Protein 1E5R (pdb70)

Nearest PDB structures (foldseek):
  1e5s-assembly1_A  TM=9.973E-01  e=4.329E-54  Streptomyces sp. TH1
  1e5r-assembly1_B-2  TM=9.876E-01  e=2.172E-51  Streptomyces sp. TH1
  1e5s-assembly1_B-2  TM=9.806E-01  e=4.563E-46  Streptomyces sp. TH1
  4p7w-assembly1_A  TM=9.011E-01  e=4.534E-24  Mesorhizobium japonicum MAFF 303099
  3ibm-assembly1_A  TM=5.768E-01  e=4.951E-06  Halorhodospira halophila SL1

Secondary structure (DSSP, 8-state):
---EEEEE----HHHHHHHHHHHHH---------SEEEEEEEE--B-TTTTSS-HHHHHHHHHB-SSSEEEEEEEEEESEEEEEE----B--EEEE-S--TTEEEEETTEEE---TTEEEE--TTS-EEEEESSSS---EEEEEEB-SS---GGGGBSSGGGB-TTPPP-----EEPPHHHHHHHHGGGGT--TTTHHHHHHHHHHHHHHEES-TTHHHHHHHHHHHHTT-HHHHHHHHHHHHHHHS-----SS--SS--/---EEEE-----HHHHHHHHHHHHHS--------SEEEEEEEE----TTGGGSHHHHHHHHHHB-STTEEEEEEEEEESEEEEEE-S----EEEEEEE-S--TTEEEEETTEEE---TT-EEE--TTS-EEEEESSSS---EEEEEEE-SS---S-TTBSSTTTB-TT-----PPPEEPPHHHHHHHHGGGGT--TTTHHHHHHHHHHHHHHEES-TTHHHHHHHHHHHHHT-HHHHHHHHHHHHHHHH-----SS--SS--

CATH classification: 2.60.120.330 (+1 more: 1.10.1720.10)

Foldseek 3Di:
DDKAFFFFDDDDCVLCVVVVVVQVPPDDDDALWWADKGKAWQFCVGDPCCVVRPPVVCVVVAWFDPPFWRTKIKMKGFQGKFFWFAQAQKKKKKAWQDDQPQKWKQWFQFIFDHDHGTIMIHGRGTTMMIDRNHGPITIMMMIMTHDPDDDDPCNGTDPSVRTDRPDDTHTDDAAECDPVNLVVLLCLLVPDDLVCLSVNLRVLQPNVNHYRDTSLCSLVSQLSSVVSVVHPVSNVLSVLVSCCGGVVDDHDDVDDSNRD/DPKFWFFFDDDDCVLQVQLVVLQVPDDDDDFLWDADKHKAWCFACHDPSQVSSVVVNCVQVAFFDVPFWHTKMKMKGFQIKFQWFAQAADDWWKKKFWADQQPQKWKAWFQFIFDHDGRTIMTDDRNTIMMIGHNHRPITIMMIIIGGDPPDDPSQNRTPDSVRTDRPPDTDTDDAAECDPVNLVVLLCLLVPDDLVCLSVNLRVLQPNVNRYRDTSLCSLVSQLSSVVSVPDVVSNVLSVQVSCCGHVVDDDDPPRHSNDD

Sequence (522 aa):
MRSHILGKIELDQTRLAPDLAYLAAVPTVEEFSNGFWKHVPLWNQPTAHVEHVPYLKEIVTTVFDGTHLQMARSRNLKNAIVIPHRDFRYFRTFMVLEDSPLAFHSNEDTVIHMRPGEIWFLDAATVHSAVNFSEISRQSLCVDFAFDGPFDEKEIFADATLYAPGSTPDLPERRPFTAEHRRRILSLGQVIERENFRDILFLLSKVHYKYDVHPSETYDWLIEISKQAGDEKMVVKAEQIRDFAVEARALSERFSLTSWMRSHILGKIELDQTRLAPDLAYLAAVPTVEEFSNGFWKHVPLWNAPTAHVEHVPYLKEIVTTVFDGTHLQMARSRNLKNAIVIPHRDFVERYFRTFMVLEDSPLAFHSNEDTVIHMRPGEIWFLDAATVHSAVNFSEISRQSLCVDFAFDGPFDEKEIFADATLYAPGSTPDLPERRPFTAEHRRRILSLGQVIERENFRDILFLLSKVHYKYDVHPSETYDWLIEISKQAGDEKMVVKAEQIRDFAVEARALSERFSLTSW

Structure (mmCIF, N/CA/C/O backbone):
data_1E5R
#
_entry.id   1E5R
#
_cell.length_a   72.540
_cell.length_b   72.540
_cell.length_c   223.920
_cell.angle_alpha   90.00
_cell.angle_beta   90.00
_cell.angle_gamma   120.00
#
_symmetry.space_group_name_H-M   'P 31 2 1'
#
loop_
_entity.id
_entity.type
_entity.pdbx_description
1 polymer 'PROLINE OXIDASE'
2 water water
#
loop_
_atom_site.group_PDB
_atom_site.id
_atom_site.type_symbol
_atom_site.label_atom_id
_atom_site.label_alt_id
_atom_site.label_comp_id
_atom_site.label_asym_id
_atom_site.label_entity_id
_atom_site.label_seq_id
_atom_site.pdbx_PDB_ins_code
_atom_site.Cartn_x
_atom_site.Cartn_y
_atom_site.Cartn_z
_atom_site.occupancy
_atom_site.B_iso_or_equiv
_atom_site.auth_seq_id
_atom_site.auth_comp_id
_atom_site.auth_asym_id
_atom_site.auth_atom_id
_atom_site.pdbx_PDB_model_num
ATOM 1 N N . MET A 1 1 ? 17.841 14.495 27.001 1.00 34.09 1 MET A N 1
ATOM 2 C CA . MET A 1 1 ? 19.207 13.908 27.021 1.00 32.08 1 MET A CA 1
ATOM 3 C C . MET A 1 1 ? 20.262 14.971 27.298 1.00 36.05 1 MET A C 1
ATOM 4 O O . MET A 1 1 ? 20.229 16.060 26.690 1.00 27.75 1 MET A O 1
ATOM 9 N N . ARG A 1 2 ? 21.214 14.664 28.195 1.00 33.81 2 ARG A N 1
ATOM 10 C CA . ARG A 1 2 ? 22.228 15.637 28.536 1.00 26.81 2 ARG A CA 1
ATOM 11 C C . ARG A 1 2 ? 23.227 15.774 27.418 1.00 33.67 2 ARG A C 1
ATOM 12 O O . ARG A 1 2 ? 23.399 14.834 26.635 1.00 23.51 2 ARG A O 1
ATOM 20 N N . SER A 1 3 ? 23.831 16.974 27.311 1.00 25.73 3 SER A N 1
ATOM 21 C CA . SER A 1 3 ? 24.772 17.262 26.262 1.00 29.82 3 SER A CA 1
ATOM 22 C C . SER A 1 3 ? 26.109 16.563 26.451 1.00 30.20 3 SER A C 1
ATOM 23 O O . SER A 1 3 ? 26.553 16.423 27.579 1.00 27.16 3 SER A O 1
ATOM 26 N N . HIS A 1 4 ? 26.757 16.197 25.343 1.00 24.42 4 HIS A N 1
ATOM 27 C CA . HIS A 1 4 ? 28.060 15.529 25.364 1.00 28.40 4 HIS A CA 1
ATOM 28 C C . HIS A 1 4 ? 28.643 15.441 23.984 1.00 29.00 4 HIS A C 1
ATOM 29 O O . HIS A 1 4 ? 27.941 15.608 22.986 1.00 33.42 4 HIS A O 1
ATOM 36 N N . ILE A 1 5 ? 29.945 15.169 23.936 1.00 36.37 5 ILE A N 1
ATOM 37 C CA . ILE A 1 5 ? 30.704 15.046 22.684 1.00 38.64 5 ILE A CA 1
ATOM 38 C C . ILE A 1 5 ? 30.401 13.716 21.992 1.00 38.13 5 ILE A C 1
ATOM 39 O O . ILE A 1 5 ? 30.174 12.720 22.648 1.00 41.38 5 ILE A O 1
ATOM 44 N N . LEU A 1 6 ? 30.311 13.721 20.668 1.00 41.52 6 LEU A N 1
ATOM 45 C CA . LEU A 1 6 ? 29.995 12.503 19.940 1.00 42.02 6 LEU A CA 1
ATOM 46 C C . LEU A 1 6 ? 31.233 11.973 19.199 1.00 46.87 6 LEU A C 1
ATOM 47 O O . LEU A 1 6 ? 31.302 10.798 18.860 1.00 44.81 6 LEU A O 1
ATOM 52 N N . GLY A 1 7 ? 32.186 12.860 18.945 1.00 47.05 7 GLY A N 1
ATOM 53 C CA . GLY A 1 7 ? 33.400 12.498 18.266 1.00 50.37 7 GLY A CA 1
ATOM 54 C C . GLY A 1 7 ? 34.106 13.816 18.013 1.00 55.22 7 GLY A C 1
ATOM 55 O O . GLY A 1 7 ? 33.707 14.839 18.569 1.00 51.87 7 GLY A O 1
ATOM 56 N N . LYS A 1 8 ? 35.138 13.788 17.174 1.00 56.45 8 LYS A N 1
ATOM 57 C CA . LYS A 1 8 ? 35.918 14.954 16.848 1.00 59.29 8 LYS A CA 1
ATOM 58 C C . LYS A 1 8 ? 36.705 14.686 15.574 1.00 61.48 8 LYS A C 1
ATOM 59 O O . LYS A 1 8 ? 37.414 13.689 15.476 1.00 59.17 8 LYS A O 1
ATOM 65 N N . ILE A 1 9 ? 36.574 15.564 14.590 1.00 60.94 9 ILE A N 1
ATOM 66 C CA . ILE A 1 9 ? 37.357 15.387 13.382 1.00 61.79 9 ILE A CA 1
ATOM 67 C C . ILE A 1 9 ? 38.435 16.404 13.541 1.00 62.50 9 ILE A C 1
ATOM 68 O O . ILE A 1 9 ? 38.383 17.240 14.438 1.00 61.49 9 ILE A O 1
ATOM 73 N N . GLU A 1 10 ? 39.444 16.306 12.697 1.00 65.91 10 GLU A N 1
ATOM 74 C CA . GLU A 1 10 ? 40.535 17.256 12.743 1.00 66.85 10 GLU A CA 1
ATOM 75 C C . GLU A 1 10 ? 40.171 18.194 11.603 1.00 65.40 10 GLU A C 1
ATOM 76 O O . GLU A 1 10 ? 39.655 17.727 10.579 1.00 62.23 10 GLU A O 1
ATOM 82 N N . LEU A 1 11 ? 40.409 19.500 11.796 1.00 63.65 11 LEU A N 1
ATOM 83 C CA . LEU A 1 11 ? 40.089 20.509 10.783 1.00 61.21 11 LEU A CA 1
ATOM 84 C C . LEU A 1 11 ? 41.295 21.046 10.017 1.00 58.31 11 LEU A C 1
ATOM 85 O O . LEU A 1 11 ? 42.270 21.560 10.588 1.00 53.22 11 LEU A O 1
ATOM 90 N N . ASP A 1 12 ? 41.194 20.932 8.703 1.00 58.67 12 ASP A N 1
ATOM 91 C CA . ASP A 1 12 ? 42.222 21.407 7.799 1.00 59.91 12 ASP A CA 1
ATOM 92 C C . ASP A 1 12 ? 42.000 22.921 7.771 1.00 56.22 12 ASP A C 1
ATOM 93 O O . ASP A 1 12 ? 41.073 23.401 7.147 1.00 56.90 12 ASP A O 1
ATOM 98 N N . GLN A 1 13 ? 42.845 23.659 8.469 1.00 58.19 13 GLN A N 1
ATOM 99 C CA . GLN A 1 13 ? 42.737 25.102 8.536 1.00 60.84 13 GLN A CA 1
ATOM 100 C C . GLN A 1 13 ? 42.681 25.692 7.132 1.00 64.93 13 GLN A C 1
ATOM 101 O O . GLN A 1 13 ? 41.674 26.279 6.702 1.00 64.32 13 GLN A O 1
ATOM 107 N N . THR A 1 14 ? 43.789 25.534 6.415 1.00 66.78 14 THR A N 1
ATOM 108 C CA . THR A 1 14 ? 43.891 26.076 5.083 1.00 66.71 14 THR A CA 1
ATOM 109 C C . THR A 1 14 ? 42.670 25.738 4.262 1.00 66.06 14 THR A C 1
ATOM 110 O O . THR A 1 14 ? 42.146 26.602 3.580 1.00 68.69 14 THR A O 1
ATOM 114 N N . ARG A 1 15 ? 42.189 24.507 4.337 1.00 65.36 15 ARG A N 1
ATOM 115 C CA . ARG A 1 15 ? 41.019 24.141 3.553 1.00 66.63 15 ARG A CA 1
ATOM 116 C C . ARG A 1 15 ? 39.696 24.773 4.012 1.00 70.29 15 ARG A C 1
ATOM 117 O O . ARG A 1 15 ? 38.699 24.769 3.262 1.00 71.95 15 ARG A O 1
ATOM 125 N N . LEU A 1 16 ? 39.644 25.292 5.237 1.00 69.04 16 LEU A N 1
ATOM 126 C CA . LEU A 1 16 ? 38.378 25.897 5.681 1.00 69.23 16 LEU A CA 1
ATOM 127 C C . LEU A 1 16 ? 38.478 27.419 5.808 1.00 67.36 16 LEU A C 1
ATOM 128 O O . LEU A 1 16 ? 37.469 28.096 5.961 1.00 67.67 16 LEU A O 1
ATOM 133 N N . ALA A 1 17 ? 39.700 27.940 5.735 1.00 64.14 17 ALA A N 1
ATOM 134 C CA . ALA A 1 17 ? 39.926 29.350 5.847 1.00 62.88 17 ALA A CA 1
ATOM 135 C C . ALA A 1 17 ? 39.157 30.106 4.756 1.00 66.66 17 ALA A C 1
ATOM 136 O O . ALA A 1 17 ? 38.466 31.094 5.054 1.00 67.17 17 ALA A O 1
ATOM 138 N N . PRO A 1 18 ? 39.282 29.678 3.474 1.00 66.96 18 PRO A N 1
ATOM 139 C CA . PRO A 1 18 ? 38.538 30.400 2.434 1.00 64.82 18 PRO A CA 1
ATOM 140 C C . PRO A 1 18 ? 37.036 30.312 2.690 1.00 61.60 18 PRO A C 1
ATOM 141 O O . PRO A 1 18 ? 36.337 31.285 2.471 1.00 57.01 18 PRO A O 1
ATOM 145 N N . ASP A 1 19 ? 36.552 29.157 3.166 1.00 60.67 19 ASP A N 1
ATOM 146 C CA . ASP A 1 19 ? 35.116 28.969 3.473 1.00 61.87 19 ASP A CA 1
ATOM 147 C C . ASP A 1 19 ? 34.579 29.968 4.555 1.00 59.33 19 ASP A C 1
ATOM 148 O O . ASP A 1 19 ? 33.493 30.533 4.430 1.00 51.79 19 ASP A O 1
ATOM 153 N N . LEU A 1 20 ? 35.356 30.176 5.613 1.00 55.59 20 LEU A N 1
ATOM 154 C CA . LEU A 1 20 ? 34.952 31.062 6.681 1.00 51.46 20 LEU A CA 1
ATOM 155 C C . LEU A 1 20 ? 34.839 32.456 6.086 1.00 52.49 20 LEU A C 1
ATOM 156 O O . LEU A 1 20 ? 33.885 33.183 6.384 1.00 53.04 20 LEU A O 1
ATOM 161 N N . ALA A 1 21 ? 35.803 32.830 5.241 1.00 50.95 21 ALA A N 1
ATOM 162 C CA . ALA A 1 21 ? 35.748 34.142 4.597 1.00 47.92 21 ALA A CA 1
ATOM 163 C C . ALA A 1 21 ? 34.427 34.200 3.798 1.00 47.36 21 ALA A C 1
ATOM 164 O O . ALA A 1 21 ? 33.753 35.213 3.840 1.00 47.41 21 ALA A O 1
ATOM 166 N N . TYR A 1 22 ? 34.048 33.107 3.116 1.00 40.33 22 TYR A N 1
ATOM 167 C CA . TYR A 1 22 ? 32.819 33.077 2.361 1.00 44.93 22 TYR A CA 1
ATOM 168 C C . TYR A 1 22 ? 31.600 33.289 3.259 1.00 49.35 22 TYR A C 1
ATOM 169 O O . TYR A 1 22 ? 30.777 34.197 2.999 1.00 51.92 22 TYR A O 1
ATOM 178 N N . LEU A 1 23 ? 31.471 32.451 4.297 1.00 49.29 23 LEU A N 1
ATOM 179 C CA . LEU A 1 23 ? 30.337 32.533 5.245 1.00 42.64 23 LEU A CA 1
ATOM 180 C C . LEU A 1 23 ? 30.281 33.916 5.842 1.00 39.27 23 LEU A C 1
ATOM 181 O O . LEU A 1 23 ? 29.200 34.438 6.064 1.00 41.67 23 LEU A O 1
ATOM 186 N N . ALA A 1 24 ? 31.438 34.505 6.103 1.00 31.62 24 ALA A N 1
ATOM 187 C CA . ALA A 1 24 ? 31.473 35.846 6.617 1.00 41.52 24 ALA A CA 1
ATOM 188 C C . ALA A 1 24 ? 31.007 36.942 5.599 1.00 45.98 24 ALA A C 1
ATOM 189 O O . ALA A 1 24 ? 30.665 38.054 6.007 1.00 50.34 24 ALA A O 1
ATOM 191 N N . ALA A 1 25 ? 30.991 36.682 4.296 1.00 47.43 25 ALA A N 1
ATOM 192 C CA . ALA A 1 25 ? 30.587 37.780 3.413 1.00 49.07 25 ALA A CA 1
ATOM 193 C C . ALA A 1 25 ? 29.251 37.541 2.796 1.00 50.15 25 ALA A C 1
ATOM 194 O O . ALA A 1 25 ? 28.566 38.463 2.443 1.00 48.42 25 ALA A O 1
ATOM 196 N N . VAL A 1 26 ? 28.878 36.278 2.678 1.00 57.69 26 VAL A N 1
ATOM 197 C CA . VAL A 1 26 ? 27.591 35.947 2.110 1.00 63.51 26 VAL A CA 1
ATOM 198 C C . VAL A 1 26 ? 26.607 36.811 2.886 1.00 68.50 26 VAL A C 1
ATOM 199 O O . VAL A 1 26 ? 26.590 36.807 4.119 1.00 68.14 26 VAL A O 1
ATOM 203 N N . PRO A 1 27 ? 25.785 37.586 2.156 1.00 72.67 27 PRO A N 1
ATOM 204 C CA . PRO A 1 27 ? 24.763 38.510 2.662 1.00 74.07 27 PRO A CA 1
ATOM 205 C C . PRO A 1 27 ? 23.612 38.007 3.570 1.00 76.17 27 PRO A C 1
ATOM 206 O O . PRO A 1 27 ? 23.337 38.624 4.624 1.00 75.73 27 PRO A O 1
ATOM 210 N N . THR A 1 28 ? 22.971 36.903 3.173 1.00 74.09 28 THR A N 1
ATOM 211 C CA . THR A 1 28 ? 21.813 36.312 3.877 1.00 72.75 28 THR A CA 1
ATOM 212 C C . THR A 1 28 ? 20.708 37.350 4.018 1.00 73.89 28 THR A C 1
ATOM 213 O O . THR A 1 28 ? 20.930 38.547 3.814 1.00 74.21 28 THR A O 1
ATOM 217 N N . VAL A 1 29 ? 19.520 36.898 4.387 1.00 74.33 29 VAL A N 1
ATOM 218 C CA . VAL A 1 29 ? 18.395 37.802 4.544 1.00 76.82 29 VAL A CA 1
ATOM 219 C C . VAL A 1 29 ? 18.337 38.557 5.896 1.00 79.40 29 VAL A C 1
ATOM 220 O O . VAL A 1 29 ? 19.370 38.909 6.491 1.00 80.07 29 VAL A O 1
ATOM 224 N N . GLU A 1 30 ? 17.123 38.823 6.363 1.00 81.24 30 GLU A N 1
ATOM 225 C CA . GLU A 1 30 ? 16.926 39.529 7.624 1.00 83.93 30 GLU A CA 1
ATOM 226 C C . GLU A 1 30 ? 15.688 38.984 8.347 1.00 85.66 30 GLU A C 1
ATOM 227 O O . GLU A 1 30 ? 15.142 39.615 9.261 1.00 86.98 30 GLU A O 1
ATOM 229 N N . GLU A 1 35 ? 11.801 40.295 18.734 1.00 90.08 35 GLU A N 1
ATOM 230 C CA . GLU A 1 35 ? 12.353 38.998 19.106 1.00 87.67 35 GLU A CA 1
ATOM 231 C C . GLU A 1 35 ? 12.790 39.033 20.572 1.00 86.12 35 GLU A C 1
ATOM 232 O O . GLU A 1 35 ? 12.004 39.333 21.477 1.00 86.17 35 GLU A O 1
ATOM 238 N N . PHE A 1 36 ? 14.071 38.730 20.756 1.00 82.34 36 PHE A N 1
ATOM 239 C CA . PHE A 1 36 ? 14.784 38.657 22.027 1.00 75.39 36 PHE A CA 1
ATOM 240 C C . PHE A 1 36 ? 16.113 38.320 21.420 1.00 73.53 36 PHE A C 1
ATOM 241 O O . PHE A 1 36 ? 16.618 37.220 21.630 1.00 76.11 36 PHE A O 1
ATOM 249 N N . SER A 1 37 ? 16.675 39.216 20.628 1.00 69.97 37 SER A N 1
ATOM 250 C CA . SER A 1 37 ? 17.929 38.863 19.979 1.00 68.08 37 SER A CA 1
ATOM 251 C C . SER A 1 37 ? 19.197 39.199 20.728 1.00 63.67 37 SER A C 1
ATOM 252 O O . SER A 1 37 ? 19.733 38.348 21.465 1.00 68.07 37 SER A O 1
ATOM 255 N N . ASN A 1 38 ? 19.686 40.420 20.539 1.00 57.47 38 ASN A N 1
ATOM 256 C CA . ASN A 1 38 ? 20.935 40.860 21.192 1.00 53.07 38 ASN A CA 1
ATOM 257 C C . ASN A 1 38 ? 22.171 40.536 20.295 1.00 47.35 38 ASN A C 1
ATOM 258 O O . ASN A 1 38 ? 22.239 39.471 19.648 1.00 47.48 38 ASN A O 1
ATOM 263 N N . GLY A 1 39 ? 23.114 41.464 20.228 1.00 41.49 39 GLY A N 1
ATOM 264 C CA . GLY A 1 39 ? 24.324 41.289 19.437 1.00 36.99 39 GLY A CA 1
ATOM 265 C C . GLY A 1 39 ? 24.278 40.528 18.108 1.00 43.56 39 GLY A C 1
ATOM 266 O O . GLY A 1 39 ? 23.225 40.097 17.663 1.00 46.88 39 GLY A O 1
ATOM 267 N N . PHE A 1 40 ? 25.455 40.332 17.502 1.00 39.09 40 PHE A N 1
ATOM 268 C CA . PHE A 1 40 ? 25.643 39.697 16.200 1.00 29.93 40 PHE A CA 1
ATOM 269 C C . PHE A 1 40 ? 25.483 38.170 16.173 1.00 38.68 40 PHE A C 1
ATOM 270 O O . PHE A 1 40 ? 26.119 37.435 16.957 1.00 32.01 40 PHE A O 1
ATOM 278 N N . TRP A 1 41 ? 24.592 37.723 15.283 1.00 30.50 41 TRP A N 1
ATOM 279 C CA . TRP A 1 41 ? 24.299 36.322 15.041 1.00 40.96 41 TRP A CA 1
ATOM 280 C C . TRP A 1 41 ? 24.118 36.253 13.502 1.00 38.98 41 TRP A C 1
ATOM 281 O O . TRP A 1 41 ? 23.651 37.195 12.898 1.00 41.32 41 TRP A O 1
ATOM 292 N N . LYS A 1 42 ? 24.558 35.186 12.854 1.00 39.77 42 LYS A N 1
ATOM 293 C CA . LYS A 1 42 ? 24.366 35.066 11.405 1.00 41.14 42 LYS A CA 1
ATOM 294 C C . LYS A 1 42 ? 24.283 33.602 11.056 1.00 36.69 42 LYS A C 1
ATOM 295 O O . LYS A 1 42 ? 25.108 32.847 11.459 1.00 43.72 42 LYS A O 1
ATOM 301 N N . HIS A 1 43 ? 23.249 33.208 10.362 1.00 38.64 43 HIS A N 1
ATOM 302 C CA . HIS A 1 43 ? 23.061 31.836 9.948 1.00 43.02 43 HIS A CA 1
ATOM 303 C C . HIS A 1 43 ? 23.157 31.816 8.426 1.00 45.41 43 HIS A C 1
ATOM 304 O O . HIS A 1 43 ? 22.699 32.740 7.750 1.00 48.28 43 HIS A O 1
ATOM 311 N N . VAL A 1 44 ? 23.793 30.791 7.890 1.00 45.19 44 VAL A N 1
ATOM 312 C CA . VAL A 1 44 ? 23.869 30.620 6.451 1.00 44.78 44 VAL A CA 1
ATOM 313 C C . VAL A 1 44 ? 23.382 29.178 6.237 1.00 50.05 44 VAL A C 1
ATOM 314 O O . VAL A 1 44 ? 24.119 28.229 6.516 1.00 42.25 44 VAL A O 1
ATOM 318 N N . PRO A 1 45 ? 22.120 29.004 5.774 1.00 53.89 45 PRO A N 1
ATOM 319 C CA . PRO A 1 45 ? 21.498 27.691 5.524 1.00 56.34 45 PRO A CA 1
ATOM 320 C C . PRO A 1 45 ? 22.359 26.928 4.534 1.00 56.56 45 PRO A C 1
ATOM 321 O O . PRO A 1 45 ? 22.887 27.523 3.602 1.00 54.76 45 PRO A O 1
ATOM 325 N N . LEU A 1 46 ? 22.514 25.630 4.795 1.00 57.74 46 LEU A N 1
ATOM 326 C CA . LEU A 1 46 ? 23.358 24.724 4.027 1.00 61.56 46 LEU A CA 1
ATOM 327 C C . LEU A 1 46 ? 22.673 23.426 3.602 1.00 63.60 46 LEU A C 1
ATOM 328 O O . LEU A 1 46 ? 23.222 22.683 2.806 1.00 66.80 46 LEU A O 1
ATOM 333 N N . TRP A 1 47 ? 21.480 23.175 4.137 1.00 63.30 47 TRP A N 1
ATOM 334 C CA . TRP A 1 47 ? 20.675 22.004 3.835 1.00 59.02 47 TRP A CA 1
ATOM 335 C C . TRP A 1 47 ? 19.367 22.243 4.563 1.00 61.54 47 TRP A C 1
ATOM 336 O O . TRP A 1 47 ? 19.375 22.359 5.775 1.00 59.18 47 TRP A O 1
ATOM 347 N N . ASN A 1 48 ? 18.258 22.348 3.828 1.00 65.68 48 ASN A N 1
ATOM 348 C CA . ASN A 1 48 ? 16.941 22.592 4.433 1.00 68.63 48 ASN A CA 1
ATOM 349 C C . ASN A 1 48 ? 16.025 21.380 4.482 1.00 70.91 48 ASN A C 1
ATOM 350 O O . ASN A 1 48 ? 15.079 21.361 5.288 1.00 70.70 48 ASN A O 1
ATOM 355 N N . GLN A 1 67 ? 18.043 18.826 1.392 1.00 70.65 67 GLN A N 1
ATOM 356 C CA . GLN A 1 67 ? 18.594 19.188 0.073 1.00 72.58 67 GLN A CA 1
ATOM 357 C C . GLN A 1 67 ? 19.560 20.366 0.160 1.00 71.19 67 GLN A C 1
ATOM 358 O O . GLN A 1 67 ? 19.305 21.320 0.900 1.00 75.08 67 GLN A O 1
ATOM 360 N N . PRO A 1 68 ? 20.664 20.327 -0.618 1.00 69.25 68 PRO A N 1
ATOM 361 C CA . PRO A 1 68 ? 21.683 21.388 -0.633 1.00 67.20 68 PRO A CA 1
ATOM 362 C C . PRO A 1 68 ? 21.158 22.793 -0.897 1.00 68.20 68 PRO A C 1
ATOM 363 O O . PRO A 1 68 ? 19.984 23.000 -1.264 1.00 67.96 68 PRO A O 1
ATOM 367 N N . THR A 1 69 ? 22.058 23.756 -0.732 1.00 65.12 69 THR A N 1
ATOM 368 C CA . THR A 1 69 ? 21.730 25.159 -0.876 1.00 62.12 69 THR A CA 1
ATOM 369 C C . THR A 1 69 ? 22.819 25.764 -1.717 1.00 59.21 69 THR A C 1
ATOM 370 O O . THR A 1 69 ? 23.968 25.348 -1.613 1.00 62.16 69 THR A O 1
ATOM 374 N N . ALA A 1 70 ? 22.480 26.772 -2.507 1.00 55.07 70 ALA A N 1
ATOM 375 C CA . ALA A 1 70 ? 23.473 27.397 -3.368 1.00 55.83 70 ALA A CA 1
ATOM 376 C C . ALA A 1 70 ? 24.789 27.704 -2.672 1.00 56.07 70 ALA A C 1
ATOM 377 O O . ALA A 1 70 ? 25.807 27.919 -3.319 1.00 56.20 70 ALA A O 1
ATOM 379 N N . HIS A 1 71 ? 24.795 27.716 -1.343 1.00 55.51 71 HIS A N 1
ATOM 380 C CA . HIS A 1 71 ? 26.039 28.042 -0.663 1.00 52.99 71 HIS A CA 1
ATOM 381 C C . HIS A 1 71 ? 27.071 26.971 -0.638 1.00 54.31 71 HIS A C 1
ATOM 382 O O . HIS A 1 71 ? 28.252 27.283 -0.563 1.00 55.04 71 HIS A O 1
ATOM 389 N N . VAL A 1 72 ? 26.632 25.716 -0.685 1.00 55.52 72 VAL A N 1
ATOM 390 C CA . VAL A 1 72 ? 27.527 24.563 -0.617 1.00 61.29 72 VAL A CA 1
ATOM 391 C C . VAL A 1 72 ? 28.784 24.604 -1.464 1.00 65.18 72 VAL A C 1
ATOM 392 O O . VAL A 1 72 ? 29.924 24.686 -0.972 1.00 64.76 72 VAL A O 1
ATOM 396 N N . GLU A 1 73 ? 28.545 24.521 -2.762 1.00 71.09 73 GLU A N 1
ATOM 397 C CA . GLU A 1 73 ? 29.590 24.524 -3.778 1.00 75.62 73 GLU A CA 1
ATOM 398 C C . GLU A 1 73 ? 30.430 25.762 -3.645 1.00 77.35 73 GLU A C 1
ATOM 399 O O . GLU A 1 73 ? 31.628 25.786 -3.963 1.00 71.86 73 GLU A O 1
ATOM 405 N N . HIS A 1 74 ? 29.767 26.811 -3.189 1.00 82.82 74 HIS A N 1
ATOM 406 C CA . HIS A 1 74 ? 30.455 28.061 -2.991 1.00 87.14 74 HIS A CA 1
ATOM 407 C C . HIS A 1 74 ? 31.285 27.914 -1.747 1.00 87.52 74 HIS A C 1
ATOM 408 O O . HIS A 1 74 ? 30.849 28.273 -0.663 1.00 91.46 74 HIS A O 1
ATOM 415 N N . VAL A 1 75 ? 32.480 27.360 -1.917 1.00 88.03 75 VAL A N 1
ATOM 416 C CA . VAL A 1 75 ? 33.415 27.135 -0.819 1.00 87.83 75 VAL A CA 1
ATOM 417 C C . VAL A 1 75 ? 32.895 25.935 0.044 1.00 89.70 75 VAL A C 1
ATOM 418 O O . VAL A 1 75 ? 32.117 26.086 1.007 1.00 89.95 75 VAL A O 1
ATOM 422 N N . PRO A 1 76 ? 33.326 24.716 -0.369 1.00 91.52 76 PRO A N 1
ATOM 423 C CA . PRO A 1 76 ? 33.238 23.269 -0.096 1.00 91.17 76 PRO A CA 1
ATOM 424 C C . PRO A 1 76 ? 33.773 22.496 1.108 1.00 88.23 76 PRO A C 1
ATOM 425 O O . PRO A 1 76 ? 33.133 21.553 1.546 1.00 88.44 76 PRO A O 1
ATOM 429 N N . TYR A 1 77 ? 34.972 22.811 1.578 1.00 84.46 77 TYR A N 1
ATOM 430 C CA . TYR A 1 77 ? 35.516 22.054 2.701 1.00 80.77 77 TYR A CA 1
ATOM 431 C C . TYR A 1 77 ? 34.443 21.531 3.659 1.00 77.59 77 TYR A C 1
ATOM 432 O O . TYR A 1 77 ? 34.469 20.360 4.068 1.00 76.79 77 TYR A O 1
ATOM 441 N N . LEU A 1 78 ? 33.495 22.395 4.004 1.00 71.94 78 LEU A N 1
ATOM 442 C CA . LEU A 1 78 ? 32.432 22.008 4.905 1.00 68.27 78 LEU A CA 1
ATOM 443 C C . LEU A 1 78 ? 31.488 21.044 4.242 1.00 69.03 78 LEU A C 1
ATOM 444 O O . LEU A 1 78 ? 30.862 20.238 4.912 1.00 69.58 78 LEU A O 1
ATOM 449 N N . LYS A 1 79 ? 31.350 21.164 2.923 1.00 71.91 79 LYS A N 1
ATOM 450 C CA . LYS A 1 79 ? 30.471 20.286 2.136 1.00 73.92 79 LYS A CA 1
ATOM 451 C C . LYS A 1 79 ? 30.971 18.869 2.268 1.00 72.15 79 LYS A C 1
ATOM 452 O O . LYS A 1 79 ? 30.193 17.915 2.279 1.00 70.80 79 LYS A O 1
ATOM 458 N N . GLU A 1 80 ? 32.290 18.759 2.317 1.00 69.14 80 GLU A N 1
ATOM 459 C CA . GLU A 1 80 ? 32.960 17.491 2.446 1.00 69.10 80 GLU A CA 1
ATOM 460 C C . GLU A 1 80 ? 32.606 17.043 3.851 1.00 66.50 80 GLU A C 1
ATOM 461 O O . GLU A 1 80 ? 31.851 16.082 4.048 1.00 60.04 80 GLU A O 1
ATOM 467 N N . ILE A 1 81 ? 33.130 17.786 4.824 1.00 66.20 81 ILE A N 1
ATOM 468 C CA . ILE A 1 81 ? 32.878 17.494 6.227 1.00 65.07 81 ILE A CA 1
ATOM 469 C C . ILE A 1 81 ? 31.453 16.980 6.388 1.00 64.44 81 ILE A C 1
ATOM 470 O O . ILE A 1 81 ? 31.240 15.876 6.870 1.00 66.40 81 ILE A O 1
ATOM 475 N N . VAL A 1 82 ? 30.470 17.746 5.962 1.00 61.84 82 VAL A N 1
ATOM 476 C CA . VAL A 1 82 ? 29.119 17.253 6.159 1.00 64.35 82 VAL A CA 1
ATOM 477 C C . VAL A 1 82 ? 28.741 16.081 5.271 1.00 65.30 82 VAL A C 1
ATOM 478 O O . VAL A 1 82 ? 27.913 15.249 5.660 1.00 65.86 82 VAL A O 1
ATOM 482 N N . THR A 1 83 ? 29.345 15.985 4.090 1.00 68.06 83 THR A N 1
ATOM 483 C CA . THR A 1 83 ? 29.022 14.863 3.208 1.00 70.51 83 THR A CA 1
ATOM 484 C C . THR A 1 83 ? 29.610 13.585 3.752 1.00 70.90 83 THR A C 1
ATOM 485 O O . THR A 1 83 ? 28.890 12.594 3.875 1.00 71.74 83 THR A O 1
ATOM 489 N N . THR A 1 84 ? 30.905 13.609 4.077 1.00 71.52 84 THR A N 1
ATOM 490 C CA . THR A 1 84 ? 31.567 12.433 4.635 1.00 73.26 84 THR A CA 1
ATOM 491 C C . THR A 1 84 ? 30.906 12.022 5.985 1.00 75.33 84 THR A C 1
ATOM 492 O O . THR A 1 84 ? 30.058 11.119 6.037 1.00 74.55 84 THR A O 1
ATOM 496 N N . VAL A 1 85 ? 31.279 12.715 7.063 1.00 75.01 85 VAL A N 1
ATOM 497 C CA . VAL A 1 85 ? 30.789 12.439 8.411 1.00 70.62 85 VAL A CA 1
ATOM 498 C C . VAL A 1 85 ? 29.355 11.952 8.597 1.00 70.70 85 VAL A C 1
ATOM 499 O O . VAL A 1 85 ? 29.154 10.857 9.080 1.00 73.44 85 VAL A O 1
ATOM 503 N N . PHE A 1 86 ? 28.334 12.703 8.221 1.00 71.21 86 PHE A N 1
ATOM 504 C CA . PHE A 1 86 ? 26.975 12.215 8.506 1.00 73.92 86 PHE A CA 1
ATOM 505 C C . PHE A 1 86 ? 26.141 11.449 7.446 1.00 75.27 86 PHE A C 1
ATOM 506 O O . PHE A 1 86 ? 26.369 11.575 6.251 1.00 76.53 86 PHE A O 1
ATOM 514 N N . ASP A 1 87 ? 25.186 10.639 7.904 1.00 75.58 87 ASP A N 1
ATOM 515 C CA . ASP A 1 87 ? 24.269 9.911 7.019 1.00 81.88 87 ASP A CA 1
ATOM 516 C C . ASP A 1 87 ? 23.021 10.799 6.955 1.00 81.74 87 ASP A C 1
ATOM 517 O O . ASP A 1 87 ? 22.557 11.276 7.995 1.00 82.82 87 ASP A O 1
ATOM 522 N N . GLY A 1 88 ? 22.452 10.987 5.766 1.00 81.44 88 GLY A N 1
ATOM 523 C CA . GLY A 1 88 ? 21.306 11.878 5.652 1.00 81.39 88 GLY A CA 1
ATOM 524 C C . GLY A 1 88 ? 19.858 11.425 5.607 1.00 83.36 88 GLY A C 1
ATOM 525 O O . GLY A 1 88 ? 19.004 12.197 5.164 1.00 83.17 88 GLY A O 1
ATOM 526 N N . THR A 1 89 ? 19.549 10.228 6.084 1.00 85.15 89 THR A N 1
ATOM 527 C CA . THR A 1 89 ? 18.168 9.730 6.053 1.00 89.28 89 THR A CA 1
ATOM 528 C C . THR A 1 89 ? 17.327 10.297 7.206 1.00 90.56 89 THR A C 1
ATOM 529 O O . THR A 1 89 ? 16.086 10.278 7.205 1.00 90.30 89 THR A O 1
ATOM 533 N N . HIS A 1 90 ? 18.065 10.796 8.183 1.00 92.42 90 HIS A N 1
ATOM 534 C CA . HIS A 1 90 ? 17.582 11.382 9.428 1.00 92.11 90 HIS A CA 1
ATOM 535 C C . HIS A 1 90 ? 18.042 12.855 9.478 1.00 89.16 90 HIS A C 1
ATOM 536 O O . HIS A 1 90 ? 17.484 13.643 10.227 1.00 88.83 90 HIS A O 1
ATOM 543 N N . LEU A 1 91 ? 19.073 13.203 8.697 1.00 84.22 91 LEU A N 1
ATOM 544 C CA . LEU A 1 91 ? 19.580 14.579 8.609 1.00 81.53 91 LEU A CA 1
ATOM 545 C C . LEU A 1 91 ? 18.436 15.464 8.087 1.00 81.50 91 LEU A C 1
ATOM 546 O O . LEU A 1 91 ? 17.618 15.023 7.295 1.00 83.66 91 LEU A O 1
ATOM 551 N N . GLN A 1 92 ? 18.332 16.701 8.539 1.00 82.14 92 GLN A N 1
ATOM 552 C CA . GLN A 1 92 ? 17.226 17.495 8.047 1.00 83.57 92 GLN A CA 1
ATOM 553 C C . GLN A 1 92 ? 17.375 18.999 8.130 1.00 80.86 92 GLN A C 1
ATOM 554 O O . GLN A 1 92 ? 16.391 19.737 8.234 1.00 78.27 92 GLN A O 1
ATOM 560 N N . MET A 1 93 ? 18.623 19.436 8.052 1.00 79.53 93 MET A N 1
ATOM 561 C CA . MET A 1 93 ? 18.964 20.838 8.090 1.00 76.13 93 MET A CA 1
ATOM 562 C C . MET A 1 93 ? 20.411 20.876 8.455 1.00 71.41 93 MET A C 1
ATOM 563 O O . MET A 1 93 ? 20.883 20.024 9.189 1.00 69.50 93 MET A O 1
ATOM 568 N N . ALA A 1 94 ? 21.111 21.856 7.911 1.00 66.65 94 ALA A N 1
ATOM 569 C CA . ALA A 1 94 ? 22.525 22.073 8.183 1.00 61.97 94 ALA A CA 1
ATOM 570 C C . ALA A 1 94 ? 22.718 23.541 7.859 1.00 58.94 94 ALA A C 1
ATOM 571 O O . ALA A 1 94 ? 22.121 24.056 6.902 1.00 53.76 94 ALA A O 1
ATOM 573 N N . ARG A 1 95 ? 23.515 24.214 8.684 1.00 57.47 95 ARG A N 1
ATOM 574 C CA . ARG A 1 95 ? 23.782 25.637 8.533 1.00 55.13 95 ARG A CA 1
ATOM 575 C C . ARG A 1 95 ? 25.007 26.045 9.307 1.00 50.27 95 ARG A C 1
ATOM 576 O O . ARG A 1 95 ? 25.468 25.334 10.183 1.00 51.35 95 ARG A O 1
ATOM 584 N N . SER A 1 96 ? 25.568 27.181 8.955 1.00 43.84 96 SER A N 1
ATOM 585 C CA . SER A 1 96 ? 26.689 27.640 9.716 1.00 42.52 96 SER A CA 1
ATOM 586 C C . SER A 1 96 ? 25.977 28.585 10.668 1.00 43.64 96 SER A C 1
ATOM 587 O O . SER A 1 96 ? 24.847 29.057 10.382 1.00 36.31 96 SER A O 1
ATOM 590 N N . ARG A 1 97 ? 26.604 28.841 11.806 1.00 39.72 97 ARG A N 1
ATOM 591 C CA . ARG A 1 97 ? 26.012 29.741 12.791 1.00 38.09 97 ARG A CA 1
ATOM 592 C C . ARG A 1 97 ? 27.150 30.449 13.471 1.00 34.69 97 ARG A C 1
ATOM 593 O O . ARG A 1 97 ? 27.996 29.805 14.071 1.00 34.71 97 ARG A O 1
ATOM 601 N N . ASN A 1 98 ? 27.184 31.770 13.369 1.00 33.67 98 ASN A N 1
ATOM 602 C CA . ASN A 1 98 ? 28.194 32.570 14.032 1.00 30.31 98 ASN A CA 1
ATOM 603 C C . ASN A 1 98 ? 27.518 33.466 15.133 1.00 36.09 98 ASN A C 1
ATOM 604 O O . ASN A 1 98 ? 26.337 33.840 15.046 1.00 33.48 98 ASN A O 1
ATOM 609 N N . LEU A 1 99 ? 28.280 33.812 16.161 1.00 36.41 99 LEU A N 1
ATOM 610 C CA . LEU A 1 99 ? 27.762 34.570 17.285 1.00 36.20 99 LEU A CA 1
ATOM 611 C C . LEU A 1 99 ? 28.895 35.439 17.866 1.00 39.01 99 LEU A C 1
ATOM 612 O O . LEU A 1 99 ? 29.967 34.920 18.192 1.00 43.95 99 LEU A O 1
ATOM 617 N N . LYS A 1 100 ? 28.677 36.747 18.000 1.00 31.02 100 LYS A N 1
ATOM 618 C CA . LYS A 1 100 ? 29.736 37.621 18.507 1.00 35.34 100 LYS A CA 1
ATOM 619 C C . LYS A 1 100 ? 29.144 38.656 19.436 1.00 33.93 100 LYS A C 1
ATOM 620 O O . LYS A 1 100 ? 28.113 39.180 19.148 1.00 35.13 100 LYS A O 1
ATOM 626 N N . ASN A 1 101 ? 29.779 38.909 20.574 1.00 36.18 101 ASN A N 1
ATOM 627 C CA . ASN A 1 101 ? 29.296 39.915 21.490 1.00 37.05 101 ASN A CA 1
ATOM 628 C C . ASN A 1 101 ? 27.842 39.796 21.671 1.00 35.74 101 ASN A C 1
ATOM 629 O O . ASN A 1 101 ? 27.117 40.785 21.488 1.00 33.02 101 ASN A O 1
ATOM 634 N N . ALA A 1 102 ? 27.405 38.596 22.025 1.00 34.70 102 ALA A N 1
ATOM 635 C CA . ALA A 1 102 ? 26.017 38.312 22.166 1.00 23.55 102 ALA A CA 1
ATOM 636 C C . ALA A 1 102 ? 25.715 37.171 23.091 1.00 28.99 102 ALA A C 1
ATOM 637 O O . ALA A 1 102 ? 26.556 36.262 23.386 1.00 25.95 102 ALA A O 1
ATOM 639 N N . ILE A 1 103 ? 24.463 37.197 23.516 1.00 25.50 103 ILE A N 1
ATOM 640 C CA . ILE A 1 103 ? 23.974 36.151 24.336 1.00 30.93 103 ILE A CA 1
ATOM 641 C C . ILE A 1 103 ? 22.571 35.801 23.890 1.00 29.07 103 ILE A C 1
ATOM 642 O O . ILE A 1 103 ? 21.804 36.689 23.568 1.00 34.61 103 ILE A O 1
ATOM 647 N N . VAL A 1 104 ? 22.245 34.511 23.816 1.00 27.43 104 VAL A N 1
ATOM 648 C CA . VAL A 1 104 ? 20.910 34.112 23.493 1.00 24.56 104 VAL A CA 1
ATOM 649 C C . VAL A 1 104 ? 20.353 33.645 24.844 1.00 29.80 104 VAL A C 1
ATOM 650 O O . VAL A 1 104 ? 20.994 32.945 25.622 1.00 33.73 104 VAL A O 1
ATOM 654 N N . ILE A 1 105 ? 19.161 34.121 25.184 1.00 26.41 105 ILE A N 1
ATOM 655 C CA . ILE A 1 105 ? 18.640 33.808 26.449 1.00 22.31 105 ILE A CA 1
ATOM 656 C C . ILE A 1 105 ? 18.330 32.356 26.589 1.00 25.22 105 ILE A C 1
ATOM 657 O O . ILE A 1 105 ? 17.966 31.695 25.647 1.00 25.73 105 ILE A O 1
ATOM 662 N N . PRO A 1 106 ? 18.475 31.846 27.796 1.00 25.08 106 PRO A N 1
ATOM 663 C CA . PRO A 1 106 ? 18.200 30.440 28.031 1.00 24.76 106 PRO A CA 1
ATOM 664 C C . PRO A 1 106 ? 16.733 30.123 27.668 1.00 31.78 106 PRO A C 1
ATOM 665 O O . PRO A 1 106 ? 15.800 30.854 28.098 1.00 28.93 106 PRO A O 1
ATOM 669 N N . HIS A 1 107 ? 16.527 29.015 26.920 1.00 28.04 107 HIS A N 1
ATOM 670 C CA . HIS A 1 107 ? 15.170 28.640 26.478 1.00 30.08 107 HIS A CA 1
ATOM 671 C C . HIS A 1 107 ? 15.154 27.203 25.932 1.00 31.81 107 HIS A C 1
ATOM 672 O O . HIS A 1 107 ? 16.181 26.651 25.562 1.00 29.45 107 HIS A O 1
ATOM 679 N N . ARG A 1 108 ? 13.996 26.576 25.902 1.00 32.21 108 ARG A N 1
ATOM 680 C CA . ARG A 1 108 ? 13.932 25.237 25.335 1.00 38.33 108 ARG A CA 1
ATOM 681 C C . ARG A 1 108 ? 13.262 25.362 23.972 1.00 41.50 108 ARG A C 1
ATOM 682 O O . ARG A 1 108 ? 12.414 26.234 23.776 1.00 40.66 108 ARG A O 1
ATOM 690 N N . ASP A 1 109 ? 13.638 24.539 22.994 1.00 49.44 109 ASP A N 1
ATOM 691 C CA . ASP A 1 109 ? 12.993 24.685 21.688 1.00 55.41 109 ASP A CA 1
ATOM 692 C C . ASP A 1 109 ? 11.592 24.082 21.614 1.00 62.64 109 ASP A C 1
ATOM 693 O O . ASP A 1 109 ? 10.701 24.692 21.031 1.00 66.39 109 ASP A O 1
ATOM 698 N N . PHE A 1 110 ? 11.374 22.917 22.221 1.00 69.73 110 PHE A N 1
ATOM 699 C CA . PHE A 1 110 ? 10.064 22.250 22.134 1.00 79.56 110 PHE A CA 1
ATOM 700 C C . PHE A 1 110 ? 9.729 21.537 23.453 1.00 82.52 110 PHE A C 1
ATOM 701 O O . PHE A 1 110 ? 10.611 21.167 24.238 1.00 81.02 110 PHE A O 1
ATOM 709 N N . ARG A 1 119 ? 11.880 14.171 19.962 1.00 75.87 119 ARG A N 1
ATOM 710 C CA . ARG A 1 119 ? 13.245 13.666 19.911 1.00 78.21 119 ARG A CA 1
ATOM 711 C C . ARG A 1 119 ? 13.884 14.001 18.573 1.00 79.84 119 ARG A C 1
ATOM 712 O O . ARG A 1 119 ? 14.025 13.157 17.685 1.00 78.77 119 ARG A O 1
ATOM 714 N N . TYR A 1 120 ? 14.281 15.260 18.466 1.00 80.92 120 TYR A N 1
ATOM 715 C CA . TYR A 1 120 ? 14.934 15.834 17.290 1.00 81.39 120 TYR A CA 1
ATOM 716 C C . TYR A 1 120 ? 16.386 16.040 17.749 1.00 79.97 120 TYR A C 1
ATOM 717 O O . TYR A 1 120 ? 16.643 16.906 18.585 1.00 78.79 120 TYR A O 1
ATOM 726 N N . PHE A 1 121 ? 17.323 15.239 17.239 1.00 76.41 121 PHE A N 1
ATOM 727 C CA . PHE A 1 121 ? 18.733 15.335 17.664 1.00 72.47 121 PHE A CA 1
ATOM 728 C C . PHE A 1 121 ? 19.262 16.796 17.555 1.00 67.80 121 PHE A C 1
ATOM 729 O O . PHE A 1 121 ? 18.591 17.727 17.975 1.00 65.88 121 PHE A O 1
ATOM 737 N N . ARG A 1 122 ? 20.467 16.970 17.013 1.00 60.06 122 ARG A N 1
ATOM 738 C CA . ARG A 1 122 ? 21.145 18.266 16.828 1.00 48.08 122 ARG A CA 1
ATOM 739 C C . ARG A 1 122 ? 22.611 18.207 17.209 1.00 39.87 122 ARG A C 1
ATOM 740 O O . ARG A 1 122 ? 22.951 18.086 18.376 1.00 42.48 122 ARG A O 1
ATOM 748 N N . THR A 1 123 ? 23.473 18.338 16.216 1.00 32.44 123 THR A N 1
ATOM 749 C CA . THR A 1 123 ? 24.875 18.312 16.457 1.00 33.77 123 THR A CA 1
ATOM 750 C C . THR A 1 123 ? 25.484 19.676 16.214 1.00 36.24 123 THR A C 1
ATOM 751 O O . THR A 1 123 ? 24.972 20.485 15.444 1.00 35.50 123 THR A O 1
ATOM 755 N N . PHE A 1 124 ? 26.614 19.912 16.855 1.00 35.79 124 PHE A N 1
ATOM 756 C CA . PHE A 1 124 ? 27.207 21.206 16.787 1.00 34.71 124 PHE A CA 1
ATOM 757 C C . PHE A 1 124 ? 28.719 21.139 16.758 1.00 37.20 124 PHE A C 1
ATOM 758 O O . PHE A 1 124 ? 29.360 20.484 17.620 1.00 40.09 124 PHE A O 1
ATOM 766 N N . MET A 1 125 ? 29.307 21.828 15.790 1.00 31.62 125 MET A N 1
ATOM 767 C CA . MET A 1 125 ? 30.747 21.822 15.688 1.00 34.90 125 MET A CA 1
ATOM 768 C C . MET A 1 125 ? 31.225 23.262 15.511 1.00 39.83 125 MET A C 1
ATOM 769 O O . MET A 1 125 ? 30.880 23.899 14.500 1.00 40.13 125 MET A O 1
ATOM 774 N N . VAL A 1 126 ? 31.991 23.777 16.482 1.00 38.78 126 VAL A N 1
ATOM 775 C CA . VAL A 1 126 ? 32.531 25.127 16.377 1.00 37.84 126 VAL A CA 1
ATOM 776 C C . VAL A 1 126 ? 33.691 24.937 15.421 1.00 38.88 126 VAL A C 1
ATOM 777 O O . VAL A 1 126 ? 34.363 23.926 15.444 1.00 41.06 126 VAL A O 1
ATOM 781 N N . LEU A 1 127 ? 33.848 25.866 14.505 1.00 39.22 127 LEU A N 1
ATOM 782 C CA . LEU A 1 127 ? 34.869 25.783 13.500 1.00 37.56 127 LEU A CA 1
ATOM 783 C C . LEU A 1 127 ? 36.067 26.649 13.855 1.00 38.15 127 LEU A C 1
ATOM 784 O O . LEU A 1 127 ? 37.063 26.602 13.178 1.00 40.22 127 LEU A O 1
ATOM 789 N N . GLU A 1 128 ? 35.997 27.419 14.924 1.00 35.55 128 GLU A N 1
ATOM 790 C CA . GLU A 1 128 ? 37.099 28.308 15.229 1.00 39.16 128 GLU A CA 1
ATOM 791 C C . GLU A 1 128 ? 37.285 28.379 16.721 1.00 38.48 128 GLU A C 1
ATOM 792 O O . GLU A 1 128 ? 36.392 28.063 17.512 1.00 43.51 128 GLU A O 1
ATOM 798 N N . ASP A 1 129 ? 38.432 28.910 17.072 1.00 35.17 129 ASP A N 1
ATOM 799 C CA . ASP A 1 129 ? 38.832 29.073 18.420 1.00 39.61 129 ASP A CA 1
ATOM 800 C C . ASP A 1 129 ? 38.384 30.444 18.923 1.00 41.92 129 ASP A C 1
ATOM 801 O O . ASP A 1 129 ? 39.078 31.447 18.714 1.00 40.95 129 ASP A O 1
ATOM 806 N N . SER A 1 130 ? 37.247 30.473 19.617 1.00 42.00 130 SER A N 1
ATOM 807 C CA . SER A 1 130 ? 36.699 31.714 20.177 1.00 41.57 130 SER A CA 1
ATOM 808 C C . SER A 1 130 ? 36.676 31.451 21.699 1.00 43.29 130 SER A C 1
ATOM 809 O O . SER A 1 130 ? 35.685 30.913 22.229 1.00 44.19 130 SER A O 1
ATOM 812 N N . PRO A 1 131 ? 37.759 31.847 22.417 1.00 41.91 131 PRO A N 1
ATOM 813 C CA . PRO A 1 131 ? 37.927 31.649 23.862 1.00 42.84 131 PRO A CA 1
ATOM 814 C C . PRO A 1 131 ? 36.824 32.110 24.766 1.00 41.41 131 PRO A C 1
ATOM 815 O O . PRO A 1 131 ? 36.568 31.463 25.766 1.00 44.41 131 PRO A O 1
ATOM 819 N N . LEU A 1 132 ? 36.156 33.202 24.455 1.00 38.54 132 LEU A N 1
ATOM 820 C CA . LEU A 1 132 ? 35.093 33.628 25.378 1.00 34.08 132 LEU A CA 1
ATOM 821 C C . LEU A 1 132 ? 33.750 33.178 24.871 1.00 33.47 132 LEU A C 1
ATOM 822 O O . LEU A 1 132 ? 32.711 33.804 25.137 1.00 27.93 132 LEU A O 1
ATOM 827 N N . ALA A 1 133 ? 33.756 32.055 24.142 1.00 30.53 133 ALA A N 1
ATOM 828 C CA . ALA A 1 133 ? 32.485 31.568 23.635 1.00 32.32 133 ALA A CA 1
ATOM 829 C C . ALA A 1 133 ? 32.046 30.362 24.451 1.00 28.68 133 ALA A C 1
ATOM 830 O O . ALA A 1 133 ? 32.830 29.494 24.691 1.00 35.87 133 ALA A O 1
ATOM 832 N N . PHE A 1 134 ? 30.777 30.311 24.867 1.00 28.78 134 PHE A N 1
ATOM 833 C CA . PHE A 1 134 ? 30.269 29.179 25.629 1.00 20.69 134 PHE A CA 1
ATOM 834 C C . PHE A 1 134 ? 28.861 28.817 25.313 1.00 27.67 134 PHE A C 1
ATOM 835 O O . PHE A 1 134 ? 28.102 29.606 24.681 1.00 28.82 134 PHE A O 1
ATOM 843 N N . HIS A 1 135 ? 28.500 27.625 25.813 1.00 25.46 135 HIS A N 1
ATOM 844 C CA . HIS A 1 135 ? 27.177 27.084 25.701 1.00 25.37 135 HIS A CA 1
ATOM 845 C C . HIS A 1 135 ? 26.737 26.580 27.078 1.00 30.43 135 HIS A C 1
ATOM 846 O O . HIS A 1 135 ? 27.560 26.245 27.921 1.00 31.61 135 HIS A O 1
ATOM 853 N N . SER A 1 136 ? 25.431 26.526 27.323 1.00 24.91 136 SER A N 1
ATOM 854 C CA . SER A 1 136 ? 24.990 25.990 28.574 1.00 20.77 136 SER A CA 1
ATOM 855 C C . SER A 1 136 ? 23.790 25.142 28.217 1.00 24.39 136 SER A C 1
ATOM 856 O O . SER A 1 136 ? 23.120 25.365 27.195 1.00 20.20 136 SER A O 1
ATOM 859 N N . ASN A 1 137 ? 23.546 24.149 29.026 1.00 27.53 137 ASN A N 1
ATOM 860 C CA . ASN A 1 137 ? 22.412 23.297 28.779 1.00 34.35 137 ASN A CA 1
ATOM 861 C C . ASN A 1 137 ? 22.090 22.668 30.105 1.00 38.44 137 ASN A C 1
ATOM 862 O O . ASN A 1 137 ? 22.931 21.961 30.679 1.00 35.08 137 ASN A O 1
ATOM 867 N N . GLU A 1 138 ? 20.889 22.997 30.584 1.00 39.24 138 GLU A N 1
ATOM 868 C CA . GLU A 1 138 ? 20.366 22.572 31.869 1.00 38.70 138 GLU A CA 1
ATOM 869 C C . GLU A 1 138 ? 21.442 22.927 32.830 1.00 36.51 138 GLU A C 1
ATOM 870 O O . GLU A 1 138 ? 21.814 24.061 32.876 1.00 36.49 138 GLU A O 1
ATOM 876 N N . ASP A 1 139 ? 22.034 21.968 33.529 1.00 38.94 139 ASP A N 1
ATOM 877 C CA . ASP A 1 139 ? 23.051 22.354 34.518 1.00 35.60 139 ASP A CA 1
ATOM 878 C C . ASP A 1 139 ? 24.479 22.465 34.022 1.00 30.06 139 ASP A C 1
ATOM 879 O O . ASP A 1 139 ? 25.388 22.613 34.789 1.00 29.18 139 ASP A O 1
ATOM 884 N N . THR A 1 140 ? 24.700 22.369 32.737 1.00 28.04 140 THR A N 1
ATOM 885 C CA . THR A 1 140 ? 26.057 22.398 32.325 1.00 24.69 140 THR A CA 1
ATOM 886 C C . THR A 1 140 ? 26.422 23.650 31.540 1.00 24.66 140 THR A C 1
ATOM 887 O O . THR A 1 140 ? 25.590 24.273 30.890 1.00 29.55 140 THR A O 1
ATOM 891 N N . VAL A 1 141 ? 27.679 24.022 31.680 1.00 22.11 141 VAL A N 1
ATOM 892 C CA . VAL A 1 141 ? 28.260 25.104 30.944 1.00 27.63 141 VAL A CA 1
ATOM 893 C C . VAL A 1 141 ? 29.472 24.440 30.257 1.00 26.76 141 VAL A C 1
ATOM 894 O O . VAL A 1 141 ? 30.287 23.767 30.891 1.00 27.48 141 VAL A O 1
ATOM 898 N N . ILE A 1 142 ? 29.549 24.580 28.949 1.00 27.92 142 ILE A N 1
ATOM 899 C CA . ILE A 1 142 ? 30.634 23.988 28.206 1.00 28.35 142 ILE A CA 1
ATOM 900 C C . ILE A 1 142 ? 31.325 25.035 27.335 1.00 32.26 142 ILE A C 1
ATOM 901 O O . ILE A 1 142 ? 30.782 26.135 27.069 1.00 29.47 142 ILE A O 1
ATOM 906 N N . HIS A 1 143 ? 32.520 24.664 26.888 1.00 29.37 143 HIS A N 1
ATOM 907 C CA . HIS A 1 143 ? 33.288 25.463 25.964 1.00 29.49 143 HIS A CA 1
ATOM 908 C C . HIS A 1 143 ? 33.634 24.545 24.808 1.00 27.43 143 HIS A C 1
ATOM 909 O O . HIS A 1 143 ? 34.543 23.731 24.896 1.00 30.58 143 HIS A O 1
ATOM 916 N N . MET A 1 144 ? 32.918 24.649 23.706 1.00 29.14 144 MET A N 1
ATOM 917 C CA . MET A 1 144 ? 33.225 23.730 22.642 1.00 31.25 144 MET A CA 1
ATOM 918 C C . MET A 1 144 ? 34.569 24.043 22.021 1.00 35.55 144 MET A C 1
ATOM 919 O O . MET A 1 144 ? 34.978 25.208 21.956 1.00 34.93 144 MET A O 1
ATOM 924 N N . ARG A 1 145 ? 35.287 23.002 21.595 1.00 37.20 145 ARG A N 1
ATOM 925 C CA . ARG A 1 145 ? 36.579 23.252 20.974 1.00 35.23 145 ARG A CA 1
ATOM 926 C C . ARG A 1 145 ? 36.503 22.934 19.490 1.00 35.03 145 ARG A C 1
ATOM 927 O O . ARG A 1 145 ? 35.638 22.178 19.020 1.00 36.33 145 ARG A O 1
ATOM 935 N N . PRO A 1 146 ? 37.328 23.613 18.712 1.00 29.88 146 PRO A N 1
ATOM 936 C CA . PRO A 1 146 ? 37.364 23.432 17.267 1.00 35.97 146 PRO A CA 1
ATOM 937 C C . PRO A 1 146 ? 37.391 21.968 16.842 1.00 37.76 146 PRO A C 1
ATOM 938 O O . PRO A 1 146 ? 38.296 21.252 17.225 1.00 42.77 146 PRO A O 1
ATOM 942 N N . GLY A 1 147 ? 36.394 21.526 16.076 1.00 36.89 147 GLY A N 1
ATOM 943 C CA . GLY A 1 147 ? 36.348 20.142 15.647 1.00 35.49 147 GLY A CA 1
ATOM 944 C C . GLY A 1 147 ? 35.522 19.187 16.496 1.00 38.82 147 GLY A C 1
ATOM 945 O O . GLY A 1 147 ? 35.060 18.186 16.000 1.00 37.54 147 GLY A O 1
ATOM 946 N N . GLU A 1 148 ? 35.326 19.459 17.786 1.00 41.58 148 GLU A N 1
ATOM 947 C CA . GLU A 1 148 ? 34.473 18.560 18.554 1.00 37.90 148 GLU A CA 1
ATOM 948 C C . GLU A 1 148 ? 33.053 18.598 17.970 1.00 39.02 148 GLU A C 1
ATOM 949 O O . GLU A 1 148 ? 32.594 19.611 17.479 1.00 42.02 148 GLU A O 1
ATOM 955 N N . ILE A 1 149 ? 32.398 17.455 17.946 1.00 41.50 149 ILE A N 1
ATOM 956 C CA . ILE A 1 149 ? 31.044 17.346 17.433 1.00 41.61 149 ILE A CA 1
ATOM 957 C C . ILE A 1 149 ? 30.191 17.074 18.674 1.00 42.82 149 ILE A C 1
ATOM 958 O O . ILE A 1 149 ? 30.222 15.953 19.233 1.00 43.44 149 ILE A O 1
ATOM 963 N N . TRP A 1 150 ? 29.482 18.108 19.133 1.00 37.44 150 TRP A N 1
ATOM 964 C CA . TRP A 1 150 ? 28.630 17.971 20.316 1.00 34.14 150 TRP A CA 1
ATOM 965 C C . TRP A 1 150 ? 27.190 17.643 19.966 1.00 33.68 150 TRP A C 1
ATOM 966 O O . TRP A 1 150 ? 26.659 18.003 18.891 1.00 36.34 150 TRP A O 1
ATOM 977 N N . PHE A 1 151 ? 26.567 16.923 20.877 1.00 31.38 151 PHE A N 1
ATOM 978 C CA . PHE A 1 151 ? 25.189 16.583 20.739 1.00 36.07 151 PHE A CA 1
ATOM 979 C C . PHE A 1 151 ? 24.531 17.552 21.735 1.00 37.43 151 PHE A C 1
ATOM 980 O O . PHE A 1 151 ? 25.119 17.870 22.782 1.00 42.21 151 PHE A O 1
ATOM 988 N N . LEU A 1 152 ? 23.345 18.046 21.412 1.00 39.81 152 LEU A N 1
ATOM 989 C CA . LEU A 1 152 ? 22.637 19.010 22.267 1.00 39.64 152 LEU A CA 1
ATOM 990 C C . LEU A 1 152 ? 21.199 18.682 22.063 1.00 39.89 152 LEU A C 1
ATOM 991 O O . LEU A 1 152 ? 20.794 18.485 20.944 1.00 50.16 152 LEU A O 1
ATOM 996 N N . ASP A 1 153 ? 20.415 18.580 23.125 1.00 45.04 153 ASP A N 1
ATOM 997 C CA . ASP A 1 153 ? 19.014 18.213 22.993 1.00 44.55 153 ASP A CA 1
ATOM 998 C C . ASP A 1 153 ? 18.173 19.479 22.881 1.00 47.53 153 ASP A C 1
ATOM 999 O O . ASP A 1 153 ? 18.383 20.461 23.610 1.00 48.58 153 ASP A O 1
ATOM 1004 N N . ALA A 1 154 ? 17.228 19.425 21.953 1.00 47.19 154 ALA A N 1
ATOM 1005 C CA . ALA A 1 154 ? 16.309 20.535 21.659 1.00 51.74 154 ALA A CA 1
ATOM 1006 C C . ALA A 1 154 ? 15.412 20.824 22.843 1.00 47.27 154 ALA A C 1
ATOM 1007 O O . ALA A 1 154 ? 15.261 21.988 23.259 1.00 47.26 154 ALA A O 1
ATOM 1009 N N . ALA A 1 155 ? 14.827 19.744 23.353 1.00 39.65 155 ALA A N 1
ATOM 1010 C CA . ALA A 1 155 ? 13.917 19.795 24.470 1.00 42.18 155 ALA A CA 1
ATOM 1011 C C . ALA A 1 155 ? 14.429 20.392 25.764 1.00 40.72 155 ALA A C 1
ATOM 1012 O O . ALA A 1 155 ? 13.664 20.496 26.739 1.00 43.11 155 ALA A O 1
ATOM 1014 N N . THR A 1 156 ? 15.685 20.803 25.840 1.00 34.36 156 THR A N 1
ATOM 1015 C CA . THR A 1 156 ? 16.072 21.284 27.172 1.00 32.13 156 THR A CA 1
ATOM 1016 C C . THR A 1 156 ? 16.378 22.769 27.198 1.00 32.15 156 THR A C 1
ATOM 1017 O O . THR A 1 156 ? 16.395 23.423 26.133 1.00 29.91 156 THR A O 1
ATOM 1021 N N . VAL A 1 157 ? 16.677 23.294 28.386 1.00 28.72 157 VAL A N 1
ATOM 1022 C CA . VAL A 1 157 ? 16.968 24.693 28.480 1.00 27.59 157 VAL A CA 1
ATOM 1023 C C . VAL A 1 157 ? 18.410 24.988 28.132 1.00 31.74 157 VAL A C 1
ATOM 1024 O O . VAL A 1 157 ? 19.335 24.673 28.897 1.00 29.82 157 VAL A O 1
ATOM 1028 N N . HIS A 1 158 ? 18.606 25.629 26.970 1.00 27.07 158 HIS A N 1
ATOM 1029 C CA . HIS A 1 158 ? 19.967 25.929 26.515 1.00 30.69 158 HIS A CA 1
ATOM 1030 C C . HIS A 1 158 ? 20.120 27.390 26.169 1.00 29.31 158 HIS A C 1
ATOM 1031 O O . HIS A 1 158 ? 19.126 28.122 26.028 1.00 24.78 158 HIS A O 1
ATOM 1038 N N . SER A 1 159 ? 21.370 27.783 26.003 1.00 24.25 159 SER A N 1
ATOM 1039 C CA . SER A 1 159 ? 21.710 29.167 25.696 1.00 25.22 159 SER A CA 1
ATOM 1040 C C . SER A 1 159 ? 23.081 29.138 25.059 1.00 26.68 159 SER A C 1
ATOM 1041 O O . SER A 1 159 ? 23.797 28.110 25.056 1.00 21.88 159 SER A O 1
ATOM 1044 N N . ALA A 1 160 ? 23.460 30.254 24.464 1.00 27.91 160 ALA A N 1
ATOM 1045 C CA . ALA A 1 160 ? 24.774 30.293 23.817 1.00 25.91 160 ALA A CA 1
ATOM 1046 C C . ALA A 1 160 ? 25.185 31.698 24.064 1.00 26.84 160 ALA A C 1
ATOM 1047 O O . ALA A 1 160 ? 24.314 32.567 24.240 1.00 25.47 160 ALA A O 1
ATOM 1049 N N . VAL A 1 161 ? 26.493 31.921 24.070 1.00 23.01 161 VAL A N 1
ATOM 1050 C CA . VAL A 1 161 ? 26.998 33.232 24.330 1.00 24.62 161 VAL A CA 1
ATOM 1051 C C . VAL A 1 161 ? 28.393 33.450 23.731 1.00 23.79 161 VAL A C 1
ATOM 1052 O O . VAL A 1 161 ? 29.156 32.515 23.453 1.00 25.88 161 VAL A O 1
ATOM 1056 N N . ASN A 1 162 ? 28.695 34.705 23.486 1.00 27.02 162 ASN A N 1
ATOM 1057 C CA . ASN A 1 162 ? 30.058 35.071 23.091 1.00 27.72 162 ASN A CA 1
ATOM 1058 C C . ASN A 1 162 ? 30.291 36.380 23.768 1.00 26.60 162 ASN A C 1
ATOM 1059 O O . ASN A 1 162 ? 29.673 37.392 23.453 1.00 29.08 162 ASN A O 1
ATOM 1064 N N . PHE A 1 163 ? 31.122 36.316 24.787 1.00 26.26 163 PHE A N 1
ATOM 1065 C CA . PHE A 1 163 ? 31.500 37.469 25.556 1.00 31.92 163 PHE A CA 1
ATOM 1066 C C . PHE A 1 163 ? 32.481 38.399 24.824 1.00 37.61 163 PHE A C 1
ATOM 1067 O O . PHE A 1 163 ? 32.816 39.467 25.329 1.00 44.60 163 PHE A O 1
ATOM 1075 N N . SER A 1 164 ? 32.903 38.046 23.610 1.00 38.44 164 SER A N 1
ATOM 1076 C CA . SER A 1 164 ? 33.844 38.909 22.893 1.00 36.20 164 SER A CA 1
ATOM 1077 C C . SER A 1 164 ? 33.483 38.979 21.407 1.00 37.92 164 SER A C 1
ATOM 1078 O O . SER A 1 164 ? 32.550 38.312 20.966 1.00 35.84 164 SER A O 1
ATOM 1081 N N . GLU A 1 165 ? 34.232 39.772 20.642 1.00 34.15 165 GLU A N 1
ATOM 1082 C CA . GLU A 1 165 ? 33.952 39.874 19.246 1.00 37.57 165 GLU A CA 1
ATOM 1083 C C . GLU A 1 165 ? 34.745 38.878 18.451 1.00 37.90 165 GLU A C 1
ATOM 1084 O O . GLU A 1 165 ? 34.716 38.915 17.239 1.00 45.24 165 GLU A O 1
ATOM 1090 N N . ILE A 1 166 ? 35.449 37.960 19.108 1.00 40.09 166 ILE A N 1
ATOM 1091 C CA . ILE A 1 166 ? 36.204 36.984 18.349 1.00 36.68 166 ILE A CA 1
ATOM 1092 C C . ILE A 1 166 ? 35.216 36.015 17.669 1.00 39.19 166 ILE A C 1
ATOM 1093 O O . ILE A 1 166 ? 34.306 35.439 18.327 1.00 40.61 166 ILE A O 1
ATOM 1098 N N . SER A 1 167 ? 35.389 35.850 16.348 1.00 36.18 167 SER A N 1
ATOM 1099 C CA . SER A 1 167 ? 34.511 35.011 15.533 1.00 33.71 167 SER A CA 1
ATOM 1100 C C . SER A 1 167 ? 34.286 33.627 16.114 1.00 35.19 167 SER A C 1
ATOM 1101 O O . SER A 1 167 ? 35.180 33.055 16.756 1.00 36.36 167 SER A O 1
ATOM 1104 N N . ARG A 1 168 ? 33.097 33.084 15.849 1.00 32.96 168 ARG A N 1
ATOM 1105 C CA . ARG A 1 168 ? 32.724 31.785 16.396 1.00 31.20 168 ARG A CA 1
ATOM 1106 C C . ARG A 1 168 ? 31.872 30.977 15.427 1.00 29.34 168 ARG A C 1
ATOM 1107 O O . ARG A 1 168 ? 30.843 30.423 15.771 1.00 34.87 168 ARG A O 1
ATOM 1115 N N . GLN A 1 169 ? 32.330 30.908 14.200 1.00 28.55 169 GLN A N 1
ATOM 1116 C CA . GLN A 1 169 ? 31.654 30.163 13.159 1.00 30.43 169 GLN A CA 1
ATOM 1117 C C . GLN A 1 169 ? 31.560 28.705 13.558 1.00 30.31 169 GLN A C 1
ATOM 1118 O O . GLN A 1 169 ? 32.548 28.102 14.021 1.00 30.04 169 GLN A O 1
ATOM 1124 N N . SER A 1 170 ? 30.405 28.113 13.326 1.00 31.16 170 SER A N 1
ATOM 1125 C CA . SER A 1 170 ? 30.171 26.725 13.690 1.00 34.21 170 SER A CA 1
ATOM 1126 C C . SER A 1 170 ? 29.281 26.073 12.660 1.00 35.07 170 SER A C 1
ATOM 1127 O O . SER A 1 170 ? 28.608 26.754 11.875 1.00 41.25 170 SER A O 1
ATOM 1130 N N . LEU A 1 171 ? 29.202 24.753 12.737 1.00 33.05 171 LEU A N 1
ATOM 1131 C CA . LEU A 1 171 ? 28.356 24.009 11.852 1.00 36.21 171 LEU A CA 1
ATOM 1132 C C . LEU A 1 171 ? 27.332 23.322 12.692 1.00 39.51 171 LEU A C 1
ATOM 1133 O O . LEU A 1 171 ? 27.686 22.634 13.636 1.00 48.54 171 LEU A O 1
ATOM 1138 N N . CYS A 1 172 ? 26.059 23.512 12.387 1.00 42.01 172 CYS A N 1
ATOM 1139 C CA . CYS A 1 172 ? 24.996 22.855 13.123 1.00 45.99 172 CYS A CA 1
ATOM 1140 C C . CYS A 1 172 ? 24.275 21.964 12.142 1.00 47.30 172 CYS A C 1
ATOM 1141 O O . CYS A 1 172 ? 23.827 22.435 11.096 1.00 48.41 172 CYS A O 1
ATOM 1144 N N . VAL A 1 173 ? 24.205 20.675 12.484 1.00 46.71 173 VAL A N 1
ATOM 1145 C CA . VAL A 1 173 ? 23.545 19.651 11.682 1.00 45.55 173 VAL A CA 1
ATOM 1146 C C . VAL A 1 173 ? 22.589 18.925 12.600 1.00 46.67 173 VAL A C 1
ATOM 1147 O O . VAL A 1 173 ? 22.992 18.397 13.620 1.00 46.05 173 VAL A O 1
ATOM 1151 N N . ASP A 1 174 ? 21.317 18.926 12.239 1.00 50.96 174 ASP A N 1
ATOM 1152 C CA . ASP A 1 174 ? 20.263 18.292 13.017 1.00 54.15 174 ASP A CA 1
ATOM 1153 C C . ASP A 1 174 ? 19.772 16.987 12.439 1.00 57.53 174 ASP A C 1
ATOM 1154 O O . ASP A 1 174 ? 19.778 16.785 11.217 1.00 53.88 174 ASP A O 1
ATOM 1159 N N . PHE A 1 175 ? 19.308 16.116 13.324 1.00 58.80 175 PHE A N 1
ATOM 1160 C CA . PHE A 1 175 ? 18.816 14.864 12.862 1.00 61.85 175 PHE A CA 1
ATOM 1161 C C . PHE A 1 175 ? 17.427 14.523 13.275 1.00 67.00 175 PHE A C 1
ATOM 1162 O O . PHE A 1 175 ? 16.906 14.948 14.313 1.00 66.52 175 PHE A O 1
ATOM 1170 N N . ALA A 1 176 ? 16.825 13.779 12.363 1.00 75.51 176 ALA A N 1
ATOM 1171 C CA . ALA A 1 176 ? 15.463 13.337 12.458 1.00 83.35 176 ALA A CA 1
ATOM 1172 C C . ALA A 1 176 ? 15.357 11.886 12.878 1.00 87.50 176 ALA A C 1
ATOM 1173 O O . ALA A 1 176 ? 15.917 10.961 12.270 1.00 87.06 176 ALA A O 1
ATOM 1175 N N . PHE A 1 177 ? 14.622 11.732 13.963 1.00 92.44 177 PHE A N 1
ATOM 1176 C CA . PHE A 1 177 ? 14.325 10.452 14.551 1.00 96.65 177 PHE A CA 1
ATOM 1177 C C . PHE A 1 177 ? 13.016 10.736 15.290 1.00 100.50 177 PHE A C 1
ATOM 1178 O O . PHE A 1 177 ? 12.910 11.718 16.029 1.00 101.88 177 PHE A O 1
ATOM 1186 N N . ASP A 1 178 ? 12.007 9.918 15.007 1.00 104.18 178 ASP A N 1
ATOM 1187 C CA . ASP A 1 178 ? 10.700 10.022 15.649 1.00 107.44 178 ASP A CA 1
ATOM 1188 C C . ASP A 1 178 ? 10.440 8.663 16.318 1.00 107.86 178 ASP A C 1
ATOM 1189 O O . ASP A 1 178 ? 9.289 8.302 16.626 1.00 108.26 178 ASP A O 1
ATOM 1194 N N . GLY A 1 179 ? 11.545 7.953 16.554 1.00 107.17 179 GLY A N 1
ATOM 1195 C CA . GLY A 1 179 ? 11.553 6.634 17.168 1.00 105.10 179 GLY A CA 1
ATOM 1196 C C . GLY A 1 179 ? 13.005 6.220 17.385 1.00 103.72 179 GLY A C 1
ATOM 1197 O O . GLY A 1 179 ? 13.793 6.209 16.427 1.00 104.78 179 GLY A O 1
ATOM 1198 N N . PRO A 1 180 ? 13.383 5.893 18.643 1.00 102.66 180 PRO A N 1
ATOM 1199 C CA . PRO A 1 180 ? 14.696 5.462 19.159 1.00 98.75 180 PRO A CA 1
ATOM 1200 C C . PRO A 1 180 ? 15.734 4.870 18.207 1.00 95.40 180 PRO A C 1
ATOM 1201 O O . PRO A 1 180 ? 15.412 4.088 17.308 1.00 97.00 180 PRO A O 1
ATOM 1205 N N . PHE A 1 181 ? 16.990 5.249 18.462 1.00 89.99 181 PHE A N 1
ATOM 1206 C CA . PHE A 1 181 ? 18.169 4.848 17.677 1.00 82.26 181 PHE A CA 1
ATOM 1207 C C . PHE A 1 181 ? 19.404 4.968 18.579 1.00 77.12 181 PHE A C 1
ATOM 1208 O O . PHE A 1 181 ? 19.320 5.210 19.774 1.00 76.40 181 PHE A O 1
ATOM 1216 N N . ASP A 1 182 ? 20.560 4.866 17.953 1.00 71.67 182 ASP A N 1
ATOM 1217 C CA . ASP A 1 182 ? 21.809 4.969 18.657 1.00 66.90 182 ASP A CA 1
ATOM 1218 C C . ASP A 1 182 ? 22.477 6.155 18.048 1.00 63.70 182 ASP A C 1
ATOM 1219 O O . ASP A 1 182 ? 22.478 6.291 16.822 1.00 60.59 182 ASP A O 1
ATOM 1224 N N . GLU A 1 183 ? 23.026 7.021 18.895 1.00 62.00 183 GLU A N 1
ATOM 1225 C CA . GLU A 1 183 ? 23.719 8.208 18.412 1.00 61.92 183 GLU A CA 1
ATOM 1226 C C . GLU A 1 183 ? 24.852 7.857 17.439 1.00 66.44 183 GLU A C 1
ATOM 1227 O O . GLU A 1 183 ? 25.284 8.708 16.643 1.00 64.42 183 GLU A O 1
ATOM 1233 N N . LYS A 1 184 ? 25.336 6.616 17.504 1.00 68.96 184 LYS A N 1
ATOM 1234 C CA . LYS A 1 184 ? 26.388 6.177 16.588 1.00 74.39 184 LYS A CA 1
ATOM 1235 C C . LYS A 1 184 ? 25.810 6.286 15.168 1.00 74.94 184 LYS A C 1
ATOM 1236 O O . LYS A 1 184 ? 26.404 6.887 14.271 1.00 72.37 184 LYS A O 1
ATOM 1242 N N . GLU A 1 185 ? 24.627 5.709 14.995 1.00 77.06 185 GLU A N 1
ATOM 1243 C CA . GLU A 1 185 ? 23.934 5.685 13.717 1.00 80.60 185 GLU A CA 1
ATOM 1244 C C . GLU A 1 185 ? 23.687 7.041 13.028 1.00 80.94 185 GLU A C 1
ATOM 1245 O O . GLU A 1 185 ? 22.822 7.124 12.162 1.00 79.94 185 GLU A O 1
ATOM 1251 N N . ILE A 1 186 ? 24.413 8.094 13.401 1.00 79.84 186 ILE A N 1
ATOM 1252 C CA . ILE A 1 186 ? 24.218 9.372 12.722 1.00 81.28 186 ILE A CA 1
ATOM 1253 C C . ILE A 1 186 ? 25.371 9.479 11.767 1.00 82.81 186 ILE A C 1
ATOM 1254 O O . ILE A 1 186 ? 25.223 10.035 10.678 1.00 84.67 186 ILE A O 1
ATOM 1259 N N . PHE A 1 187 ? 26.526 8.968 12.185 1.00 82.63 187 PHE A N 1
ATOM 1260 C CA . PHE A 1 187 ? 27.701 9.025 11.335 1.00 83.74 187 PHE A CA 1
ATOM 1261 C C . PHE A 1 187 ? 27.545 8.107 10.127 1.00 85.84 187 PHE A C 1
ATOM 1262 O O . PHE A 1 187 ? 26.571 7.352 10.010 1.00 86.44 187 PHE A O 1
ATOM 1270 N N . ALA A 1 188 ? 28.513 8.203 9.225 1.00 87.33 188 ALA A N 1
ATOM 1271 C CA . ALA A 1 188 ? 28.558 7.385 8.023 1.00 88.74 188 ALA A CA 1
ATOM 1272 C C . ALA A 1 188 ? 29.746 6.467 8.288 1.00 88.06 188 ALA A C 1
ATOM 1273 O O . ALA A 1 188 ? 29.618 5.235 8.336 1.00 88.33 188 ALA A O 1
ATOM 1275 N N . ASP A 1 189 ? 30.899 7.094 8.477 1.00 84.98 189 ASP A N 1
ATOM 1276 C CA . ASP A 1 189 ? 32.108 6.379 8.782 1.00 82.05 189 ASP A CA 1
ATOM 1277 C C . ASP A 1 189 ? 32.076 6.177 10.295 1.00 81.22 189 ASP A C 1
ATOM 1278 O O . ASP A 1 189 ? 32.538 7.031 11.059 1.00 82.16 189 ASP A O 1
ATOM 1283 N N . ALA A 1 190 ? 31.510 5.046 10.713 1.00 76.35 190 ALA A N 1
ATOM 1284 C CA . ALA A 1 190 ? 31.382 4.680 12.114 1.00 71.24 190 ALA A CA 1
ATOM 1285 C C . ALA A 1 190 ? 32.668 4.855 12.914 1.00 67.84 190 ALA A C 1
ATOM 1286 O O . ALA A 1 190 ? 32.650 4.917 14.131 1.00 69.59 190 ALA A O 1
ATOM 1288 N N . THR A 1 191 ? 33.792 4.961 12.238 1.00 67.43 191 THR A N 1
ATOM 1289 C CA . THR A 1 191 ? 35.045 5.088 12.959 1.00 66.88 191 THR A CA 1
ATOM 1290 C C . THR A 1 191 ? 35.238 6.487 13.586 1.00 67.88 191 THR A C 1
ATOM 1291 O O . THR A 1 191 ? 36.077 6.666 14.494 1.00 62.40 191 THR A O 1
ATOM 1295 N N . LEU A 1 192 ? 34.440 7.455 13.114 1.00 67.22 192 LEU A N 1
ATOM 1296 C CA . LEU A 1 192 ? 34.512 8.834 13.592 1.00 70.31 192 LEU A CA 1
ATOM 1297 C C . LEU A 1 192 ? 33.911 9.089 14.961 1.00 71.22 192 LEU A C 1
ATOM 1298 O O . LEU A 1 192 ? 34.252 10.081 15.621 1.00 69.84 192 LEU A O 1
ATOM 1303 N N . TYR A 1 193 ? 33.027 8.194 15.388 1.00 71.63 193 TYR A N 1
ATOM 1304 C CA . TYR A 1 193 ? 32.396 8.329 16.705 1.00 72.42 193 TYR A CA 1
ATOM 1305 C C . TYR A 1 193 ? 33.385 8.013 17.830 1.00 70.15 193 TYR A C 1
ATOM 1306 O O . TYR A 1 193 ? 33.935 6.921 17.871 1.00 71.42 193 TYR A O 1
ATOM 1315 N N . ALA A 1 194 ? 33.613 8.970 18.727 1.00 67.85 194 ALA A N 1
ATOM 1316 C CA . ALA A 1 194 ? 34.531 8.813 19.859 1.00 65.92 194 ALA A CA 1
ATOM 1317 C C . ALA A 1 194 ? 33.922 9.506 21.091 1.00 64.40 194 ALA A C 1
ATOM 1318 O O . ALA A 1 194 ? 34.440 10.496 21.601 1.00 68.56 194 ALA A O 1
ATOM 1320 N N . PRO A 1 195 ? 32.861 8.926 21.647 1.00 60.25 195 PRO A N 1
ATOM 1321 C CA . PRO A 1 195 ? 32.174 9.490 22.801 1.00 58.00 195 PRO A CA 1
ATOM 1322 C C . PRO A 1 195 ? 32.942 9.723 24.076 1.00 58.45 195 PRO A C 1
ATOM 1323 O O . PRO A 1 195 ? 32.383 10.251 25.039 1.00 63.02 195 PRO A O 1
ATOM 1327 N N . GLY A 1 196 ? 34.222 9.402 24.121 1.00 57.75 196 G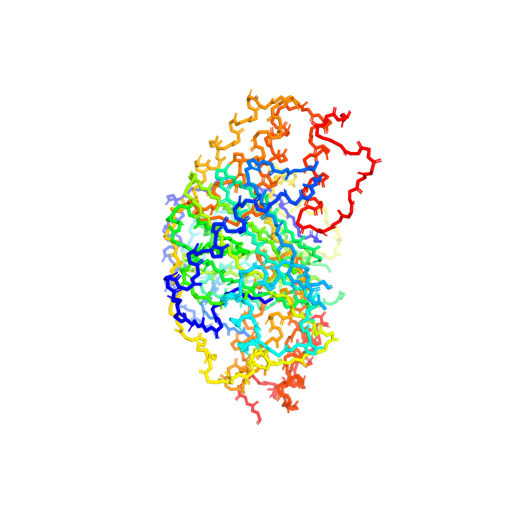LY A N 1
ATOM 1328 C CA . GLY A 1 196 ? 34.935 9.622 25.379 1.00 57.56 196 GLY A CA 1
ATOM 1329 C C . GLY A 1 196 ? 35.852 10.834 25.519 1.00 58.98 196 GLY A C 1
ATOM 1330 O O . GLY A 1 196 ? 36.537 11.005 26.545 1.00 57.88 196 GLY A O 1
ATOM 1331 N N . SER A 1 197 ? 35.889 11.676 24.487 1.00 59.16 197 SER A N 1
ATOM 1332 C CA . SER A 1 197 ? 36.713 12.891 24.509 1.00 56.81 197 SER A CA 1
ATOM 1333 C C . SER A 1 197 ? 36.346 13.681 25.763 1.00 52.26 197 SER A C 1
ATOM 1334 O O . SER A 1 197 ? 35.165 13.860 26.062 1.00 56.39 197 SER A O 1
ATOM 1337 N N . THR A 1 198 ? 37.320 14.143 26.524 1.00 46.63 198 THR A N 1
ATOM 1338 C CA . THR A 1 198 ? 36.937 14.896 27.703 1.00 48.59 198 THR A CA 1
ATOM 1339 C C . THR A 1 198 ? 36.481 16.327 27.304 1.00 46.34 198 THR A C 1
ATOM 1340 O O . THR A 1 198 ? 37.157 17.063 26.586 1.00 48.96 198 THR A O 1
ATOM 1344 N N . PRO A 1 199 ? 35.312 16.724 27.771 1.00 39.30 199 PRO A N 1
ATOM 1345 C CA . PRO A 1 199 ? 34.808 18.069 27.429 1.00 36.79 199 PRO A CA 1
ATOM 1346 C C . PRO A 1 199 ? 35.550 19.178 28.154 1.00 32.03 199 PRO A C 1
ATOM 1347 O O . PRO A 1 199 ? 36.041 18.943 29.261 1.00 35.11 199 PRO A O 1
ATOM 1351 N N . ASP A 1 200 ? 35.688 20.374 27.570 1.00 26.10 200 ASP A N 1
ATOM 1352 C CA . ASP A 1 200 ? 36.289 21.464 28.367 1.00 19.76 200 ASP A CA 1
ATOM 1353 C C . ASP A 1 200 ? 35.066 22.051 29.137 1.00 27.03 200 ASP A C 1
ATOM 1354 O O . ASP A 1 200 ? 34.178 22.660 28.507 1.00 24.87 200 ASP A O 1
ATOM 1359 N N . LEU A 1 201 ? 34.983 21.826 30.459 1.00 27.32 201 LEU A N 1
ATOM 1360 C CA . LEU A 1 201 ? 33.869 22.312 31.297 1.00 29.59 201 LEU A CA 1
ATOM 1361 C C . LEU A 1 201 ? 34.393 23.418 32.188 1.00 31.53 201 LEU A C 1
ATOM 1362 O O . LEU A 1 201 ? 34.947 23.148 33.220 1.00 35.50 201 LEU A O 1
ATOM 1367 N N . PRO A 1 202 ? 34.138 24.690 31.827 1.00 32.84 202 PRO A N 1
ATOM 1368 C CA . PRO A 1 202 ? 34.661 25.769 32.676 1.00 31.41 202 PRO A CA 1
ATOM 1369 C C . PRO A 1 202 ? 34.194 25.696 34.119 1.00 33.09 202 PRO A C 1
ATOM 1370 O O . PRO A 1 202 ? 33.033 25.418 34.411 1.00 31.86 202 PRO A O 1
ATOM 1374 N N . GLU A 1 203 ? 35.128 26.007 35.003 1.00 28.32 203 GLU A N 1
ATOM 1375 C CA . GLU A 1 203 ? 34.865 26.036 36.392 1.00 32.46 203 GLU A CA 1
ATOM 1376 C C . GLU A 1 203 ? 33.936 27.251 36.658 1.00 32.67 203 GLU A C 1
ATOM 1377 O O . GLU A 1 203 ? 34.055 28.304 36.040 1.00 40.20 203 GLU A O 1
ATOM 1383 N N . ARG A 1 204 ? 33.027 27.115 37.587 1.00 27.42 204 ARG A N 1
ATOM 1384 C CA . ARG A 1 204 ? 32.120 28.189 37.909 1.00 25.19 204 ARG A CA 1
ATOM 1385 C C . ARG A 1 204 ? 32.179 28.530 39.350 1.00 30.58 204 ARG A C 1
ATOM 1386 O O . ARG A 1 204 ? 32.322 27.646 40.209 1.00 36.44 204 ARG A O 1
ATOM 1394 N N . ARG A 1 205 ? 31.993 29.799 39.660 1.00 30.20 205 ARG A N 1
ATOM 1395 C CA . ARG A 1 205 ? 32.007 30.151 41.025 1.00 23.46 205 ARG A CA 1
ATOM 1396 C C . ARG A 1 205 ? 30.726 29.704 41.673 1.00 26.50 205 ARG A C 1
ATOM 1397 O O . ARG A 1 205 ? 29.664 29.719 41.066 1.00 31.12 205 ARG A O 1
ATOM 1405 N N . PRO A 1 206 ? 30.798 29.322 42.955 1.00 28.47 206 PRO A N 1
ATOM 1406 C CA . PRO A 1 206 ? 29.577 28.910 43.665 1.00 27.23 206 PRO A CA 1
ATOM 1407 C C . PRO A 1 206 ? 28.638 30.152 43.642 1.00 29.77 206 PRO A C 1
ATOM 1408 O O . PRO A 1 206 ? 29.128 31.288 43.753 1.00 22.27 206 PRO A O 1
ATOM 1412 N N . PHE A 1 207 ? 27.324 29.910 43.527 1.00 24.56 207 PHE A N 1
ATOM 1413 C CA . PHE A 1 207 ? 26.315 30.941 43.522 1.00 26.74 207 PHE A CA 1
ATOM 1414 C C . PHE A 1 207 ? 25.887 31.049 44.971 1.00 29.09 207 PHE A C 1
ATOM 1415 O O . PHE A 1 207 ? 25.307 30.074 45.498 1.00 26.47 207 PHE A O 1
ATOM 1423 N N . THR A 1 208 ? 26.111 32.200 45.615 1.00 26.12 208 THR A N 1
ATOM 1424 C CA . THR A 1 208 ? 25.753 32.307 47.038 1.00 29.13 208 THR A CA 1
ATOM 1425 C C . THR A 1 208 ? 24.439 33.058 47.281 1.00 31.45 208 THR A C 1
ATOM 1426 O O . THR A 1 208 ? 23.901 33.764 46.394 1.00 34.82 208 THR A O 1
ATOM 1430 N N . ALA A 1 209 ? 23.933 32.900 48.496 1.00 27.82 209 ALA A N 1
ATOM 1431 C CA . ALA A 1 209 ? 22.726 33.574 48.927 1.00 32.33 209 ALA A CA 1
ATOM 1432 C C . ALA A 1 209 ? 22.976 35.100 48.925 1.00 32.94 209 ALA A C 1
ATOM 1433 O O . ALA A 1 209 ? 22.049 35.848 48.607 1.00 36.38 209 ALA A O 1
ATOM 1435 N N . GLU A 1 210 ? 24.195 35.577 49.247 1.00 34.19 210 GLU A N 1
ATOM 1436 C CA . GLU A 1 210 ? 24.381 37.041 49.259 1.00 37.05 210 GLU A CA 1
ATOM 1437 C C . GLU A 1 210 ? 24.359 37.548 47.825 1.00 34.34 210 GLU A C 1
ATOM 1438 O O . GLU A 1 210 ? 23.826 38.624 47.537 1.00 31.19 210 GLU A O 1
ATOM 1444 N N . HIS A 1 211 ? 24.943 36.759 46.935 1.00 27.02 211 HIS A N 1
ATOM 1445 C CA . HIS A 1 211 ? 25.012 37.116 45.508 1.00 28.38 211 HIS A CA 1
ATOM 1446 C C . HIS A 1 211 ? 23.567 37.201 44.995 1.00 28.66 211 HIS A C 1
ATOM 1447 O O . HIS A 1 211 ? 23.253 38.112 44.243 1.00 35.39 211 HIS A O 1
ATOM 1454 N N . ARG A 1 212 ? 22.707 36.250 45.377 1.00 30.07 212 ARG A N 1
ATOM 1455 C CA . ARG A 1 212 ? 21.325 36.302 44.948 1.00 29.43 212 ARG A CA 1
ATOM 1456 C C . ARG A 1 212 ? 20.685 37.628 45.387 1.00 35.77 212 ARG A C 1
ATOM 1457 O O . ARG A 1 212 ? 19.961 38.279 44.563 1.00 31.98 212 ARG A O 1
ATOM 1465 N N . ARG A 1 213 ? 20.961 38.021 46.657 1.00 30.76 213 ARG A N 1
ATOM 1466 C CA . ARG A 1 213 ? 20.407 39.248 47.259 1.00 35.44 213 ARG A CA 1
ATOM 1467 C C . ARG A 1 213 ? 20.852 40.425 46.452 1.00 32.89 213 ARG A C 1
ATOM 1468 O O . ARG A 1 213 ? 20.061 41.319 46.143 1.00 32.22 213 ARG A O 1
ATOM 1476 N N . ARG A 1 214 ? 22.124 40.396 46.083 1.00 30.07 214 ARG A N 1
ATOM 1477 C CA . ARG A 1 214 ? 22.648 41.443 45.248 1.00 32.05 214 ARG A CA 1
ATOM 1478 C C . ARG A 1 214 ? 21.965 41.514 43.888 1.00 30.74 214 ARG A C 1
ATOM 1479 O O . ARG A 1 214 ? 21.750 42.593 43.425 1.00 29.59 214 ARG A O 1
ATOM 1487 N N . ILE A 1 215 ? 21.636 40.375 43.264 1.00 27.39 215 ILE A N 1
ATOM 1488 C CA . ILE A 1 215 ? 20.973 40.418 41.979 1.00 24.32 215 ILE A CA 1
ATOM 1489 C C . ILE A 1 215 ? 19.559 41.061 42.156 1.00 26.96 215 ILE A C 1
ATOM 1490 O O . ILE A 1 215 ? 19.150 41.806 41.294 1.00 20.90 215 ILE A O 1
ATOM 1495 N N . LEU A 1 216 ? 18.846 40.803 43.273 1.00 22.65 216 LEU A N 1
ATOM 1496 C CA . LEU A 1 216 ? 17.517 41.385 43.476 1.00 29.93 216 LEU A CA 1
ATOM 1497 C C . LEU A 1 216 ? 17.575 42.929 43.632 1.00 28.98 216 LEU A C 1
ATOM 1498 O O . LEU A 1 216 ? 16.587 43.617 43.413 1.00 35.25 216 LEU A O 1
ATOM 1503 N N . SER A 1 217 ? 18.749 43.458 43.940 1.00 24.70 217 SER A N 1
ATOM 1504 C CA . SER A 1 217 ? 18.915 44.887 44.043 1.00 24.01 217 SER A CA 1
ATOM 1505 C C . SER A 1 217 ? 18.508 45.562 42.711 1.00 28.66 217 SER A C 1
ATOM 1506 O O . SER A 1 217 ? 18.197 46.747 42.665 1.00 29.87 217 SER A O 1
ATOM 1509 N N . LEU A 1 218 ? 18.558 44.820 41.613 1.00 29.01 218 LEU A N 1
ATOM 1510 C CA . LEU A 1 218 ? 18.154 45.343 40.301 1.00 26.67 218 LEU A CA 1
ATOM 1511 C C . LEU A 1 218 ? 16.668 45.758 40.303 1.00 23.59 218 LEU A C 1
ATOM 1512 O O . LEU A 1 218 ? 16.205 46.459 39.387 1.00 28.73 218 LEU A O 1
ATOM 1517 N N . GLY A 1 219 ? 15.973 45.345 41.360 1.00 18.57 219 GLY A N 1
ATOM 1518 C CA . GLY A 1 219 ? 14.607 45.711 41.566 1.00 27.16 219 GLY A CA 1
ATOM 1519 C C . GLY A 1 219 ? 14.583 47.223 41.774 1.00 29.23 219 GLY A C 1
ATOM 1520 O O . GLY A 1 219 ? 13.562 47.843 41.552 1.00 34.11 219 GLY A O 1
ATOM 1521 N N . GLN A 1 220 ? 15.705 47.808 42.202 1.00 25.67 220 GLN A N 1
ATOM 1522 C CA . GLN A 1 220 ? 15.810 49.239 42.429 1.00 28.95 220 GLN A CA 1
ATOM 1523 C C . GLN A 1 220 ? 15.973 50.020 41.155 1.00 28.62 220 GLN A C 1
ATOM 1524 O O . GLN A 1 220 ? 15.584 51.185 41.093 1.00 28.35 220 GLN A O 1
ATOM 1530 N N . VAL A 1 221 ? 16.506 49.384 40.108 1.00 30.42 221 VAL A N 1
ATOM 1531 C CA . VAL A 1 221 ? 16.791 50.137 38.887 1.00 24.52 221 VAL A CA 1
ATOM 1532 C C . VAL A 1 221 ? 16.041 49.740 37.619 1.00 28.24 221 VAL A C 1
ATOM 1533 O O . VAL A 1 221 ? 16.126 50.434 36.580 1.00 26.26 221 VAL A O 1
ATOM 1537 N N . ILE A 1 222 ? 15.306 48.621 37.679 1.00 27.38 222 ILE A N 1
ATOM 1538 C CA . ILE A 1 222 ? 14.663 48.155 36.472 1.00 21.18 222 ILE A CA 1
ATOM 1539 C C . ILE A 1 222 ? 13.531 49.163 36.108 1.00 24.76 222 ILE A C 1
ATOM 1540 O O . ILE A 1 222 ? 12.941 49.736 37.004 1.00 19.90 222 ILE A O 1
ATOM 1545 N N . GLU A 1 223 ? 13.298 49.366 34.810 1.00 21.27 223 GLU A N 1
ATOM 1546 C CA . GLU A 1 223 ? 12.294 50.273 34.250 1.00 25.77 223 GLU A CA 1
ATOM 1547 C C . GLU A 1 223 ? 11.757 49.518 33.049 1.00 25.67 223 GLU A C 1
ATOM 1548 O O . GLU A 1 223 ? 12.457 48.626 32.481 1.00 18.02 223 GLU A O 1
ATOM 1554 N N . ARG A 1 224 ? 10.562 49.885 32.596 1.00 17.10 224 ARG A N 1
ATOM 1555 C CA . ARG A 1 224 ? 10.020 49.192 31.419 1.00 23.89 224 ARG A CA 1
ATOM 1556 C C . ARG A 1 224 ? 10.938 49.354 30.173 1.00 30.05 224 ARG A C 1
ATOM 1557 O O . ARG A 1 224 ? 10.980 48.466 29.292 1.00 25.19 224 ARG A O 1
ATOM 1565 N N . GLU A 1 225 ? 11.685 50.468 30.139 1.00 28.05 225 GLU A N 1
ATOM 1566 C CA . GLU A 1 225 ? 12.575 50.801 29.044 1.00 27.24 225 GLU A CA 1
ATOM 1567 C C . GLU A 1 225 ? 13.941 50.090 29.118 1.00 30.28 225 GLU A C 1
ATOM 1568 O O . GLU A 1 225 ? 14.699 50.086 28.122 1.00 27.74 225 GLU A O 1
ATOM 1574 N N . ASN A 1 226 ? 14.262 49.478 30.258 1.00 24.87 226 ASN A N 1
ATOM 1575 C CA . ASN A 1 226 ? 15.532 48.776 30.354 1.00 22.31 226 ASN A CA 1
ATOM 1576 C C . ASN A 1 226 ? 15.318 47.298 30.801 1.00 26.88 226 ASN A C 1
ATOM 1577 O O . ASN A 1 226 ? 16.264 46.562 31.076 1.00 25.37 226 ASN A O 1
ATOM 1582 N N . PHE A 1 227 ? 14.046 46.894 30.860 1.00 23.83 227 PHE A N 1
ATOM 1583 C CA . PHE A 1 227 ? 13.638 45.540 31.231 1.00 21.01 227 PHE A CA 1
ATOM 1584 C C . PHE A 1 227 ? 14.416 44.501 30.386 1.00 22.88 227 PHE A C 1
ATOM 1585 O O . PHE A 1 227 ? 14.991 43.533 30.890 1.00 20.67 227 PHE A O 1
ATOM 1593 N N . ARG A 1 228 ? 14.375 44.691 29.085 1.00 25.89 228 ARG A N 1
ATOM 1594 C CA . ARG A 1 228 ? 15.060 43.823 28.165 1.00 27.18 228 ARG A CA 1
ATOM 1595 C C . ARG A 1 228 ? 16.558 43.760 28.514 1.00 28.20 228 ARG A C 1
ATOM 1596 O O . ARG A 1 228 ? 17.117 42.677 28.656 1.00 25.36 228 ARG A O 1
ATOM 1604 N N . ASP A 1 229 ? 17.217 44.914 28.658 1.00 30.54 229 ASP A N 1
ATOM 1605 C CA . ASP A 1 229 ? 18.625 44.932 29.031 1.00 29.08 229 ASP A CA 1
ATOM 1606 C C . ASP A 1 229 ? 18.878 44.044 30.262 1.00 30.17 229 ASP A C 1
ATOM 1607 O O . ASP A 1 229 ? 19.781 43.221 30.234 1.00 30.25 229 ASP A O 1
ATOM 1612 N N . ILE A 1 230 ? 18.119 44.240 31.339 1.00 23.93 230 ILE A N 1
ATOM 1613 C CA . ILE A 1 230 ? 18.295 43.460 32.565 1.00 26.72 230 ILE A CA 1
ATOM 1614 C C . ILE A 1 230 ? 18.211 41.947 32.283 1.00 24.60 230 ILE A C 1
ATOM 1615 O O . ILE A 1 230 ? 18.953 41.175 32.824 1.00 24.60 230 ILE A O 1
ATOM 1620 N N . LEU A 1 231 ? 17.278 41.558 31.426 1.00 27.72 231 LEU A N 1
ATOM 1621 C CA . LEU A 1 231 ? 17.097 40.183 31.031 1.00 27.94 231 LEU A CA 1
ATOM 1622 C C . LEU A 1 231 ? 18.451 39.640 30.450 1.00 26.90 231 LEU A C 1
ATOM 1623 O O . LEU A 1 231 ? 18.853 38.556 30.807 1.00 25.08 231 LEU A O 1
ATOM 1628 N N . PHE A 1 232 ? 19.066 40.371 29.505 1.00 19.50 232 PHE A N 1
ATOM 1629 C CA . PHE A 1 232 ? 20.334 39.969 28.882 1.00 23.89 232 PHE A CA 1
ATOM 1630 C C . PHE A 1 232 ? 21.451 39.904 29.900 1.00 27.09 232 PHE A C 1
ATOM 1631 O O . PHE A 1 232 ? 22.348 39.046 29.802 1.00 23.65 232 PHE A O 1
ATOM 1639 N N . LEU A 1 233 ? 21.405 40.836 30.864 1.00 25.49 233 LEU A N 1
ATOM 1640 C CA . LEU A 1 233 ? 22.374 40.866 31.923 1.00 25.06 233 LEU A CA 1
ATOM 1641 C C . LEU A 1 233 ? 22.173 39.613 32.791 1.00 27.54 233 LEU A C 1
ATOM 1642 O O . LEU A 1 233 ? 23.137 38.880 32.991 1.00 28.55 233 LEU A O 1
ATOM 1647 N N . LEU A 1 234 ? 20.939 39.349 33.281 1.00 23.19 234 LEU A N 1
ATOM 1648 C CA . LEU A 1 234 ? 20.682 38.184 34.144 1.00 26.56 234 LEU A CA 1
ATOM 1649 C C . LEU A 1 234 ? 21.051 36.880 33.415 1.00 28.11 234 LEU A C 1
ATOM 1650 O O . LEU A 1 234 ? 21.693 36.001 34.002 1.00 26.69 234 LEU A O 1
ATOM 1655 N N . SER A 1 235 ? 20.682 36.787 32.132 1.00 22.89 235 SER A N 1
ATOM 1656 C CA . SER A 1 235 ? 20.978 35.580 31.325 1.00 23.28 235 SER A CA 1
ATOM 1657 C C . SER A 1 235 ? 22.448 35.139 31.298 1.00 23.88 235 SER A C 1
ATOM 1658 O O . SER A 1 235 ? 22.745 33.977 31.065 1.00 25.25 235 SER A O 1
ATOM 1661 N N . LYS A 1 236 ? 23.354 36.058 31.565 1.00 19.04 236 LYS A N 1
ATOM 1662 C CA . LYS A 1 236 ? 24.782 35.771 31.520 1.00 25.13 236 LYS A CA 1
ATOM 1663 C C . LYS A 1 236 ? 25.389 35.225 32.789 1.00 21.97 236 LYS A C 1
ATOM 1664 O O . LYS A 1 236 ? 26.480 34.613 32.758 1.00 25.73 236 LYS A O 1
ATOM 1670 N N . VAL A 1 237 ? 24.709 35.447 33.899 1.00 22.18 237 VAL A N 1
ATOM 1671 C CA . VAL A 1 237 ? 25.242 35.031 35.209 1.00 23.49 237 VAL A CA 1
ATOM 1672 C C . VAL A 1 237 ? 25.609 33.545 35.307 1.00 31.65 237 VAL A C 1
ATOM 1673 O O . VAL A 1 237 ? 26.688 33.205 35.837 1.00 29.47 237 VAL A O 1
ATOM 1677 N N . HIS A 1 238 ? 24.738 32.681 34.740 1.00 23.11 238 HIS A N 1
ATOM 1678 C CA . HIS A 1 238 ? 24.930 31.262 34.889 1.00 25.26 238 HIS A CA 1
ATOM 1679 C C . HIS A 1 238 ? 26.173 30.742 34.202 1.00 26.09 238 HIS A C 1
ATOM 1680 O O . HIS A 1 238 ? 26.554 29.621 34.452 1.00 24.01 238 HIS A O 1
ATOM 1687 N N . TYR A 1 239 ? 26.803 31.536 33.338 1.00 27.02 239 TYR A N 1
ATOM 1688 C CA . TYR A 1 239 ? 28.038 31.066 32.665 1.00 25.22 239 TYR A CA 1
ATOM 1689 C C . TYR A 1 239 ? 29.238 31.173 33.588 1.00 27.13 239 TYR A C 1
ATOM 1690 O O . TYR A 1 239 ? 30.213 30.416 33.462 1.00 24.79 239 TYR A O 1
ATOM 1699 N N . LYS A 1 240 ? 29.191 32.159 34.477 1.00 21.61 240 LYS A N 1
ATOM 1700 C CA . LYS A 1 240 ? 30.279 32.345 35.403 1.00 29.24 240 LYS A CA 1
ATOM 1701 C C . LYS A 1 240 ? 30.054 31.730 36.844 1.00 28.82 240 LYS A C 1
ATOM 1702 O O . LYS A 1 240 ? 31.002 31.381 37.524 1.00 27.78 240 LYS A O 1
ATOM 1708 N N . TYR A 1 241 ? 28.805 31.610 37.263 1.00 22.48 241 TYR A N 1
ATOM 1709 C CA . TYR A 1 241 ? 28.461 31.123 38.581 1.00 24.11 241 TYR A CA 1
ATOM 1710 C C . TYR A 1 241 ? 27.672 29.847 38.377 1.00 25.69 241 TYR A C 1
ATOM 1711 O O . TYR A 1 241 ? 27.057 29.613 37.315 1.00 23.29 241 TYR A O 1
ATOM 1720 N N . ASP A 1 242 ? 27.710 29.048 39.418 1.00 20.74 242 ASP A N 1
ATOM 1721 C CA . ASP A 1 242 ? 27.149 27.734 39.426 1.00 24.00 242 ASP A CA 1
ATOM 1722 C C . ASP A 1 242 ? 25.666 27.719 39.782 1.00 22.55 242 ASP A C 1
ATOM 1723 O O . ASP A 1 242 ? 25.273 27.432 40.890 1.00 25.48 242 ASP A O 1
ATOM 1728 N N . VAL A 1 243 ? 24.820 28.036 38.820 1.00 25.51 243 VAL A N 1
ATOM 1729 C CA . VAL A 1 243 ? 23.378 28.091 3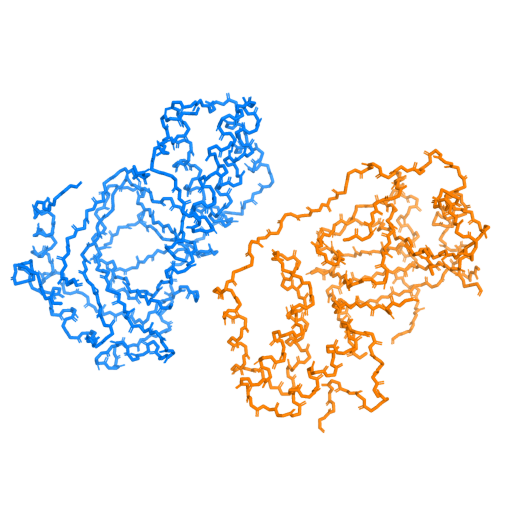9.097 1.00 17.40 243 VAL A CA 1
ATOM 1730 C C . VAL A 1 243 ? 22.668 27.766 37.748 1.00 20.04 243 VAL A C 1
ATOM 1731 O O . VAL A 1 243 ? 23.168 28.079 36.697 1.00 21.56 243 VAL A O 1
ATOM 1735 N N . HIS A 1 244 ? 21.510 27.126 37.784 1.00 25.18 244 HIS A N 1
ATOM 1736 C CA . HIS A 1 244 ? 20.821 26.727 36.558 1.00 22.48 244 HIS A CA 1
ATOM 1737 C C . HIS A 1 244 ? 20.388 28.015 35.804 1.00 30.21 244 HIS A C 1
ATOM 1738 O O . HIS A 1 244 ? 19.872 29.001 36.409 1.00 25.47 244 HIS A O 1
ATOM 1745 N N . PRO A 1 245 ? 20.579 28.032 34.480 1.00 27.73 245 PRO A N 1
ATOM 1746 C CA . PRO A 1 245 ? 20.197 29.219 33.673 1.00 25.02 245 PRO A CA 1
ATOM 1747 C C . PRO A 1 245 ? 18.716 29.661 33.817 1.00 26.57 245 PRO A C 1
ATOM 1748 O O . PRO A 1 245 ? 18.410 30.822 33.727 1.00 23.27 245 PRO A O 1
ATOM 1752 N N . SER A 1 246 ? 17.816 28.735 34.098 1.00 25.17 246 SER A N 1
ATOM 1753 C CA . SER A 1 246 ? 16.410 29.089 34.222 1.00 26.99 246 SER A CA 1
ATOM 1754 C C . SER A 1 246 ? 16.108 29.988 35.392 1.00 31.38 246 SER A C 1
ATOM 1755 O O . SER A 1 246 ? 15.013 30.603 35.457 1.00 26.19 246 SER A O 1
ATOM 1758 N N . GLU A 1 247 ? 17.049 30.068 36.322 1.00 27.26 247 GLU A N 1
ATOM 1759 C CA . GLU A 1 247 ? 16.834 30.938 37.450 1.00 33.16 247 GLU A CA 1
ATOM 1760 C C . GLU A 1 247 ? 16.779 32.401 36.957 1.00 30.44 247 GLU A C 1
ATOM 1761 O O . GLU A 1 247 ? 16.276 33.286 37.648 1.00 31.09 247 GLU A O 1
ATOM 1767 N N . THR A 1 248 ? 17.327 32.625 35.777 1.00 25.99 248 THR A N 1
ATOM 1768 C CA . THR A 1 248 ? 17.344 33.947 35.176 1.00 23.72 248 THR A CA 1
ATOM 1769 C C . THR A 1 248 ? 15.880 34.483 35.307 1.00 26.27 248 THR A C 1
ATOM 1770 O O . THR A 1 248 ? 15.648 35.583 35.804 1.00 23.30 248 THR A O 1
ATOM 1774 N N . TYR A 1 249 ? 14.917 33.646 34.927 1.00 23.18 249 TYR A N 1
ATOM 1775 C CA . TYR A 1 249 ? 13.512 34.026 34.963 1.00 26.58 249 TYR A CA 1
ATOM 1776 C C . TYR A 1 249 ? 12.928 34.221 36.335 1.00 27.18 249 TYR A C 1
ATOM 1777 O O . TYR A 1 249 ? 12.025 35.070 36.506 1.00 27.82 249 TYR A O 1
ATOM 1786 N N . ASP A 1 250 ? 13.416 33.466 37.320 1.00 30.55 250 ASP A N 1
ATOM 1787 C CA . ASP A 1 250 ? 12.943 33.677 38.684 1.00 2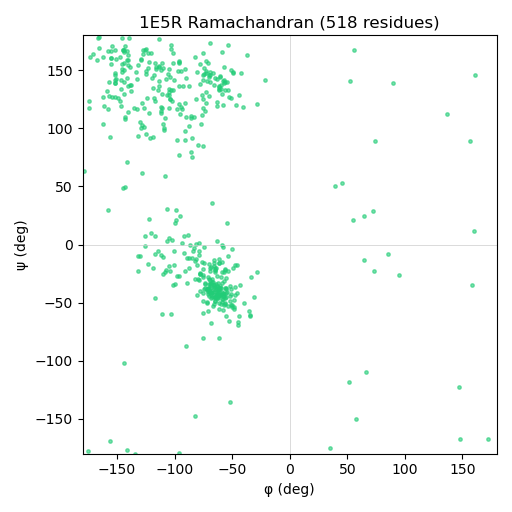8.14 250 ASP A CA 1
ATOM 1788 C C . ASP A 1 250 ? 13.467 34.997 39.192 1.00 29.96 250 ASP A C 1
ATOM 1789 O O . ASP A 1 250 ? 12.754 35.722 39.853 1.00 25.31 250 ASP A O 1
ATOM 1794 N N . TRP A 1 251 ? 14.735 35.283 38.956 1.00 24.44 251 TRP A N 1
ATOM 1795 C CA . TRP A 1 251 ? 15.215 36.534 39.442 1.00 29.22 251 TRP A CA 1
ATOM 1796 C C . TRP A 1 251 ? 14.453 37.673 38.752 1.00 29.06 251 TRP A C 1
ATOM 1797 O O . TRP A 1 251 ? 14.109 38.666 39.389 1.00 29.14 251 TRP A O 1
ATOM 1808 N N . LEU A 1 252 ? 14.185 37.520 37.460 1.00 29.26 252 LEU A N 1
ATOM 1809 C CA . LEU A 1 252 ? 13.493 38.568 36.748 1.00 28.12 252 LEU A CA 1
ATOM 1810 C C . LEU A 1 252 ? 12.092 38.825 37.336 1.00 29.11 252 LEU A C 1
ATOM 1811 O O . LEU A 1 252 ? 11.696 39.973 37.516 1.00 24.39 252 LEU A O 1
ATOM 1816 N N . ILE A 1 253 ? 11.379 37.777 37.709 1.00 26.32 253 ILE A N 1
ATOM 1817 C CA . ILE A 1 253 ? 10.035 37.952 38.277 1.00 28.35 253 ILE A CA 1
ATOM 1818 C C . ILE A 1 253 ? 10.130 38.697 39.622 1.00 29.54 253 ILE A C 1
ATOM 1819 O O . ILE A 1 253 ? 9.378 39.679 39.865 1.00 23.59 253 ILE A O 1
ATOM 1824 N N . GLU A 1 254 ? 11.081 38.264 40.454 1.00 23.92 254 GLU A N 1
ATOM 1825 C CA . GLU A 1 254 ? 11.299 38.844 41.791 1.00 28.75 254 GLU A CA 1
ATOM 1826 C C . GLU A 1 254 ? 11.790 40.292 41.695 1.00 26.65 254 GLU A C 1
ATOM 1827 O O . GLU A 1 254 ? 11.363 41.134 42.448 1.00 29.99 254 GLU A O 1
ATOM 1833 N N . ILE A 1 255 ? 12.684 40.544 40.757 1.00 24.93 255 ILE A N 1
ATOM 1834 C CA . ILE A 1 255 ? 13.228 41.858 40.514 1.00 25.97 255 ILE A CA 1
ATOM 1835 C C . ILE A 1 255 ? 12.019 42.718 40.145 1.00 26.20 255 ILE A C 1
ATOM 1836 O O . ILE A 1 255 ? 11.916 43.837 40.615 1.00 25.83 255 ILE A O 1
ATOM 1841 N N . SER A 1 256 ? 11.072 42.129 39.413 1.00 28.92 256 SER A N 1
ATOM 1842 C CA . SER A 1 256 ? 9.893 42.829 38.927 1.00 28.50 256 SER A CA 1
ATOM 1843 C C . SER A 1 256 ? 8.939 43.126 40.061 1.00 29.94 256 SER A C 1
ATOM 1844 O O . SER A 1 256 ? 8.375 44.208 40.119 1.00 30.15 256 SER A O 1
ATOM 1847 N N . LYS A 1 257 ? 8.802 42.179 40.981 1.00 28.95 257 LYS A N 1
ATOM 1848 C CA . LYS A 1 257 ? 7.961 42.380 42.138 1.00 29.27 257 LYS A CA 1
ATOM 1849 C C . LYS A 1 257 ? 8.572 43.439 43.046 1.00 30.87 257 LYS A C 1
ATOM 1850 O O . LYS A 1 257 ? 7.836 44.287 43.576 1.00 30.69 257 LYS A O 1
ATOM 1856 N N . GLN A 1 258 ? 9.894 43.400 43.235 1.00 27.33 258 GLN A N 1
ATOM 1857 C CA . GLN A 1 258 ? 10.552 44.434 44.046 1.00 28.32 258 GLN A CA 1
ATOM 1858 C C . GLN A 1 258 ? 10.298 45.829 43.463 1.00 25.21 258 GLN A C 1
ATOM 1859 O O . GLN A 1 258 ? 10.269 46.814 44.188 1.00 26.13 258 GLN A O 1
ATOM 1865 N N . ALA A 1 259 ? 10.191 45.919 42.149 1.00 19.44 259 ALA A N 1
ATOM 1866 C CA . ALA A 1 259 ? 10.010 47.200 41.522 1.00 26.92 259 ALA A CA 1
ATOM 1867 C C . ALA A 1 259 ? 8.539 47.706 41.617 1.00 23.86 259 ALA A C 1
ATOM 1868 O O . ALA A 1 259 ? 8.243 48.827 41.191 1.00 27.88 259 ALA A O 1
ATOM 1870 N N . GLY A 1 260 ? 7.658 46.853 42.137 1.00 18.37 260 GLY A N 1
ATOM 1871 C CA . GLY A 1 260 ? 6.246 47.164 42.332 1.00 24.16 260 GLY A CA 1
ATOM 1872 C C . GLY A 1 260 ? 5.459 47.406 41.039 1.00 27.63 260 GLY A C 1
ATOM 1873 O O . GLY A 1 260 ? 4.464 48.112 41.045 1.00 34.36 260 GLY A O 1
ATOM 1874 N N . ASP A 1 261 ? 5.918 46.852 39.922 1.00 26.14 261 ASP A N 1
ATOM 1875 C CA . ASP A 1 261 ? 5.299 47.106 38.613 1.00 24.47 261 ASP A CA 1
ATOM 1876 C C . ASP A 1 261 ? 4.566 45.867 38.096 1.00 27.09 261 ASP A C 1
ATOM 1877 O O . ASP A 1 261 ? 5.141 44.905 37.545 1.00 33.66 261 ASP A O 1
ATOM 1882 N N . GLU A 1 262 ? 3.277 45.904 38.325 1.00 25.72 262 GLU A N 1
ATOM 1883 C CA . GLU A 1 262 ? 2.394 44.808 38.013 1.00 28.48 262 GLU A CA 1
ATOM 1884 C C . GLU A 1 262 ? 2.434 44.339 36.530 1.00 24.20 262 GLU A C 1
ATOM 1885 O O . GLU A 1 262 ? 2.389 43.148 36.252 1.00 26.01 262 GLU A O 1
ATOM 1891 N N . LYS A 1 263 ? 2.564 45.253 35.604 1.00 23.19 263 LYS A N 1
ATOM 1892 C CA . LYS A 1 263 ? 2.623 44.867 34.185 1.00 27.13 263 LYS A CA 1
ATOM 1893 C C . LYS A 1 263 ? 3.932 44.140 33.887 1.00 28.79 263 LYS A C 1
ATOM 1894 O O . LYS A 1 263 ? 3.988 43.157 33.106 1.00 28.57 263 LYS A O 1
ATOM 1900 N N . MET A 1 264 ? 4.959 44.587 34.599 1.00 26.22 264 MET A N 1
ATOM 1901 C CA . MET A 1 264 ? 6.284 44.030 34.460 1.00 28.01 264 MET A CA 1
ATOM 1902 C C . MET A 1 264 ? 6.319 42.597 35.049 1.00 26.47 264 MET A C 1
ATOM 1903 O O . MET A 1 264 ? 6.927 41.717 34.464 1.00 28.22 264 MET A O 1
ATOM 1908 N N . VAL A 1 265 ? 5.656 42.364 36.183 1.00 27.39 265 VAL A N 1
ATOM 1909 C CA . VAL A 1 265 ? 5.616 41.034 36.797 1.00 26.75 265 VAL A CA 1
ATOM 1910 C C . VAL A 1 265 ? 4.932 40.057 35.821 1.00 30.65 265 VAL A C 1
ATOM 1911 O O . VAL A 1 265 ? 5.439 38.981 35.555 1.00 33.47 265 VAL A O 1
ATOM 1915 N N . VAL A 1 266 ? 3.808 40.471 35.250 1.00 33.35 266 VAL A N 1
ATOM 1916 C CA . VAL A 1 266 ? 3.076 39.647 34.296 1.00 32.55 266 VAL A CA 1
ATOM 1917 C C . VAL A 1 266 ? 3.989 39.427 33.107 1.00 32.25 266 VAL A C 1
ATOM 1918 O O . VAL A 1 266 ? 4.043 38.336 32.608 1.00 31.81 266 VAL A O 1
ATOM 1922 N N . LYS A 1 267 ? 4.686 40.458 32.626 1.00 33.39 267 LYS A N 1
ATOM 1923 C CA . LYS A 1 267 ? 5.559 40.254 31.444 1.00 33.60 267 LYS A CA 1
ATOM 1924 C C . LYS A 1 267 ? 6.695 39.288 31.733 1.00 28.41 267 LYS A C 1
ATOM 1925 O O . LYS A 1 267 ? 7.005 38.459 30.913 1.00 30.92 267 LYS A O 1
ATOM 1931 N N . ALA A 1 268 ? 7.276 39.377 32.924 1.00 26.35 268 ALA A N 1
ATOM 1932 C CA . ALA A 1 268 ? 8.373 38.501 33.316 1.00 27.04 268 ALA A CA 1
ATOM 1933 C C . ALA A 1 268 ? 7.858 37.057 33.404 1.00 30.84 268 ALA A C 1
ATOM 1934 O O . ALA A 1 268 ? 8.567 36.130 33.025 1.00 31.93 268 ALA A O 1
ATOM 1936 N N . GLU A 1 269 ? 6.626 36.884 33.861 1.00 31.19 269 GLU A N 1
ATOM 1937 C CA . GLU A 1 269 ? 6.034 35.551 33.989 1.00 34.80 269 GLU A CA 1
ATOM 1938 C C . GLU A 1 269 ? 5.749 34.958 32.641 1.00 34.86 269 GLU A C 1
ATOM 1939 O O . GLU A 1 269 ? 5.931 33.737 32.439 1.00 30.50 269 GLU A O 1
ATOM 1945 N N . GLN A 1 270 ? 5.315 35.828 31.729 1.00 32.53 270 GLN A N 1
ATOM 1946 C CA . GLN A 1 270 ? 5.016 35.411 30.375 1.00 33.53 270 GLN A CA 1
ATOM 1947 C C . GLN A 1 270 ? 6.316 34.917 29.753 1.00 38.32 270 GLN A C 1
ATOM 1948 O O . GLN A 1 270 ? 6.365 33.870 29.079 1.00 35.72 270 GLN A O 1
ATOM 1954 N N . ILE A 1 271 ? 7.382 35.665 30.011 1.00 36.42 271 ILE A N 1
ATOM 1955 C CA . ILE A 1 271 ? 8.650 35.350 29.393 1.00 37.32 271 ILE A CA 1
ATOM 1956 C C . ILE A 1 271 ? 9.172 34.032 29.927 1.00 33.19 271 ILE A C 1
ATOM 1957 O O . ILE A 1 271 ? 9.656 33.226 29.163 1.00 31.44 271 ILE A O 1
ATOM 1962 N N . ARG A 1 272 ? 8.993 33.804 31.214 1.00 29.25 272 ARG A N 1
ATOM 1963 C CA . ARG A 1 272 ? 9.430 32.597 31.849 1.00 30.61 272 ARG A CA 1
ATOM 1964 C C . ARG A 1 272 ? 8.673 31.368 31.258 1.00 40.10 272 ARG A C 1
ATOM 1965 O O . ARG A 1 272 ? 9.298 30.315 30.941 1.00 40.66 272 ARG A O 1
ATOM 1973 N N . ASP A 1 273 ? 7.353 31.497 31.108 1.00 38.46 273 ASP A N 1
ATOM 1974 C CA . ASP A 1 273 ? 6.534 30.413 30.559 1.00 40.80 273 ASP A CA 1
ATOM 1975 C C . ASP A 1 273 ? 6.932 30.137 29.142 1.00 36.24 273 ASP A C 1
ATOM 1976 O O . ASP A 1 273 ? 6.944 29.006 28.712 1.00 37.87 273 ASP A O 1
ATOM 1981 N N . PHE A 1 274 ? 7.244 31.180 28.405 1.00 38.03 274 PHE A N 1
ATOM 1982 C CA . PHE A 1 274 ? 7.639 31.014 27.032 1.00 38.17 274 PHE A CA 1
ATOM 1983 C C . PHE A 1 274 ? 8.995 30.314 26.953 1.00 45.29 274 PHE A C 1
ATOM 1984 O O . PHE A 1 274 ? 9.179 29.396 26.126 1.00 47.85 274 PHE A O 1
ATOM 1992 N N . ALA A 1 275 ? 9.933 30.728 27.809 1.00 44.24 275 ALA A N 1
ATOM 1993 C CA . ALA A 1 275 ? 11.289 30.168 27.798 1.00 44.61 275 ALA A CA 1
ATOM 1994 C C . ALA A 1 275 ? 11.514 28.824 28.491 1.00 44.73 275 ALA A C 1
ATOM 1995 O O . ALA A 1 275 ? 12.238 27.986 27.957 1.00 43.80 275 ALA A O 1
ATOM 1997 N N . VAL A 1 276 ? 10.957 28.606 29.676 1.00 47.25 276 VAL A N 1
ATOM 1998 C CA . VAL A 1 276 ? 11.239 27.320 30.322 1.00 55.89 276 VAL A CA 1
ATOM 1999 C C . VAL A 1 276 ? 10.082 26.326 30.326 1.00 57.87 276 VAL A C 1
ATOM 2000 O O . VAL A 1 276 ? 10.204 25.255 30.880 1.00 58.18 276 VAL A O 1
ATOM 2004 N N . GLU A 1 277 ? 8.976 26.696 29.690 1.00 63.94 277 GLU A N 1
ATOM 2005 C CA . GLU A 1 277 ? 7.777 25.857 29.613 1.00 68.68 277 GLU A CA 1
ATOM 2006 C C . GLU A 1 277 ? 7.399 25.688 28.146 1.00 69.87 277 GLU A C 1
ATOM 2007 O O . GLU A 1 277 ? 6.448 24.998 27.825 1.00 69.88 277 GLU A O 1
ATOM 2013 N N . ALA A 1 278 ? 8.163 26.319 27.261 1.00 72.00 278 ALA A N 1
ATOM 2014 C CA . ALA A 1 278 ? 7.892 26.251 25.836 1.00 74.69 278 ALA A CA 1
ATOM 2015 C C . ALA A 1 278 ? 6.531 26.904 25.470 1.00 76.36 278 ALA A C 1
ATOM 2016 O O . ALA A 1 278 ? 6.262 27.161 24.293 1.00 77.39 278 ALA A O 1
ATOM 2018 N N . ARG A 1 279 ? 5.703 27.172 26.482 1.00 77.47 279 ARG A N 1
ATOM 2019 C CA . ARG A 1 279 ? 4.380 27.819 26.332 1.00 79.70 279 ARG A CA 1
ATOM 2020 C C . ARG A 1 279 ? 4.353 28.972 25.326 1.00 79.21 279 ARG A C 1
ATOM 2021 O O . ARG A 1 279 ? 5.032 29.989 25.509 1.00 78.74 279 ARG A O 1
ATOM 2029 N N . ALA A 1 280 ? 3.550 28.828 24.276 1.00 80.90 280 ALA A N 1
ATOM 2030 C CA . ALA A 1 280 ? 3.447 29.855 23.244 1.00 82.10 280 ALA A CA 1
ATOM 2031 C C . ALA A 1 280 ? 3.099 31.229 23.803 1.00 83.77 280 ALA A C 1
ATOM 2032 O O . ALA A 1 280 ? 2.272 31.349 24.719 1.00 82.40 280 ALA A O 1
ATOM 2034 N N . LEU A 1 281 ? 3.738 32.259 23.240 1.00 86.11 281 LEU A N 1
ATOM 2035 C CA . LEU A 1 281 ? 3.534 33.652 23.641 1.00 86.81 281 LEU A CA 1
ATOM 2036 C C . LEU A 1 281 ? 2.514 34.275 22.690 1.00 87.82 281 LEU A C 1
ATOM 2037 O O . LEU A 1 281 ? 2.023 33.609 21.779 1.00 87.87 281 LEU A O 1
ATOM 2042 N N . SER A 1 282 ? 2.200 35.550 22.883 1.00 88.98 282 SER A N 1
ATOM 2043 C CA . SER A 1 282 ? 1.227 36.232 22.032 1.00 89.46 282 SER A CA 1
ATOM 2044 C C . SER A 1 282 ? 1.825 37.046 20.879 1.00 91.34 282 SER A C 1
ATOM 2045 O O . SER A 1 282 ? 3.001 37.445 20.905 1.00 91.30 282 SER A O 1
ATOM 2048 N N . GLU A 1 283 ? 0.990 37.273 19.865 1.00 92.82 283 GLU A N 1
ATOM 2049 C CA . GLU A 1 283 ? 1.357 38.073 18.698 1.00 94.86 283 GLU A CA 1
ATOM 2050 C C . GLU A 1 283 ? 0.772 39.441 19.017 1.00 95.45 283 GLU A C 1
ATOM 2051 O O . GLU A 1 283 ? -0.381 39.733 18.707 1.00 96.46 283 GLU A O 1
ATOM 2053 N N . ARG A 1 284 ? 1.581 40.261 19.671 1.00 96.26 284 ARG A N 1
ATOM 2054 C CA . ARG A 1 284 ? 1.205 41.606 20.105 1.00 95.88 284 ARG A CA 1
ATOM 2055 C C . ARG A 1 284 ? 2.227 41.820 21.206 1.00 94.38 284 ARG A C 1
ATOM 2056 O O . ARG A 1 284 ? 2.743 42.923 21.415 1.00 94.67 284 ARG A O 1
ATOM 2058 N N . PHE A 1 285 ? 2.516 40.704 21.878 1.00 92.38 285 PHE A N 1
ATOM 2059 C CA . PHE A 1 285 ? 3.483 40.622 22.964 1.00 87.48 285 PHE A CA 1
ATOM 2060 C C . PHE A 1 285 ? 4.787 41.210 22.479 1.00 86.19 285 PHE A C 1
ATOM 2061 O O . PHE A 1 285 ? 5.328 40.830 21.433 1.00 86.99 285 PHE A O 1
ATOM 2069 N N . SER A 1 286 ? 5.282 42.157 23.252 1.00 83.27 286 SER A N 1
ATOM 2070 C CA . SER A 1 286 ? 6.518 42.816 22.932 1.00 80.34 286 SER A CA 1
ATOM 2071 C C . SER A 1 286 ? 7.060 43.234 24.273 1.00 81.33 286 SER A C 1
ATOM 2072 O O . SER A 1 286 ? 6.349 43.170 25.276 1.00 79.27 286 SER A O 1
ATOM 2075 N N . LEU A 1 287 ? 8.327 43.643 24.280 1.00 82.36 287 LEU A N 1
ATOM 2076 C CA . LEU A 1 287 ? 8.986 44.104 25.483 1.00 81.64 287 LEU A CA 1
ATOM 2077 C C . LEU A 1 287 ? 8.834 45.610 25.440 1.00 82.69 287 LEU A C 1
ATOM 2078 O O . LEU A 1 287 ? 9.611 46.344 26.034 1.00 85.88 287 LEU A O 1
ATOM 2083 N N . THR A 1 288 ? 7.799 46.044 24.722 1.00 83.96 288 THR A N 1
ATOM 2084 C CA . THR A 1 288 ? 7.456 47.453 24.535 1.00 85.30 288 THR A CA 1
ATOM 2085 C C . THR A 1 288 ? 5.950 47.689 24.790 1.00 86.35 288 THR A C 1
ATOM 2086 O O . THR A 1 288 ? 5.531 48.814 25.092 1.00 86.90 288 THR A O 1
ATOM 2090 N N . SER A 1 289 ? 5.151 46.627 24.664 1.00 84.91 289 SER A N 1
ATOM 2091 C CA . SER A 1 289 ? 3.711 46.685 24.897 1.00 84.52 289 SER A CA 1
ATOM 2092 C C . SER A 1 289 ? 3.453 46.246 26.322 1.00 79.94 289 SER A C 1
ATOM 2093 O O . SER A 1 289 ? 3.607 45.069 26.649 1.00 80.04 289 SER A O 1
ATOM 2096 N N . TRP A 1 290 ? 3.003 47.171 27.165 1.00 76.13 290 TRP A N 1
ATOM 2097 C CA . TRP A 1 290 ? 2.792 46.822 28.564 1.00 73.39 290 TRP A CA 1
ATOM 2098 C C . TRP A 1 290 ? 1.410 46.407 29.106 1.00 75.20 290 TRP A C 1
ATOM 2099 O O . TRP A 1 290 ? 0.658 47.291 29.566 1.00 51.08 290 TRP A O 1
ATOM 2111 N N . MET B 1 1 ? -1.655 18.719 50.434 1.00 83.14 1 MET B N 1
ATOM 2112 C CA . MET B 1 1 ? -0.843 18.667 51.680 1.00 82.57 1 MET B CA 1
ATOM 2113 C C . MET B 1 1 ? -1.692 19.034 52.885 1.00 82.06 1 MET B C 1
ATOM 2114 O O . MET B 1 1 ? -2.086 20.184 53.062 1.00 83.35 1 MET B O 1
ATOM 2119 N N . ARG B 1 2 ? -1.973 18.048 53.715 1.00 82.55 2 ARG B N 1
ATOM 2120 C CA . ARG B 1 2 ? -2.764 18.293 54.898 1.00 83.09 2 ARG B CA 1
ATOM 2121 C C . ARG B 1 2 ? -1.836 18.841 55.995 1.00 80.79 2 ARG B C 1
ATOM 2122 O O . ARG B 1 2 ? -2.266 19.631 56.843 1.00 81.42 2 ARG B O 1
ATOM 2130 N N . SER B 1 3 ? -0.564 18.436 55.961 1.00 76.67 3 SER B N 1
ATOM 2131 C CA . SER B 1 3 ? 0.431 18.901 56.938 1.00 72.70 3 SER B CA 1
ATOM 2132 C C . SER B 1 3 ? 0.539 20.441 56.950 1.00 71.75 3 SER B C 1
ATOM 2133 O O . SER B 1 3 ? 0.294 21.102 55.944 1.00 70.93 3 SER B O 1
ATOM 2136 N N . HIS B 1 4 ? 0.924 21.012 58.083 1.00 72.72 4 HIS B N 1
ATOM 2137 C CA . HIS B 1 4 ? 1.053 22.466 58.191 1.00 72.79 4 HIS B CA 1
ATOM 2138 C C . HIS B 1 4 ? 1.656 22.821 59.545 1.00 70.39 4 HIS B C 1
ATOM 2139 O O . HIS B 1 4 ? 1.616 21.994 60.464 1.00 69.60 4 HIS B O 1
ATOM 2146 N N . ILE B 1 5 ? 2.203 24.036 59.671 1.00 67.14 5 ILE B N 1
ATOM 2147 C CA . ILE B 1 5 ? 2.797 24.468 60.935 1.00 66.23 5 ILE B CA 1
ATOM 2148 C C . ILE B 1 5 ? 1.724 24.674 62.016 1.00 67.57 5 ILE B C 1
ATOM 2149 O O . ILE B 1 5 ? 0.594 25.040 61.701 1.00 70.44 5 ILE B O 1
ATOM 2154 N N . LEU B 1 6 ? 2.063 24.437 63.277 1.00 65.60 6 LEU B N 1
ATOM 2155 C CA . LEU B 1 6 ? 1.103 24.665 64.365 1.00 69.59 6 LEU B CA 1
ATOM 2156 C C . LEU B 1 6 ? 1.551 25.795 65.313 1.00 71.76 6 LEU B C 1
ATOM 2157 O O . LEU B 1 6 ? 0.816 26.189 66.214 1.00 74.81 6 LEU B O 1
ATOM 2162 N N . GLY B 1 7 ? 2.755 26.316 65.112 1.00 72.37 7 GLY B N 1
ATOM 2163 C CA . GLY B 1 7 ? 3.257 27.357 65.992 1.00 70.79 7 GLY B CA 1
ATOM 2164 C C . GLY B 1 7 ? 4.761 27.224 66.114 1.00 69.74 7 GLY B C 1
ATOM 2165 O O . GLY B 1 7 ? 5.365 26.467 65.371 1.00 71.28 7 GLY B O 1
ATOM 2166 N N . LYS B 1 8 ? 5.390 27.910 67.053 1.00 68.88 8 LYS B N 1
ATOM 2167 C CA . LYS B 1 8 ? 6.839 27.816 67.137 1.00 68.56 8 LYS B CA 1
ATOM 2168 C C . LYS B 1 8 ? 7.318 28.108 68.551 1.00 69.29 8 LYS B C 1
ATOM 2169 O O . LYS B 1 8 ? 6.521 28.502 69.398 1.00 73.05 8 LYS B O 1
ATOM 2175 N N . ILE B 1 9 ? 8.601 27.883 68.817 1.00 67.77 9 ILE B N 1
ATOM 2176 C CA . ILE B 1 9 ? 9.181 28.173 70.119 1.00 66.16 9 ILE B CA 1
ATOM 2177 C C . ILE B 1 9 ? 10.642 28.487 69.943 1.00 68.18 9 ILE B C 1
ATOM 2178 O O . ILE B 1 9 ? 11.341 27.843 69.176 1.00 65.97 9 ILE B O 1
ATOM 2183 N N . GLU B 1 10 ? 11.108 29.487 70.668 1.00 71.94 10 GLU B N 1
ATOM 2184 C CA . GLU B 1 10 ? 12.509 29.846 70.611 1.00 75.63 10 GLU B CA 1
ATOM 2185 C C . GLU B 1 10 ? 13.235 28.753 71.426 1.00 73.95 10 GLU B C 1
ATOM 2186 O O . GLU B 1 10 ? 12.975 28.571 72.616 1.00 76.05 10 GLU B O 1
ATOM 2192 N N . LEU B 1 11 ? 14.108 27.996 70.769 1.00 72.68 11 LEU B N 1
ATOM 2193 C CA . LEU B 1 11 ? 14.881 26.955 71.447 1.00 69.87 11 LEU B CA 1
ATOM 2194 C C . LEU B 1 11 ? 16.156 27.563 72.014 1.00 67.95 11 LEU B C 1
ATOM 2195 O O . LEU B 1 11 ? 16.852 28.325 71.346 1.00 66.73 11 LEU B O 1
ATOM 2200 N N . ASP B 1 12 ? 16.459 27.181 73.244 1.00 65.36 12 ASP B N 1
ATOM 2201 C CA . ASP B 1 12 ? 17.631 27.636 73.968 1.00 61.40 12 ASP B CA 1
ATOM 2202 C C . ASP B 1 12 ? 18.736 26.635 73.652 1.00 59.28 12 ASP B C 1
ATOM 2203 O O . ASP B 1 12 ? 18.906 25.643 74.349 1.00 57.20 12 ASP B O 1
ATOM 2208 N N . GLN B 1 13 ? 19.487 26.902 72.590 1.00 59.19 13 GLN B N 1
ATOM 2209 C CA . GLN B 1 13 ? 20.536 25.988 72.172 1.00 63.20 13 GLN B CA 1
ATOM 2210 C C . GLN B 1 13 ? 21.443 25.511 73.288 1.00 67.16 13 GLN B C 1
ATOM 2211 O O . GLN B 1 13 ? 21.841 24.337 73.335 1.00 66.76 13 GLN B O 1
ATOM 2217 N N . THR B 1 14 ? 21.731 26.395 74.229 1.00 68.37 14 THR B N 1
ATOM 2218 C CA . THR B 1 14 ? 22.635 26.043 75.304 1.00 66.75 14 THR B CA 1
ATOM 2219 C C . THR B 1 14 ? 22.005 25.035 76.321 1.00 63.26 14 THR B C 1
ATOM 2220 O O . THR B 1 14 ? 22.699 24.118 76.781 1.00 60.95 14 THR B O 1
ATOM 2224 N N . ARG B 1 15 ? 20.713 25.162 76.642 1.00 59.00 15 ARG B N 1
ATOM 2225 C CA . ARG B 1 15 ? 20.063 24.197 77.548 1.00 59.50 15 ARG B CA 1
ATOM 2226 C C . ARG B 1 15 ? 19.769 22.865 76.793 1.00 63.23 15 ARG B C 1
ATOM 2227 O O . ARG B 1 15 ? 19.462 21.816 77.413 1.00 62.86 15 ARG B O 1
ATOM 2235 N N . LEU B 1 16 ? 19.848 22.933 75.456 1.00 61.04 16 LEU B N 1
ATOM 2236 C CA . LEU B 1 16 ? 19.568 21.807 74.584 1.00 58.26 16 LEU B CA 1
ATOM 2237 C C . LEU B 1 16 ? 20.813 21.045 74.158 1.00 53.94 16 LEU B C 1
ATOM 2238 O O . LEU B 1 16 ? 20.750 19.864 73.908 1.00 56.14 16 LEU B O 1
ATOM 2243 N N . ALA B 1 17 ? 21.959 21.695 74.117 1.00 49.78 17 ALA B N 1
ATOM 2244 C CA . ALA B 1 17 ? 23.139 20.991 73.672 1.00 45.85 17 ALA B CA 1
ATOM 2245 C C . ALA B 1 17 ? 23.380 19.666 74.401 1.00 48.89 17 ALA B C 1
ATOM 2246 O O . ALA B 1 17 ? 23.631 18.632 73.759 1.00 40.91 17 ALA B O 1
ATOM 2248 N N . PRO B 1 18 ? 23.320 19.680 75.758 1.00 51.87 18 PRO B N 1
ATOM 2249 C CA . PRO B 1 18 ? 23.554 18.422 76.473 1.00 51.23 18 PRO B CA 1
ATOM 2250 C C . PRO B 1 18 ? 22.456 17.384 76.198 1.00 49.75 18 PRO B C 1
ATOM 2251 O O . PRO B 1 18 ? 22.790 16.245 75.945 1.00 49.81 18 PRO B O 1
ATOM 2255 N N . ASP B 1 19 ? 21.181 17.774 76.230 1.00 45.08 19 ASP B N 1
ATOM 2256 C CA . ASP B 1 19 ? 20.089 16.859 75.940 1.00 49.46 19 ASP B CA 1
ATOM 2257 C C . ASP B 1 19 ? 20.296 16.112 74.619 1.00 52.77 19 ASP B C 1
ATOM 2258 O O . ASP B 1 19 ? 19.975 14.908 74.477 1.00 51.94 19 ASP B O 1
ATOM 2263 N N . LEU B 1 20 ? 20.834 16.841 73.652 1.00 48.77 20 LEU B N 1
ATOM 2264 C CA . LEU B 1 20 ? 21.099 16.282 72.355 1.00 46.36 20 LEU B CA 1
ATOM 2265 C C . LEU B 1 20 ? 22.289 15.381 72.450 1.00 43.62 20 LEU B C 1
ATOM 2266 O O . LEU B 1 20 ? 22.392 14.402 71.722 1.00 44.15 20 LEU B O 1
ATOM 2271 N N . ALA B 1 21 ? 23.221 15.736 73.317 1.00 43.43 21 ALA B N 1
ATOM 2272 C CA . ALA B 1 21 ? 24.433 14.953 73.484 1.00 41.12 21 ALA B CA 1
ATOM 2273 C C . ALA B 1 21 ? 24.097 13.574 74.105 1.00 45.52 21 ALA B C 1
ATOM 2274 O O . ALA B 1 21 ? 24.786 12.564 73.830 1.00 44.43 21 ALA B O 1
ATOM 2276 N N . TYR B 1 22 ? 23.033 13.527 74.901 1.00 43.51 22 TYR B N 1
ATOM 2277 C CA . TYR B 1 22 ? 22.584 12.285 75.514 1.00 48.35 22 TYR B CA 1
ATOM 2278 C C . TYR B 1 22 ? 21.873 11.429 74.429 1.00 48.14 22 TYR B C 1
ATOM 2279 O O . TYR B 1 22 ? 22.298 10.291 74.135 1.00 44.91 22 TYR B O 1
ATOM 2288 N N . LEU B 1 23 ? 20.811 11.997 73.838 1.00 47.12 23 LEU B N 1
ATOM 2289 C CA . LEU B 1 23 ? 20.041 11.348 72.761 1.00 43.11 23 LEU B CA 1
ATOM 2290 C C . LEU B 1 23 ? 20.928 10.677 71.736 1.00 40.64 23 LEU B C 1
ATOM 2291 O O . LEU B 1 23 ? 20.599 9.619 71.239 1.00 47.03 23 LEU B O 1
ATOM 2296 N N . ALA B 1 24 ? 22.075 11.262 71.458 1.00 37.20 24 ALA B N 1
ATOM 2297 C CA . ALA B 1 24 ? 22.978 10.741 70.465 1.00 38.60 24 ALA B CA 1
ATOM 2298 C C . ALA B 1 24 ? 23.718 9.566 70.915 1.00 46.31 24 ALA B C 1
ATOM 2299 O O . ALA B 1 24 ? 24.161 8.761 70.078 1.00 51.73 24 ALA B O 1
ATOM 2301 N N . ALA B 1 25 ? 23.898 9.454 72.234 1.00 52.02 25 ALA B N 1
ATOM 2302 C CA . ALA B 1 25 ? 24.726 8.380 72.761 1.00 51.82 25 ALA B CA 1
ATOM 2303 C C . ALA B 1 25 ? 24.021 7.196 73.391 1.00 49.64 25 ALA B C 1
ATOM 2304 O O . ALA B 1 25 ? 24.597 6.122 73.479 1.00 52.83 25 ALA B O 1
ATOM 2306 N N . VAL B 1 26 ? 22.796 7.380 73.833 1.00 49.69 26 VAL B N 1
ATOM 2307 C CA . VAL B 1 26 ? 22.091 6.257 74.393 1.00 57.89 26 VAL B CA 1
ATOM 2308 C C . VAL B 1 26 ? 21.988 5.162 73.353 1.00 65.85 26 VAL B C 1
ATOM 2309 O O . VAL B 1 26 ? 21.575 5.415 72.218 1.00 67.56 26 VAL B O 1
ATOM 2313 N N . PRO B 1 27 ? 22.379 3.926 73.728 1.00 71.03 27 PRO B N 1
ATOM 2314 C CA . PRO B 1 27 ? 22.293 2.827 72.774 1.00 69.85 27 PRO B CA 1
ATOM 2315 C C . PRO B 1 27 ? 20.822 2.459 72.679 1.00 69.52 27 PRO B C 1
ATOM 2316 O O . PRO B 1 27 ? 20.072 2.564 73.652 1.00 67.25 27 PRO B O 1
ATOM 2320 N N . THR B 1 28 ? 20.429 2.057 71.482 1.00 73.05 28 THR B N 1
ATOM 2321 C CA . THR B 1 28 ? 19.077 1.641 71.151 1.00 74.59 28 THR B CA 1
ATOM 2322 C C . THR B 1 28 ? 19.374 0.487 70.206 1.00 77.39 28 THR B C 1
ATOM 2323 O O . THR B 1 28 ? 20.537 0.160 70.009 1.00 79.72 28 THR B O 1
ATOM 2327 N N . VAL B 1 29 ? 18.352 -0.130 69.627 1.00 83.46 29 VAL B N 1
ATOM 2328 C CA . VAL B 1 29 ? 18.543 -1.203 68.642 1.00 87.41 29 VAL B CA 1
ATOM 2329 C C . VAL B 1 29 ? 17.376 -1.030 67.673 1.00 90.66 29 VAL B C 1
ATOM 2330 O O . VAL B 1 29 ? 16.259 -0.674 68.100 1.00 92.12 29 VAL B O 1
ATOM 2334 N N . GLU B 1 30 ? 17.625 -1.242 66.378 1.00 93.79 30 GLU B N 1
ATOM 2335 C CA . GLU B 1 30 ? 16.566 -1.152 65.359 1.00 94.29 30 GLU B CA 1
ATOM 2336 C C . GLU B 1 30 ? 16.994 -1.773 64.025 1.00 94.37 30 GLU B C 1
ATOM 2337 O O . GLU B 1 30 ? 16.274 -2.592 63.448 1.00 94.73 30 GLU B O 1
ATOM 2339 N N . GLU B 1 35 ? 13.197 -3.043 56.084 1.00 63.67 35 GLU B N 1
ATOM 2340 C CA . GLU B 1 35 ? 13.491 -3.580 54.742 1.00 64.42 35 GLU B CA 1
ATOM 2341 C C . GLU B 1 35 ? 13.616 -2.448 53.700 1.00 61.72 35 GLU B C 1
ATOM 2342 O O . GLU B 1 35 ? 14.256 -2.602 52.643 1.00 57.74 35 GLU B O 1
ATOM 2348 N N . PHE B 1 36 ? 12.993 -1.311 54.009 1.00 58.40 36 PHE B N 1
ATOM 2349 C CA . PHE B 1 36 ? 13.091 -0.123 53.161 1.00 56.09 36 PHE B CA 1
ATOM 2350 C C . PHE B 1 36 ? 14.037 0.894 53.818 1.00 56.16 36 PHE B C 1
ATOM 2351 O O . PHE B 1 36 ? 14.217 2.008 53.322 1.00 58.99 36 PHE B O 1
ATOM 2359 N N . SER B 1 37 ? 14.661 0.493 54.922 1.00 55.61 37 SER B N 1
ATOM 2360 C CA . SER B 1 37 ? 15.556 1.384 55.650 1.00 56.29 37 SER B CA 1
ATOM 2361 C C . SER B 1 37 ? 16.895 1.478 54.966 1.00 52.16 37 SER B C 1
ATOM 2362 O O . SER B 1 37 ? 17.297 0.573 54.246 1.00 54.13 37 SER B O 1
ATOM 2365 N N . ASN B 1 38 ? 17.576 2.589 55.214 1.00 48.62 38 ASN B N 1
ATOM 2366 C CA . ASN B 1 38 ? 18.884 2.898 54.658 1.00 36.05 38 ASN B CA 1
ATOM 2367 C C . ASN B 1 38 ? 19.479 4.057 55.439 1.00 32.80 38 ASN B C 1
ATOM 2368 O O . ASN B 1 38 ? 18.802 4.702 56.218 1.00 33.70 38 ASN B O 1
ATOM 2373 N N . GLY B 1 39 ? 20.749 4.321 55.208 1.00 26.29 39 GLY B N 1
ATOM 2374 C CA . GLY B 1 39 ? 21.412 5.401 55.883 1.00 25.37 39 GLY B CA 1
ATOM 2375 C C . GLY B 1 39 ? 21.332 5.246 57.385 1.00 34.02 39 GLY B C 1
ATOM 2376 O O . GLY B 1 39 ? 21.258 4.122 57.948 1.00 31.64 39 GLY B O 1
ATOM 2377 N N . PHE B 1 40 ? 21.333 6.397 58.049 1.00 34.87 40 PHE B N 1
ATOM 2378 C CA . PHE B 1 40 ? 21.302 6.402 59.492 1.00 35.54 40 PHE B CA 1
ATOM 2379 C C . PHE B 1 40 ? 20.037 6.912 60.082 1.00 33.49 40 PHE B C 1
ATOM 2380 O O . PHE B 1 40 ? 19.559 7.987 59.713 1.00 37.03 40 PHE B O 1
ATOM 2388 N N . TRP B 1 41 ? 19.477 6.149 61.002 1.00 33.96 41 TRP B N 1
ATOM 2389 C CA . TRP B 1 41 ? 18.248 6.601 61.687 1.00 38.81 41 TRP B CA 1
ATOM 2390 C C . TRP B 1 41 ? 18.383 6.058 63.060 1.00 36.63 41 TRP B C 1
ATOM 2391 O O . TRP B 1 41 ? 19.046 5.035 63.246 1.00 41.77 41 TRP B O 1
ATOM 2402 N N . LYS B 1 42 ? 17.784 6.760 64.017 1.00 38.22 42 LYS B N 1
ATOM 2403 C CA . LYS B 1 42 ? 17.820 6.413 65.439 1.00 36.70 42 LYS B CA 1
ATOM 2404 C C . LYS B 1 42 ? 16.657 7.086 66.143 1.00 35.43 42 LYS B C 1
ATOM 2405 O O . LYS B 1 42 ? 16.415 8.257 65.929 1.00 35.90 42 LYS B O 1
ATOM 2411 N N . HIS B 1 43 ? 15.924 6.343 66.951 1.00 38.71 43 HIS B N 1
ATOM 2412 C CA . HIS B 1 43 ? 14.802 6.895 67.701 1.00 45.87 43 HIS B CA 1
ATOM 2413 C C . HIS B 1 43 ? 15.072 6.625 69.164 1.00 49.21 43 HIS B C 1
ATOM 2414 O O . HIS B 1 43 ? 15.749 5.678 69.514 1.00 50.98 43 HIS B O 1
ATOM 2421 N N . VAL B 1 44 ? 14.555 7.482 70.027 1.00 52.49 44 VAL B N 1
ATOM 2422 C CA . VAL B 1 44 ? 14.704 7.292 71.450 1.00 45.12 44 VAL B CA 1
ATOM 2423 C C . VAL B 1 44 ? 13.352 7.545 72.076 1.00 48.83 44 VAL B C 1
ATOM 2424 O O . VAL B 1 44 ? 12.768 8.638 71.974 1.00 51.77 44 VAL B O 1
ATOM 2428 N N . PRO B 1 45 ? 12.792 6.502 72.701 1.00 53.23 45 PRO B N 1
ATOM 2429 C CA . PRO B 1 45 ? 11.476 6.632 73.342 1.00 53.50 45 PRO B CA 1
ATOM 2430 C C . PRO B 1 45 ? 11.638 7.457 74.604 1.00 56.36 45 PRO B C 1
ATOM 2431 O O . PRO B 1 45 ? 12.555 7.211 75.386 1.00 57.85 45 PRO B O 1
ATOM 2435 N N . LEU B 1 46 ? 10.781 8.449 74.783 1.00 58.99 46 LEU B N 1
ATOM 2436 C CA . LEU B 1 46 ? 10.836 9.290 75.965 1.00 62.47 46 LEU B CA 1
ATOM 2437 C C . LEU B 1 46 ? 9.515 9.033 76.667 1.00 67.33 46 LEU B C 1
ATOM 2438 O O . LEU B 1 46 ? 9.473 8.811 77.873 1.00 65.44 46 LEU B O 1
ATOM 2443 N N . TRP B 1 47 ? 8.440 9.042 75.882 1.00 72.57 47 TRP B N 1
ATOM 2444 C CA . TRP B 1 47 ? 7.111 8.798 76.413 1.00 78.70 47 TRP B CA 1
ATOM 2445 C C . TRP B 1 47 ? 6.278 7.731 75.689 1.00 81.34 47 TRP B C 1
ATOM 2446 O O . TRP B 1 47 ? 5.687 7.986 74.637 1.00 81.98 47 TRP B O 1
ATOM 2457 N N . ASN B 1 48 ? 6.258 6.540 76.294 1.00 84.01 48 ASN B N 1
ATOM 2458 C CA . ASN B 1 48 ? 5.527 5.349 75.837 1.00 86.35 48 ASN B CA 1
ATOM 2459 C C . ASN B 1 48 ? 4.234 5.361 76.606 1.00 89.11 48 ASN B C 1
ATOM 2460 O O . ASN B 1 48 ? 4.274 5.312 77.834 1.00 92.00 48 ASN B O 1
ATOM 2465 N N . ALA B 1 49 ? 3.096 5.405 75.924 1.00 90.49 49 ALA B N 1
ATOM 2466 C CA . ALA B 1 49 ? 1.830 5.398 76.644 1.00 90.66 49 ALA B CA 1
ATOM 2467 C C . ALA B 1 49 ? 1.440 3.961 76.937 1.00 89.74 49 ALA B C 1
ATOM 2468 O O . ALA B 1 49 ? 1.044 3.239 76.031 1.00 89.76 49 ALA B O 1
ATOM 2470 N N . PRO B 1 68 ? 6.507 7.946 80.185 1.00 74.02 68 PRO B N 1
ATOM 2471 C CA . PRO B 1 68 ? 7.859 8.432 80.508 1.00 70.64 68 PRO B CA 1
ATOM 2472 C C . PRO B 1 68 ? 8.878 7.306 80.519 1.00 68.45 68 PRO B C 1
ATOM 2473 O O . PRO B 1 68 ? 8.505 6.142 80.562 1.00 71.03 68 PRO B O 1
ATOM 2477 N N . THR B 1 69 ? 10.165 7.628 80.461 1.00 64.49 69 THR B N 1
ATOM 2478 C CA . THR B 1 69 ? 11.170 6.568 80.417 1.00 63.73 69 THR B CA 1
ATOM 2479 C C . THR B 1 69 ? 12.446 6.994 81.117 1.00 62.11 69 THR B C 1
ATOM 2480 O O . THR B 1 69 ? 12.698 8.175 81.317 1.00 63.23 69 THR B O 1
ATOM 2484 N N . ALA B 1 70 ? 13.266 6.024 81.478 1.00 57.61 70 ALA B N 1
ATOM 2485 C CA . ALA B 1 70 ? 14.506 6.315 82.168 1.00 57.39 70 ALA B CA 1
ATOM 2486 C C . ALA B 1 70 ? 15.260 7.403 81.420 1.00 57.00 70 ALA B C 1
ATOM 2487 O O . ALA B 1 70 ? 16.127 8.090 81.978 1.00 56.64 70 ALA B O 1
ATOM 2489 N N . HIS B 1 71 ? 14.926 7.568 80.156 1.00 55.28 71 HIS B N 1
ATOM 2490 C CA . HIS B 1 71 ? 15.594 8.550 79.352 1.00 52.91 71 HIS B CA 1
ATOM 2491 C C . HIS B 1 71 ? 15.168 9.965 79.695 1.00 56.09 71 HIS B C 1
ATOM 2492 O O . HIS B 1 71 ? 15.976 10.886 79.653 1.00 58.54 71 HIS B O 1
ATOM 2499 N N . VAL B 1 72 ? 13.892 10.154 80.001 1.00 58.84 72 VAL B N 1
ATOM 2500 C CA . VAL B 1 72 ? 13.381 11.494 80.295 1.00 64.27 72 VAL B CA 1
ATOM 2501 C C . VAL B 1 72 ? 14.204 12.399 81.234 1.00 67.21 72 VAL B C 1
ATOM 2502 O O . VAL B 1 72 ? 14.743 13.437 80.814 1.00 70.14 72 VAL B O 1
ATOM 2506 N N . GLU B 1 73 ? 14.295 12.019 82.500 1.00 67.43 73 GLU B N 1
ATOM 2507 C CA . GLU B 1 73 ? 15.042 12.825 83.463 1.00 69.99 73 GLU B CA 1
ATOM 2508 C C . GLU B 1 73 ? 16.481 13.120 82.996 1.00 68.79 73 GLU B C 1
ATOM 2509 O O . GLU B 1 73 ? 17.184 13.953 83.581 1.00 67.79 73 GLU B O 1
ATOM 2515 N N . HIS B 1 74 ? 16.904 12.462 81.923 1.00 66.81 74 HIS B N 1
ATOM 2516 C CA . HIS B 1 74 ? 18.243 12.691 81.377 1.00 63.77 74 HIS B CA 1
ATOM 2517 C C . HIS B 1 74 ? 18.258 13.773 80.296 1.00 60.73 74 HIS B C 1
ATOM 2518 O O . HIS B 1 74 ? 19.329 14.166 79.809 1.00 58.37 74 HIS B O 1
ATOM 2525 N N . VAL B 1 75 ? 17.064 14.224 79.912 1.00 56.83 75 VAL B N 1
ATOM 2526 C CA . VAL B 1 75 ? 16.916 15.285 78.904 1.00 55.08 75 VAL B CA 1
ATOM 2527 C C . VAL B 1 75 ? 15.999 16.342 79.524 1.00 58.65 75 VAL B C 1
ATOM 2528 O O . VAL B 1 75 ? 14.912 16.629 78.982 1.00 58.13 75 VAL B O 1
ATOM 2532 N N . PRO B 1 76 ? 16.442 16.947 80.666 1.00 58.64 76 PRO B N 1
ATOM 2533 C CA . PRO B 1 76 ? 15.761 17.980 81.458 1.00 57.04 76 PRO B CA 1
ATOM 2534 C C . PRO B 1 76 ? 14.951 18.935 80.584 1.00 58.28 76 PRO B C 1
ATOM 2535 O O . PRO B 1 76 ? 13.721 19.077 80.700 1.00 56.31 76 PRO B O 1
ATOM 2539 N N . TYR B 1 77 ? 15.696 19.586 79.696 1.00 60.59 77 TYR B N 1
ATOM 2540 C CA . TYR B 1 77 ? 15.181 20.567 78.773 1.00 61.07 77 TYR B CA 1
ATOM 2541 C C . TYR B 1 77 ? 14.107 20.006 77.893 1.00 61.13 77 TYR B C 1
ATOM 2542 O O . TYR B 1 77 ? 12.992 20.530 77.848 1.00 58.18 77 TYR B O 1
ATOM 2551 N N . LEU B 1 78 ? 14.420 18.939 77.170 1.00 61.33 78 LEU B N 1
ATOM 2552 C CA . LEU B 1 78 ? 13.369 18.396 76.340 1.00 60.97 78 LEU B CA 1
ATOM 2553 C C . LEU B 1 78 ? 12.226 18.092 77.305 1.00 60.89 78 LEU B C 1
ATOM 2554 O O . LEU B 1 78 ? 11.067 18.419 77.021 1.00 60.07 78 LEU B O 1
ATOM 2559 N N . LYS B 1 79 ? 12.541 17.522 78.470 1.00 61.98 79 LYS B N 1
ATOM 2560 C CA . LYS B 1 79 ? 11.460 17.197 79.396 1.00 65.05 79 LYS B CA 1
ATOM 2561 C C . LYS B 1 79 ? 10.539 18.399 79.555 1.00 64.09 79 LYS B C 1
ATOM 2562 O O . LYS B 1 79 ? 9.330 18.320 79.321 1.00 64.56 79 LYS B O 1
ATOM 2568 N N . GLU B 1 80 ? 11.124 19.526 79.927 1.00 64.22 80 GLU B N 1
ATOM 2569 C CA . GLU B 1 80 ? 10.346 20.749 80.131 1.00 64.61 80 GLU B CA 1
ATOM 2570 C C . GLU B 1 80 ? 9.445 21.033 78.954 1.00 63.68 80 GLU B C 1
ATOM 2571 O O . GLU B 1 80 ? 8.214 21.178 79.103 1.00 59.07 80 GLU B O 1
ATOM 2577 N N . ILE B 1 81 ? 10.079 21.067 77.782 1.00 64.35 81 ILE B N 1
ATOM 2578 C CA . ILE B 1 81 ? 9.412 21.365 76.533 1.00 65.41 81 ILE B CA 1
ATOM 2579 C C . ILE B 1 81 ? 8.073 20.663 76.347 1.00 68.06 81 ILE B C 1
ATOM 2580 O O . ILE B 1 81 ? 7.047 21.320 76.229 1.00 68.23 81 ILE B O 1
ATOM 2585 N N . VAL B 1 82 ? 8.053 19.338 76.330 1.00 71.78 82 VAL B N 1
ATOM 2586 C CA . VAL B 1 82 ? 6.774 18.673 76.126 1.00 73.87 82 VAL B CA 1
ATOM 2587 C C . VAL B 1 82 ? 5.914 18.847 77.353 1.00 74.70 82 VAL B C 1
ATOM 2588 O O . VAL B 1 82 ? 4.706 19.043 77.244 1.00 76.13 82 VAL B O 1
ATOM 2592 N N . THR B 1 83 ? 6.544 18.782 78.522 1.00 76.88 83 THR B N 1
ATOM 2593 C CA . THR B 1 83 ? 5.830 18.947 79.783 1.00 78.61 83 THR B CA 1
ATOM 2594 C C . THR B 1 83 ? 4.946 20.180 79.698 1.00 79.27 83 THR B C 1
ATOM 2595 O O . THR B 1 83 ? 3.733 20.108 79.912 1.00 76.90 83 THR B O 1
ATOM 2599 N N . THR B 1 84 ? 5.571 21.303 79.345 1.00 81.17 84 THR B N 1
ATOM 2600 C CA . THR B 1 84 ? 4.885 22.590 79.266 1.00 84.10 84 THR B CA 1
ATOM 2601 C C . THR B 1 84 ? 4.217 23.004 77.959 1.00 85.67 84 THR B C 1
ATOM 2602 O O . THR B 1 84 ? 3.202 23.689 77.980 1.00 85.82 84 THR B O 1
ATOM 2606 N N . VAL B 1 85 ? 4.775 22.609 76.823 1.00 87.38 85 VAL B N 1
ATOM 2607 C CA . VAL B 1 85 ? 4.197 23.014 75.550 1.00 88.78 85 VAL B CA 1
ATOM 2608 C C . VAL B 1 85 ? 2.957 22.213 75.166 1.00 90.40 85 VAL B C 1
ATOM 2609 O O . VAL B 1 85 ? 2.109 22.697 74.410 1.00 91.92 85 VAL B O 1
ATOM 2613 N N . PHE B 1 86 ? 2.826 21.002 75.692 1.00 90.74 86 PHE B N 1
ATOM 2614 C CA . PHE B 1 86 ? 1.682 20.180 75.324 1.00 92.29 86 PHE B CA 1
ATOM 2615 C C . PHE B 1 86 ? 0.836 19.734 76.502 1.00 93.02 86 PHE B C 1
ATOM 2616 O O . PHE B 1 86 ? 1.275 19.796 77.644 1.00 93.26 86 PHE B O 1
ATOM 2624 N N . ASP B 1 87 ? -0.374 19.266 76.190 1.00 95.28 87 ASP B N 1
ATOM 2625 C CA . ASP B 1 87 ? -1.353 18.785 77.171 1.00 95.34 87 ASP B CA 1
ATOM 2626 C C . ASP B 1 87 ? -1.590 17.290 76.983 1.00 94.19 87 ASP B C 1
ATOM 2627 O O . ASP B 1 87 ? -1.801 16.833 75.865 1.00 94.87 87 ASP B O 1
ATOM 2632 N N . GLY B 1 88 ? -1.577 16.540 78.079 1.00 93.78 88 GLY B N 1
ATOM 2633 C CA . GLY B 1 88 ? -1.798 15.105 78.008 1.00 92.78 88 GLY B CA 1
ATOM 2634 C C . GLY B 1 88 ? -3.249 14.675 77.852 1.00 94.18 88 GLY B C 1
ATOM 2635 O O . GLY B 1 88 ? -3.538 13.478 77.811 1.00 93.23 88 GLY B O 1
ATOM 2636 N N . THR B 1 89 ? -4.175 15.629 77.759 1.00 95.99 89 THR B N 1
ATOM 2637 C CA . THR B 1 89 ? -5.591 15.285 77.593 1.00 97.21 89 THR B CA 1
ATOM 2638 C C . THR B 1 89 ? -5.825 14.653 76.216 1.00 97.37 89 THR B C 1
ATOM 2639 O O . THR B 1 89 ? -6.865 14.874 75.592 1.00 97.14 89 THR B O 1
ATOM 2641 N N . HIS B 1 90 ? -4.841 13.874 75.759 1.00 98.00 90 HIS B N 1
ATOM 2642 C CA . HIS B 1 90 ? -4.883 13.180 74.468 1.00 97.48 90 HIS B CA 1
ATOM 2643 C C . HIS B 1 90 ? -3.477 12.769 73.965 1.00 96.85 90 HIS B C 1
ATOM 2644 O O . HIS B 1 90 ? -3.320 12.355 72.817 1.00 96.99 90 HIS B O 1
ATOM 2646 N N . LEU B 1 91 ? -2.467 12.863 74.829 1.00 95.49 91 LEU B N 1
ATOM 2647 C CA . LEU B 1 91 ? -1.086 12.532 74.459 1.00 94.73 91 LEU B CA 1
ATOM 2648 C C . LEU B 1 91 ? -0.761 11.045 74.306 1.00 94.48 91 LEU B C 1
ATOM 2649 O O . LEU B 1 91 ? -0.756 10.298 75.281 1.00 95.13 91 LEU B O 1
ATOM 2654 N N . GLN B 1 92 ? -0.434 10.633 73.087 1.00 92.87 92 GLN B N 1
ATOM 2655 C CA . GLN B 1 92 ? -0.087 9.246 72.822 1.00 92.09 92 GLN B CA 1
ATOM 2656 C C . GLN B 1 92 ? 1.301 8.902 73.318 1.00 89.36 92 GLN B C 1
ATOM 2657 O O . GLN B 1 92 ? 1.469 8.288 74.360 1.00 90.28 92 GLN B O 1
ATOM 2663 N N . MET B 1 93 ? 2.308 9.269 72.538 1.00 85.92 93 MET B N 1
ATOM 2664 C CA . MET B 1 93 ? 3.676 8.969 72.925 1.00 80.63 93 MET B CA 1
ATOM 2665 C C . MET B 1 93 ? 4.600 10.078 72.473 1.00 74.62 93 MET B C 1
ATOM 2666 O O . MET B 1 93 ? 4.176 11.043 71.834 1.00 73.83 93 MET B O 1
ATOM 2671 N N . ALA B 1 94 ? 5.868 9.938 72.815 1.00 68.01 94 ALA B N 1
ATOM 2672 C CA . ALA B 1 94 ? 6.830 10.926 72.409 1.00 60.92 94 ALA B CA 1
ATOM 2673 C C . ALA B 1 94 ? 8.210 10.295 72.259 1.00 60.53 94 ALA B C 1
ATOM 2674 O O . ALA B 1 94 ? 8.650 9.434 73.065 1.00 59.51 94 ALA B O 1
ATOM 2676 N N . ARG B 1 95 ? 8.907 10.713 71.213 1.00 57.02 95 ARG B N 1
ATOM 2677 C CA . ARG B 1 95 ? 10.221 10.163 70.977 1.00 54.81 95 ARG B CA 1
ATOM 2678 C C . ARG B 1 95 ? 11.069 11.117 70.182 1.00 47.54 95 ARG B C 1
ATOM 2679 O O . ARG B 1 95 ? 10.578 12.012 69.493 1.00 49.22 95 ARG B O 1
ATOM 2687 N N . SER B 1 96 ? 12.359 10.893 70.263 1.00 44.18 96 SER B N 1
ATOM 2688 C CA . SER B 1 96 ? 13.283 11.696 69.516 1.00 45.40 96 SER B CA 1
ATOM 2689 C C . SER B 1 96 ? 13.596 10.867 68.236 1.00 45.29 96 SER B C 1
ATOM 2690 O O . SER B 1 96 ? 13.580 9.628 68.257 1.00 47.37 96 SER B O 1
ATOM 2693 N N . ARG B 1 97 ? 13.886 11.553 67.134 1.00 41.90 97 ARG B N 1
ATOM 2694 C CA . ARG B 1 97 ? 14.113 10.891 65.879 1.00 38.13 97 ARG B CA 1
ATOM 2695 C C . ARG B 1 97 ? 15.122 11.658 65.079 1.00 34.68 97 ARG B C 1
ATOM 2696 O O . ARG B 1 97 ? 14.926 12.833 64.787 1.00 39.50 97 ARG B O 1
ATOM 2704 N N . ASN B 1 98 ? 16.189 10.977 64.706 1.00 28.24 98 ASN B N 1
ATOM 2705 C CA . ASN B 1 98 ? 17.257 11.552 63.938 1.00 32.82 98 ASN B CA 1
ATOM 2706 C C . ASN B 1 98 ? 17.405 10.713 62.648 1.00 31.58 98 ASN B C 1
ATOM 2707 O O . ASN B 1 98 ? 17.083 9.521 62.605 1.00 33.66 98 ASN B O 1
ATOM 2712 N N . LEU B 1 99 ? 17.979 11.341 61.634 1.00 26.98 99 LEU B N 1
ATOM 2713 C CA . LEU B 1 99 ? 18.084 10.768 60.326 1.00 29.58 99 LEU B CA 1
ATOM 2714 C C . LEU B 1 99 ? 19.251 11.477 59.660 1.00 30.80 99 LEU B C 1
ATOM 2715 O O . LEU B 1 99 ? 19.257 12.717 59.593 1.00 34.02 99 LEU B O 1
ATOM 2720 N N . LYS B 1 100 ? 20.190 10.708 59.137 1.00 27.00 100 LYS B N 1
ATOM 2721 C CA . LYS B 1 100 ? 21.396 11.194 58.479 1.00 32.28 100 LYS B CA 1
ATOM 2722 C C . LYS B 1 100 ? 21.634 10.334 57.225 1.00 31.79 100 LYS B C 1
ATOM 2723 O O . LYS B 1 100 ? 21.513 9.111 57.304 1.00 36.64 100 LYS B O 1
ATOM 2729 N N . ASN B 1 101 ? 21.991 10.958 56.104 1.00 31.49 101 ASN B N 1
ATOM 2730 C CA . ASN B 1 101 ? 22.226 10.262 54.837 1.00 35.28 101 ASN B CA 1
ATOM 2731 C C . ASN B 1 101 ? 21.225 9.135 54.609 1.00 36.18 101 ASN B C 1
ATOM 2732 O O . ASN B 1 101 ? 21.555 8.000 54.288 1.00 40.12 101 ASN B O 1
ATOM 2737 N N . ALA B 1 102 ? 19.971 9.480 54.758 1.00 34.88 102 ALA B N 1
ATOM 2738 C CA . ALA B 1 102 ? 18.936 8.519 54.666 1.00 34.24 102 ALA B CA 1
ATOM 2739 C C . ALA B 1 102 ? 17.719 9.116 54.012 1.00 31.17 102 ALA B C 1
ATOM 2740 O O . ALA B 1 102 ? 17.499 10.344 54.022 1.00 30.41 102 ALA B O 1
ATOM 2742 N N . ILE B 1 103 ? 16.933 8.214 53.440 1.00 29.74 103 ILE B N 1
ATOM 2743 C CA . ILE B 1 103 ? 15.709 8.578 52.816 1.00 23.12 103 ILE B CA 1
ATOM 2744 C C . ILE B 1 103 ? 14.629 7.584 53.168 1.00 29.07 103 ILE B C 1
ATOM 2745 O O . ILE B 1 103 ? 14.826 6.357 53.124 1.00 31.87 103 ILE B O 1
ATOM 2750 N N . VAL B 1 104 ? 13.476 8.108 53.568 1.00 29.82 104 VAL B N 1
ATOM 2751 C CA . VAL B 1 104 ? 12.301 7.266 53.880 1.00 31.62 104 VAL B CA 1
ATOM 2752 C C . VAL B 1 104 ? 11.498 7.242 52.570 1.00 32.09 104 VAL B C 1
ATOM 2753 O O . VAL B 1 104 ? 11.060 8.301 52.075 1.00 35.94 104 VAL B O 1
ATOM 2757 N N . ILE B 1 105 ? 11.317 6.071 51.978 1.00 25.74 105 ILE B N 1
ATOM 2758 C CA . ILE B 1 105 ? 10.599 6.018 50.702 1.00 28.77 105 ILE B CA 1
ATOM 2759 C C . ILE B 1 105 ? 9.225 6.624 50.812 1.00 25.36 105 ILE B C 1
ATOM 2760 O O . ILE B 1 105 ? 8.568 6.453 51.787 1.00 30.66 105 ILE B O 1
ATOM 2765 N N . PRO B 1 106 ? 8.791 7.339 49.785 1.00 25.42 106 PRO B N 1
ATOM 2766 C CA . PRO B 1 106 ? 7.483 7.948 49.895 1.00 28.03 106 PRO B CA 1
ATOM 2767 C C . PRO B 1 106 ? 6.394 6.946 50.070 1.00 31.70 106 PRO B C 1
ATOM 2768 O O . PRO B 1 106 ? 6.335 5.905 49.397 1.00 25.70 106 PRO B O 1
ATOM 2772 N N . HIS B 1 107 ? 5.548 7.252 51.032 1.00 29.55 107 HIS B N 1
ATOM 2773 C CA . HIS B 1 107 ? 4.455 6.379 51.310 1.00 35.63 107 HIS B CA 1
ATOM 2774 C C . HIS B 1 107 ? 3.405 7.018 52.192 1.00 34.36 107 HIS B C 1
ATOM 2775 O O . HIS B 1 107 ? 3.540 8.144 52.675 1.00 35.98 107 HIS B O 1
ATOM 2782 N N . ARG B 1 108 ? 2.372 6.218 52.397 1.00 39.13 108 ARG B N 1
ATOM 2783 C CA . ARG B 1 108 ? 1.236 6.539 53.215 1.00 42.39 108 ARG B CA 1
ATOM 2784 C C . ARG B 1 108 ? 0.995 5.317 54.105 1.00 45.51 108 ARG B C 1
ATOM 2785 O O . ARG B 1 108 ? 1.187 4.157 53.703 1.00 41.48 108 ARG B O 1
ATOM 2793 N N . ASP B 1 109 ? 0.612 5.621 55.341 1.00 53.70 109 ASP B N 1
ATOM 2794 C CA . ASP B 1 109 ? 0.384 4.646 56.391 1.00 59.14 109 ASP B CA 1
ATOM 2795 C C . ASP B 1 109 ? -0.930 3.925 56.274 1.00 63.28 109 ASP B C 1
ATOM 2796 O O . ASP B 1 109 ? -1.091 2.811 56.782 1.00 65.68 109 ASP B O 1
ATOM 2801 N N . PHE B 1 110 ? -1.879 4.568 55.622 1.00 67.88 110 PHE B N 1
ATOM 2802 C CA . PHE B 1 110 ? -3.169 3.941 55.434 1.00 74.50 110 PHE B CA 1
ATOM 2803 C C . PHE B 1 110 ? -4.041 4.802 54.561 1.00 74.97 110 PHE B C 1
ATOM 2804 O O . PHE B 1 110 ? -3.617 5.851 54.068 1.00 70.54 110 PHE B O 1
ATOM 2812 N N . VAL B 1 111 ? -5.265 4.330 54.380 1.00 78.70 111 VAL B N 1
ATOM 2813 C CA . VAL B 1 111 ? -6.248 5.007 53.571 1.00 84.28 111 VAL B CA 1
ATOM 2814 C C . VAL B 1 111 ? -7.281 5.748 54.415 1.00 86.27 111 VAL B C 1
ATOM 2815 O O . VAL B 1 111 ? -7.414 6.968 54.309 1.00 88.63 111 VAL B O 1
ATOM 2819 N N . GLU B 1 112 ? -8.015 5.030 55.256 1.00 87.87 112 GLU B N 1
ATOM 2820 C CA . GLU B 1 112 ? -9.035 5.684 56.071 1.00 88.86 112 GLU B CA 1
ATOM 2821 C C . GLU B 1 112 ? -8.708 5.639 57.556 1.00 89.25 112 GLU B C 1
ATOM 2822 O O . GLU B 1 112 ? -9.512 5.166 58.358 1.00 89.55 112 GLU B O 1
ATOM 2824 N N . ARG B 1 119 ? -8.724 9.207 62.664 1.00 99.18 119 ARG B N 1
ATOM 2825 C CA . ARG B 1 119 ? -8.011 10.473 62.836 1.00 99.37 119 ARG B CA 1
ATOM 2826 C C . ARG B 1 119 ? -7.104 10.542 64.089 1.00 99.46 119 ARG B C 1
ATOM 2827 O O . ARG B 1 119 ? -7.573 10.439 65.229 1.00 98.33 119 ARG B O 1
ATOM 2829 N N . TYR B 1 120 ? -5.795 10.695 63.842 1.00 99.67 120 TYR B N 1
ATOM 2830 C CA . TYR B 1 120 ? -4.746 10.810 64.879 1.00 96.48 120 TYR B CA 1
ATOM 2831 C C . TYR B 1 120 ? -3.975 12.101 64.605 1.00 92.00 120 TYR B C 1
ATOM 2832 O O . TYR B 1 120 ? -4.096 12.690 63.522 1.00 89.36 120 TYR B O 1
ATOM 2841 N N . PHE B 1 121 ? -3.146 12.504 65.567 1.00 85.55 121 PHE B N 1
ATOM 2842 C CA . PHE B 1 121 ? -2.358 13.717 65.423 1.00 78.90 121 PHE B CA 1
ATOM 2843 C C . PHE B 1 121 ? -0.872 13.504 65.737 1.00 77.41 121 PHE B C 1
ATOM 2844 O O . PHE B 1 121 ? -0.494 13.358 66.910 1.00 75.51 121 PHE B O 1
ATOM 2852 N N . ARG B 1 122 ? -0.039 13.472 64.689 1.00 75.82 122 ARG B N 1
ATOM 2853 C CA . ARG B 1 122 ? 1.418 13.323 64.858 1.00 73.72 122 ARG B CA 1
ATOM 2854 C C . ARG B 1 122 ? 1.995 14.708 64.613 1.00 66.76 122 ARG B C 1
ATOM 2855 O O . ARG B 1 122 ? 1.726 15.304 63.599 1.00 68.30 122 ARG B O 1
ATOM 2863 N N . THR B 1 123 ? 2.763 15.221 65.565 1.00 63.38 123 THR B N 1
ATOM 2864 C CA . THR B 1 123 ? 3.360 16.565 65.496 1.00 55.22 123 THR B CA 1
ATOM 2865 C C . THR B 1 123 ? 4.842 16.306 65.466 1.00 49.64 123 THR B C 1
ATOM 2866 O O . THR B 1 123 ? 5.281 15.318 66.033 1.00 46.81 123 THR B O 1
ATOM 2870 N N . PHE B 1 124 ? 5.604 17.218 64.867 1.00 46.69 124 PHE B N 1
ATOM 2871 C CA . PHE B 1 124 ? 7.039 17.046 64.681 1.00 43.85 124 PHE B CA 1
ATOM 2872 C C . PHE B 1 124 ? 7.754 18.395 64.837 1.00 43.74 124 PHE B C 1
ATOM 2873 O O . PHE B 1 124 ? 7.295 19.441 64.374 1.00 43.79 124 PHE B O 1
ATOM 2881 N N . MET B 1 125 ? 8.903 18.357 65.490 1.00 44.63 125 MET B N 1
ATOM 2882 C CA . MET B 1 125 ? 9.673 19.543 65.719 1.00 42.96 125 MET B CA 1
ATOM 2883 C C . MET B 1 125 ? 11.157 19.255 65.552 1.00 44.35 125 MET B C 1
ATOM 2884 O O . MET B 1 125 ? 11.747 18.493 66.341 1.00 47.05 125 MET B O 1
ATOM 2889 N N . VAL B 1 126 ? 11.791 19.850 64.542 1.00 43.89 126 VAL B N 1
ATOM 2890 C CA . VAL B 1 126 ? 13.222 19.616 64.403 1.00 44.12 126 VAL B CA 1
ATOM 2891 C C . VAL B 1 126 ? 13.869 20.391 65.523 1.00 41.39 126 VAL B C 1
ATOM 2892 O O . VAL B 1 126 ? 13.323 21.364 66.010 1.00 44.25 126 VAL B O 1
ATOM 2896 N N . LEU B 1 127 ? 15.072 20.001 65.884 1.00 40.72 127 LEU B N 1
ATOM 2897 C CA . LEU B 1 127 ? 15.734 20.593 67.023 1.00 40.81 127 LEU B CA 1
ATOM 2898 C C . LEU B 1 127 ? 17.057 21.167 66.632 1.00 42.92 127 LEU B C 1
ATOM 2899 O O . LEU B 1 127 ? 17.679 21.925 67.363 1.00 39.71 127 LEU B O 1
ATOM 2904 N N . GLU B 1 128 ? 17.531 20.757 65.480 1.00 44.20 128 GLU B N 1
ATOM 2905 C CA . GLU B 1 128 ? 18.814 21.234 65.067 1.00 41.57 128 GLU B CA 1
ATOM 2906 C C . GLU B 1 128 ? 18.591 21.754 63.669 1.00 41.94 128 GLU B C 1
ATOM 2907 O O . GLU B 1 128 ? 17.639 21.374 63.028 1.00 43.41 128 GLU B O 1
ATOM 2913 N N . ASP B 1 129 ? 19.468 22.622 63.214 1.00 42.26 129 ASP B N 1
ATOM 2914 C CA . ASP B 1 129 ? 19.389 23.177 61.890 1.00 42.94 129 ASP B CA 1
ATOM 2915 C C . ASP B 1 129 ? 20.097 22.167 60.974 1.00 44.45 129 ASP B C 1
ATOM 2916 O O . ASP B 1 129 ? 21.329 21.987 61.077 1.00 45.16 129 ASP B O 1
ATOM 2921 N N . SER B 1 130 ? 19.339 21.480 60.118 1.00 39.08 130 SER B N 1
ATOM 2922 C CA . SER B 1 130 ? 19.984 20.541 59.214 1.00 37.61 130 SER B CA 1
ATOM 2923 C C . SER B 1 130 ? 19.521 20.980 57.840 1.00 37.40 130 SER B C 1
ATOM 2924 O O . SER B 1 130 ? 1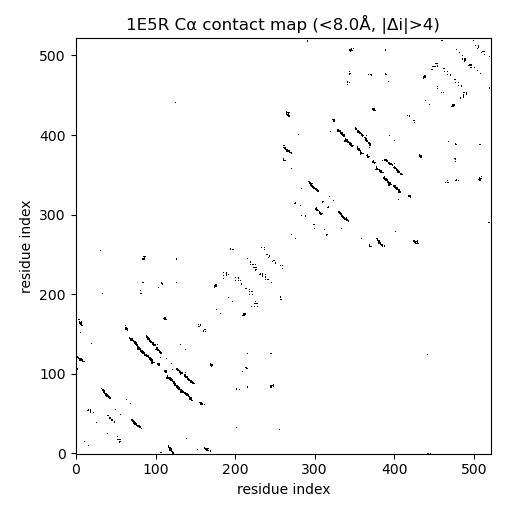8.448 20.597 57.359 1.00 39.72 130 SER B O 1
ATOM 2927 N N . PRO B 1 131 ? 20.345 21.806 57.187 1.00 38.78 131 PRO B N 1
ATOM 2928 C CA . PRO B 1 131 ? 20.100 22.392 55.864 1.00 38.12 131 PRO B CA 1
ATOM 2929 C C . PRO B 1 131 ? 19.589 21.494 54.738 1.00 37.81 131 PRO B C 1
ATOM 2930 O O . PRO B 1 131 ? 18.714 21.909 53.960 1.00 31.96 131 PRO B O 1
ATOM 2934 N N . LEU B 1 132 ? 20.152 20.283 54.656 1.00 35.00 132 LEU B N 1
ATOM 2935 C CA . LEU B 1 132 ? 19.824 19.348 53.605 1.00 33.03 132 LEU B CA 1
ATOM 2936 C C . LEU B 1 132 ? 18.837 18.293 54.029 1.00 32.52 132 LEU B C 1
ATOM 2937 O O . LEU B 1 132 ? 18.726 17.261 53.394 1.00 36.46 132 LEU B O 1
ATOM 2942 N N . ALA B 1 133 ? 18.132 18.558 55.122 1.00 30.54 133 ALA B N 1
ATOM 2943 C CA . ALA B 1 133 ? 17.113 17.629 55.612 1.00 34.28 133 ALA B CA 1
ATOM 2944 C C . ALA B 1 133 ? 15.761 18.219 55.171 1.00 31.03 133 ALA B C 1
ATOM 2945 O O . ALA B 1 133 ? 15.558 19.431 55.260 1.00 28.91 133 ALA B O 1
ATOM 2947 N N . PHE B 1 134 ? 14.902 17.369 54.606 1.00 31.52 134 PHE B N 1
ATOM 2948 C CA . PHE B 1 134 ? 13.555 17.777 54.163 1.00 26.52 134 PHE B CA 1
ATOM 2949 C C . PHE B 1 134 ? 12.473 16.775 54.411 1.00 28.70 134 PHE B C 1
ATOM 2950 O O . PHE B 1 134 ? 12.740 15.607 54.760 1.00 31.95 134 PHE B O 1
ATOM 2958 N N . HIS B 1 135 ? 11.227 17.235 54.276 1.00 29.48 135 HIS B N 1
ATOM 2959 C CA . HIS B 1 135 ? 10.072 16.361 54.380 1.00 28.83 135 HIS B CA 1
ATOM 2960 C C . HIS B 1 135 ? 9.229 16.638 53.152 1.00 31.48 135 HIS B C 1
ATOM 2961 O O . HIS B 1 135 ? 9.378 17.683 52.524 1.00 29.21 135 HIS B O 1
ATOM 2968 N N . SER B 1 136 ? 8.351 15.712 52.786 1.00 35.46 136 SER B N 1
ATOM 2969 C CA . SER B 1 136 ? 7.468 15.951 51.629 1.00 30.81 136 SER B CA 1
ATOM 2970 C C . SER B 1 136 ? 6.109 15.402 51.966 1.00 33.89 136 SER B C 1
ATOM 2971 O O . SER B 1 136 ? 5.951 14.525 52.810 1.00 33.74 136 SER B O 1
ATOM 2974 N N . ASN B 1 137 ? 5.088 15.931 51.362 1.00 39.00 137 ASN B N 1
ATOM 2975 C CA . ASN B 1 137 ? 3.806 15.394 51.717 1.00 49.39 137 ASN B CA 1
ATOM 2976 C C . ASN B 1 137 ? 2.803 15.766 50.665 1.00 52.88 137 ASN B C 1
ATOM 2977 O O . ASN B 1 137 ? 2.335 16.921 50.596 1.00 49.79 137 ASN B O 1
ATOM 2982 N N . GLU B 1 138 ? 2.503 14.737 49.859 1.00 53.34 138 GLU B N 1
ATOM 2983 C CA . GLU B 1 138 ? 1.582 14.797 48.748 1.00 52.06 138 GLU B CA 1
ATOM 2984 C C . GLU B 1 138 ? 2.204 15.703 47.751 1.00 51.78 138 GLU B C 1
ATOM 2985 O O . GLU B 1 138 ? 3.193 15.326 47.161 1.00 59.33 138 GLU B O 1
ATOM 2991 N N . ASP B 1 139 ? 1.712 16.894 47.514 1.00 50.65 139 ASP B N 1
ATOM 2992 C CA . ASP B 1 139 ? 2.439 17.613 46.489 1.00 49.57 139 ASP B CA 1
ATOM 2993 C C . ASP B 1 139 ? 3.324 18.766 46.928 1.00 42.08 139 ASP B C 1
ATOM 2994 O O . ASP B 1 139 ? 3.542 19.717 46.182 1.00 41.91 139 ASP B O 1
ATOM 2999 N N . THR B 1 140 ? 3.886 18.708 48.118 1.00 34.80 140 THR B N 1
ATOM 3000 C CA . THR B 1 140 ? 4.749 19.833 48.427 1.00 39.08 140 THR B CA 1
ATOM 3001 C C . THR B 1 140 ? 5.932 19.395 49.269 1.00 38.20 140 THR B C 1
ATOM 3002 O O . THR B 1 140 ? 5.842 18.430 50.017 1.00 40.79 140 THR B O 1
ATOM 3006 N N . VAL B 1 141 ? 7.047 20.073 49.085 1.00 34.52 141 VAL B N 1
ATOM 3007 C CA . VAL B 1 141 ? 8.246 19.813 49.859 1.00 36.96 141 VAL B CA 1
ATOM 3008 C C . VAL B 1 141 ? 8.472 20.884 50.954 1.00 38.44 141 VAL B C 1
ATOM 3009 O O . VAL B 1 141 ? 8.470 22.090 50.704 1.00 35.15 141 VAL B O 1
ATOM 3013 N N . ILE B 1 142 ? 8.757 20.405 52.153 1.00 37.76 142 ILE B N 1
ATOM 3014 C CA . ILE B 1 142 ? 8.941 21.232 53.320 1.00 36.66 142 ILE B CA 1
ATOM 3015 C C . ILE B 1 142 ? 10.341 21.154 53.893 1.00 38.05 142 ILE B C 1
ATOM 3016 O O . ILE B 1 142 ? 11.017 20.146 53.756 1.00 38.13 142 ILE B O 1
ATOM 3021 N N . HIS B 1 143 ? 10.760 22.242 54.531 1.00 35.98 143 HIS B N 1
ATOM 3022 C CA . HIS B 1 143 ? 12.022 22.268 55.221 1.00 38.09 143 HIS B CA 1
ATOM 3023 C C . HIS B 1 143 ? 11.765 22.838 56.593 1.00 37.32 143 HIS B C 1
ATOM 3024 O O . HIS B 1 143 ? 11.756 24.037 56.795 1.00 40.97 143 HIS B O 1
ATOM 3031 N N . MET B 1 144 ? 11.532 21.944 57.536 1.00 38.03 144 MET B N 1
ATOM 3032 C CA . MET B 1 144 ? 11.291 22.341 58.883 1.00 40.14 144 MET B CA 1
ATOM 3033 C C . MET B 1 144 ? 12.462 23.077 59.501 1.00 44.06 144 MET B C 1
ATOM 3034 O O . MET B 1 144 ? 13.669 22.686 59.349 1.00 41.59 144 MET B O 1
ATOM 3039 N N . ARG B 1 145 ? 12.089 24.150 60.196 1.00 42.53 145 ARG B N 1
ATOM 3040 C CA . ARG B 1 145 ? 13.056 25.002 60.925 1.00 46.66 145 ARG B CA 1
ATOM 3041 C C . ARG B 1 145 ? 12.885 24.740 62.449 1.00 40.51 145 ARG B C 1
ATOM 3042 O O . ARG B 1 145 ? 11.762 24.603 62.952 1.00 43.19 145 ARG B O 1
ATOM 3050 N N . PRO B 1 146 ? 13.976 24.724 63.203 1.00 37.64 146 PRO B N 1
ATOM 3051 C CA . PRO B 1 146 ? 13.879 24.467 64.648 1.00 39.89 146 PRO B CA 1
ATOM 3052 C C . PRO B 1 146 ? 12.770 25.119 65.449 1.00 45.34 146 PRO B C 1
ATOM 3053 O O . PRO B 1 146 ? 12.328 26.245 65.183 1.00 51.82 146 PRO B O 1
ATOM 3057 N N . GLY B 1 147 ? 12.318 24.409 66.467 1.00 45.94 147 GLY B N 1
ATOM 3058 C CA . GLY B 1 147 ? 11.290 24.968 67.311 1.00 42.09 147 GLY B CA 1
ATOM 3059 C C . GLY B 1 147 ? 9.954 24.995 66.650 1.00 45.89 147 GLY B C 1
ATOM 3060 O O . GLY B 1 147 ? 8.967 25.031 67.370 1.00 47.60 147 GLY B O 1
ATOM 3061 N N . GLU B 1 148 ? 9.887 24.973 65.313 1.00 47.79 148 GLU B N 1
ATOM 3062 C CA . GLU B 1 148 ? 8.577 24.963 64.660 1.00 49.92 148 GLU B CA 1
ATOM 3063 C C . GLU B 1 148 ? 7.954 23.612 64.957 1.00 51.21 148 GLU B C 1
ATOM 3064 O O . GLU B 1 148 ? 8.645 22.596 64.958 1.00 50.64 148 GLU B O 1
ATOM 3070 N N . ILE B 1 149 ? 6.653 23.612 65.235 1.00 53.35 149 ILE B N 1
ATOM 3071 C CA . ILE B 1 149 ? 5.925 22.399 65.534 1.00 55.86 149 ILE B CA 1
ATOM 3072 C C . ILE B 1 149 ? 4.976 22.172 64.386 1.00 57.16 149 ILE B C 1
ATOM 3073 O O . ILE B 1 149 ? 4.044 22.944 64.145 1.00 54.76 149 ILE B O 1
ATOM 3078 N N . TRP B 1 150 ? 5.220 21.079 63.684 1.00 55.95 150 TRP B N 1
ATOM 3079 C CA . TRP B 1 150 ? 4.430 20.736 62.535 1.00 54.06 150 TRP B CA 1
ATOM 3080 C C . TRP B 1 150 ? 3.391 19.680 62.754 1.00 52.81 150 TRP B C 1
ATOM 3081 O O . TRP B 1 150 ? 3.487 18.866 63.664 1.00 57.42 150 TRP B O 1
ATOM 3092 N N . PHE B 1 151 ? 2.383 19.692 61.911 1.00 53.65 151 PHE B N 1
ATOM 3093 C CA . PHE B 1 151 ? 1.437 18.615 61.982 1.00 55.32 151 PHE B CA 1
ATOM 3094 C C . PHE B 1 151 ? 1.791 17.827 60.737 1.00 52.54 151 PHE B C 1
ATOM 3095 O O . PHE B 1 151 ? 1.853 18.399 59.662 1.00 49.74 151 PHE B O 1
ATOM 3103 N N . LEU B 1 152 ? 2.018 16.526 60.865 1.00 54.37 152 LEU B N 1
ATOM 3104 C CA . LEU B 1 152 ? 2.335 15.716 59.682 1.00 56.69 152 LEU B CA 1
ATOM 3105 C C . LEU B 1 152 ? 1.201 14.739 59.384 1.00 56.39 152 LEU B C 1
ATOM 3106 O O . LEU B 1 152 ? 0.942 13.795 60.160 1.00 53.90 152 LEU B O 1
ATOM 3111 N N . ASP B 1 153 ? 0.530 14.963 58.257 1.00 56.66 153 ASP B N 1
ATOM 3112 C CA . ASP B 1 153 ? -0.569 14.096 57.877 1.00 58.89 153 ASP B CA 1
ATOM 3113 C C . ASP B 1 153 ? -0.116 12.760 57.325 1.00 58.11 153 ASP B C 1
ATOM 3114 O O . ASP B 1 153 ? 0.419 12.697 56.226 1.00 61.52 153 ASP B O 1
ATOM 3119 N N . ALA B 1 154 ? -0.374 11.694 58.072 1.00 57.46 154 ALA B N 1
ATOM 3120 C CA . ALA B 1 154 ? 0.034 10.348 57.689 1.00 59.97 154 ALA B CA 1
ATOM 3121 C C . ALA B 1 154 ? -0.943 9.602 56.791 1.00 60.71 154 ALA B C 1
ATOM 3122 O O . ALA B 1 154 ? -0.690 8.462 56.416 1.00 61.14 154 ALA B O 1
ATOM 3124 N N . ALA B 1 155 ? -2.064 10.231 56.458 1.00 62.33 155 ALA B N 1
ATOM 3125 C CA . ALA B 1 155 ? -3.062 9.588 55.594 1.00 59.89 155 ALA B CA 1
ATOM 3126 C C . ALA B 1 155 ? -2.725 9.791 54.117 1.00 54.77 155 ALA B C 1
ATOM 3127 O O . ALA B 1 155 ? -3.299 9.141 53.245 1.00 56.70 155 ALA B O 1
ATOM 3129 N N . THR B 1 156 ? -1.777 10.679 53.841 1.00 50.11 156 THR B N 1
ATOM 3130 C CA . THR B 1 156 ? -1.343 10.923 52.468 1.00 45.09 156 THR B CA 1
ATOM 3131 C C . THR B 1 156 ? 0.179 10.628 52.265 1.00 41.36 156 THR B C 1
ATOM 3132 O O . THR B 1 156 ? 0.929 10.488 53.220 1.00 38.58 156 THR B O 1
ATOM 3136 N N . VAL B 1 157 ? 0.596 10.516 51.015 1.00 37.11 157 VAL B N 1
ATOM 3137 C CA . VAL B 1 157 ? 1.977 10.196 50.671 1.00 34.99 157 VAL B CA 1
ATOM 3138 C C . VAL B 1 157 ? 3.015 11.162 51.209 1.00 37.69 157 VAL B C 1
ATOM 3139 O O . VAL B 1 157 ? 3.005 12.398 50.898 1.00 33.85 157 VAL B O 1
ATOM 3143 N N . HIS B 1 158 ? 3.915 10.599 52.031 1.00 32.85 158 HIS B N 1
ATOM 3144 C CA . HIS B 1 158 ? 4.925 11.441 52.660 1.00 35.52 158 HIS B CA 1
ATOM 3145 C C . HIS B 1 158 ? 6.294 10.768 52.709 1.00 35.63 158 HIS B C 1
ATOM 3146 O O . HIS B 1 158 ? 6.421 9.543 52.644 1.00 32.10 158 HIS B O 1
ATOM 3153 N N . SER B 1 159 ? 7.305 11.583 52.941 1.00 32.13 159 SER B N 1
ATOM 3154 C CA . SER B 1 159 ? 8.636 11.087 52.953 1.00 28.63 159 SER B CA 1
ATOM 3155 C C . SER B 1 159 ? 9.447 12.035 53.802 1.00 32.09 159 SER B C 1
ATOM 3156 O O . SER B 1 159 ? 8.975 13.174 54.080 1.00 23.80 159 SER B O 1
ATOM 3159 N N . ALA B 1 160 ? 10.665 11.598 54.169 1.00 23.35 160 ALA B N 1
ATOM 3160 C CA . ALA B 1 160 ? 11.617 12.480 54.903 1.00 28.63 160 ALA B CA 1
ATOM 3161 C C . ALA B 1 160 ? 13.007 12.121 54.388 1.00 24.25 160 ALA B C 1
ATOM 3162 O O . ALA B 1 160 ? 13.252 11.007 53.968 1.00 26.39 160 ALA B O 1
ATOM 3164 N N . VAL B 1 161 ? 13.922 13.065 54.388 1.00 24.62 161 VAL B N 1
ATOM 3165 C CA . VAL B 1 161 ? 15.241 12.755 53.838 1.00 25.39 161 VAL B CA 1
ATOM 3166 C C . VAL B 1 161 ? 16.307 13.601 54.533 1.00 25.69 161 VAL B C 1
ATOM 3167 O O . VAL B 1 161 ? 16.005 14.608 55.169 1.00 26.00 161 VAL B O 1
ATOM 3171 N N . ASN B 1 162 ? 17.532 13.145 54.447 1.00 22.87 162 ASN B N 1
ATOM 3172 C CA . ASN B 1 162 ? 18.635 13.965 54.881 1.00 27.31 162 ASN B CA 1
ATOM 3173 C C . ASN B 1 162 ? 19.701 13.633 53.894 1.00 25.64 162 ASN B C 1
ATOM 3174 O O . ASN B 1 162 ? 20.219 12.515 53.891 1.00 31.16 162 ASN B O 1
ATOM 3179 N N . PHE B 1 163 ? 20.024 14.569 53.027 1.00 27.91 163 PHE B N 1
ATOM 3180 C CA . PHE B 1 163 ? 21.062 14.317 52.019 1.00 30.97 163 PHE B CA 1
ATOM 3181 C C . PHE B 1 163 ? 22.463 14.509 52.574 1.00 31.65 163 PHE B C 1
ATOM 3182 O O . PHE B 1 163 ? 23.454 14.384 51.840 1.00 35.81 163 PHE B O 1
ATOM 3190 N N . SER B 1 164 ? 22.572 14.849 53.842 1.00 31.75 164 SER B N 1
ATOM 3191 C CA . SER B 1 164 ? 23.912 15.009 54.382 1.00 33.32 164 SER B CA 1
ATOM 3192 C C . SER B 1 164 ? 23.975 14.294 55.735 1.00 37.22 164 SER B C 1
ATOM 3193 O O . SER B 1 164 ? 22.978 13.740 56.221 1.00 29.60 164 SER B O 1
ATOM 3196 N N . GLU B 1 165 ? 25.154 14.359 56.354 1.00 37.55 165 GLU B N 1
ATOM 3197 C CA . GLU B 1 165 ? 25.381 13.780 57.655 1.00 39.35 165 GLU B CA 1
ATOM 3198 C C . GLU B 1 165 ? 25.151 14.822 58.770 1.00 36.15 165 GLU B C 1
ATOM 3199 O O . GLU B 1 165 ? 25.328 14.527 59.944 1.00 40.73 165 GLU B O 1
ATOM 3205 N N . ILE B 1 166 ? 24.767 16.042 58.425 1.00 34.12 166 ILE B N 1
ATOM 3206 C CA . ILE B 1 166 ? 24.505 17.028 59.485 1.00 33.53 166 ILE B CA 1
ATOM 3207 C C . ILE B 1 166 ? 23.329 16.492 60.319 1.00 35.05 166 ILE B C 1
ATOM 3208 O O . ILE B 1 166 ? 22.240 16.257 59.781 1.00 38.86 166 ILE B O 1
ATOM 3213 N N . SER B 1 167 ? 23.552 16.319 61.623 1.00 34.77 167 SER B N 1
ATOM 3214 C CA . SER B 1 167 ? 22.566 15.747 62.526 1.00 31.09 167 SER B CA 1
ATOM 3215 C C . SER B 1 167 ? 21.269 16.460 62.362 1.00 33.57 167 SER B C 1
ATOM 3216 O O . SER B 1 167 ? 21.279 17.622 62.024 1.00 36.92 167 SER B O 1
ATOM 3219 N N . ARG B 1 168 ? 20.150 15.771 62.599 1.00 33.58 168 ARG B N 1
ATOM 3220 C CA . ARG B 1 168 ? 18.795 16.323 62.432 1.00 29.23 168 ARG B CA 1
ATOM 3221 C C . ARG B 1 168 ? 17.877 15.771 63.523 1.00 36.14 168 ARG B C 1
ATOM 3222 O O . ARG B 1 168 ? 16.749 15.277 63.238 1.00 34.39 168 ARG B O 1
ATOM 3230 N N . GLN B 1 169 ? 18.357 15.861 64.762 1.00 31.96 169 GLN B N 1
ATOM 3231 C CA . GLN B 1 169 ? 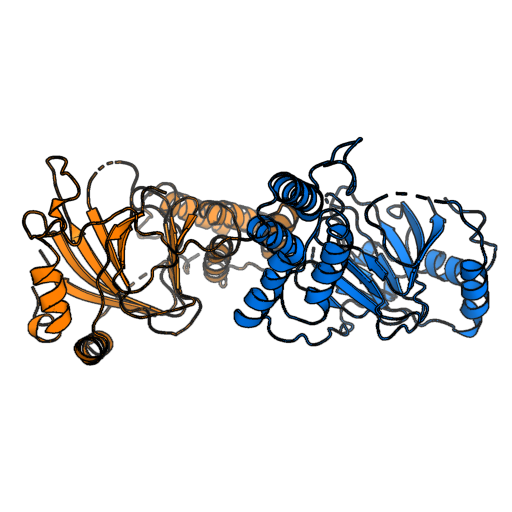17.613 15.368 65.915 1.00 3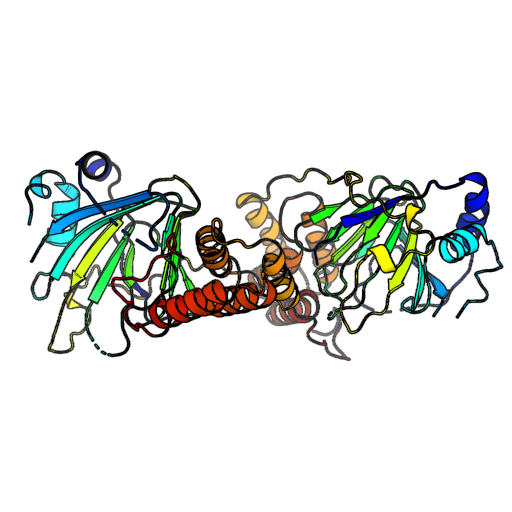6.74 169 GLN B CA 1
ATOM 3232 C C . GLN B 1 169 ? 16.228 16.042 65.974 1.00 40.23 169 GLN B C 1
ATOM 3233 O O . GLN B 1 169 ? 16.091 17.261 65.835 1.00 39.15 169 GLN B O 1
ATOM 3239 N N . SER B 1 170 ? 15.191 15.244 66.180 1.00 38.73 170 SER B N 1
ATOM 3240 C CA . SER B 1 170 ? 13.888 15.803 66.171 1.00 35.26 170 SER B CA 1
ATOM 3241 C C . SER B 1 170 ? 13.025 15.232 67.209 1.00 42.08 170 SER B C 1
ATOM 3242 O O . SER B 1 170 ? 13.266 14.139 67.706 1.00 50.12 170 SER B O 1
ATOM 3245 N N . LEU B 1 171 ? 11.992 15.969 67.557 1.00 46.46 171 LEU B N 1
ATOM 3246 C CA . LEU B 1 171 ? 11.092 15.472 68.560 1.00 51.23 171 LEU B CA 1
ATOM 3247 C C . LEU B 1 171 ? 9.736 15.159 67.943 1.00 52.86 171 LEU B C 1
ATOM 3248 O O . LEU B 1 171 ? 9.063 16.044 67.388 1.00 50.77 171 LEU B O 1
ATOM 3253 N N . CYS B 1 172 ? 9.339 13.897 68.006 1.00 59.26 172 CYS B N 1
ATOM 3254 C CA . CYS B 1 172 ? 8.027 13.519 67.464 1.00 68.10 172 CYS B CA 1
ATOM 3255 C C . CYS B 1 172 ? 7.122 13.292 68.675 1.00 66.67 172 CYS B C 1
ATOM 3256 O O . CYS B 1 172 ? 7.399 12.423 69.513 1.00 64.79 172 CYS B O 1
ATOM 3259 N N . VAL B 1 173 ? 6.069 14.091 68.797 1.00 66.60 173 VAL B N 1
ATOM 3260 C CA . VAL B 1 173 ? 5.165 13.896 69.916 1.00 69.85 173 VAL B CA 1
ATOM 3261 C C . VAL B 1 173 ? 3.792 13.643 69.324 1.00 70.48 173 VAL B C 1
ATOM 3262 O O . VAL B 1 173 ? 3.195 14.504 68.674 1.00 68.17 173 VAL B O 1
ATOM 3266 N N .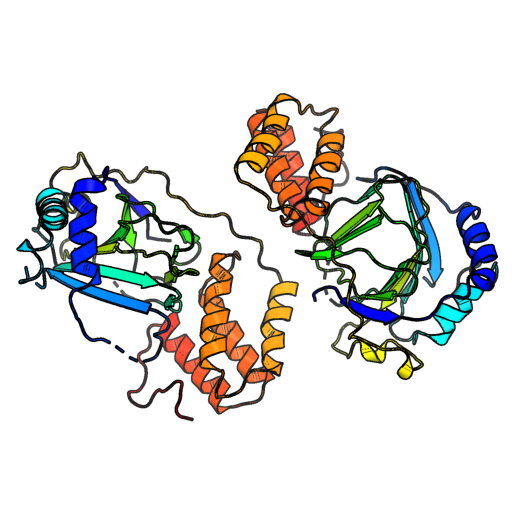 ASP B 1 174 ? 3.322 12.420 69.527 1.00 74.93 174 ASP B N 1
ATOM 3267 C CA . ASP B 1 174 ? 2.040 11.972 68.990 1.00 80.64 174 ASP B CA 1
ATOM 3268 C C . ASP B 1 174 ? 0.842 12.193 69.895 1.00 85.07 174 ASP B C 1
ATOM 3269 O O . ASP B 1 174 ? 0.937 12.042 71.121 1.00 83.74 174 ASP B O 1
ATOM 3274 N N . PHE B 1 175 ? -0.289 12.525 69.274 1.00 89.73 175 PHE B N 1
ATOM 3275 C CA . PHE B 1 175 ? -1.538 12.768 69.992 1.00 94.76 175 PHE B CA 1
ATOM 3276 C C . PHE B 1 175 ? -2.671 11.897 69.440 1.00 98.88 175 PHE B C 1
ATOM 3277 O O . PHE B 1 175 ? -2.569 11.320 68.340 1.00 98.82 175 PHE B O 1
ATOM 3285 N N . ALA B 1 176 ? -3.765 11.853 70.205 1.00 102.02 176 ALA B N 1
ATOM 3286 C CA . ALA B 1 176 ? -4.961 11.088 69.847 1.00 104.01 176 ALA B CA 1
ATOM 3287 C C . ALA B 1 176 ? -6.262 11.692 70.422 1.00 105.40 176 ALA B C 1
ATOM 3288 O O . ALA B 1 176 ? -6.282 12.228 71.536 1.00 105.24 176 ALA B O 1
ATOM 3290 N N . PHE B 1 177 ? -7.334 11.628 69.636 1.00 106.60 177 PHE B N 1
ATOM 3291 C CA . PHE B 1 177 ? -8.641 12.099 70.074 1.00 107.47 177 PHE B CA 1
ATOM 3292 C C . PHE B 1 177 ? -9.805 11.533 69.235 1.00 108.15 177 PHE B C 1
ATOM 3293 O O . PHE B 1 177 ? -9.882 11.694 68.005 1.00 107.26 177 PHE B O 1
ATOM 3301 N N . ASP B 1 178 ? -10.684 10.810 69.935 1.00 108.12 178 ASP B N 1
ATOM 3302 C CA . ASP B 1 178 ? -11.858 10.162 69.341 1.00 107.66 178 ASP B CA 1
ATOM 3303 C C . ASP B 1 178 ? -12.919 11.212 69.043 1.00 107.91 178 ASP B C 1
ATOM 3304 O O . ASP B 1 178 ? -13.572 11.180 67.992 1.00 107.17 178 ASP B O 1
ATOM 3309 N N . GLY B 1 179 ? -13.084 12.135 69.985 1.00 108.70 179 GLY B N 1
ATOM 3310 C CA . GLY B 1 179 ? -14.038 13.210 69.807 1.00 108.26 179 GLY B CA 1
ATOM 3311 C C . GLY B 1 179 ? -13.315 14.330 69.085 1.00 107.07 179 GLY B C 1
ATOM 3312 O O . GLY B 1 179 ? -12.535 15.061 69.710 1.00 107.81 179 GLY B O 1
ATOM 3313 N N . PRO B 1 180 ? -13.544 14.485 67.770 1.00 105.58 180 PRO B N 1
ATOM 3314 C CA . PRO B 1 180 ? -12.897 15.533 66.974 1.00 104.66 180 PRO B CA 1
ATOM 3315 C C . PRO B 1 180 ? -12.563 16.755 67.837 1.00 103.17 180 PRO B C 1
ATOM 3316 O O . PRO B 1 180 ? -13.452 17.356 68.441 1.00 103.16 180 PRO B O 1
ATOM 3320 N N . PHE B 1 181 ? -11.285 17.108 67.900 1.00 100.84 181 PHE B N 1
ATOM 3321 C CA . PHE B 1 181 ? -10.867 18.224 68.723 1.00 98.43 181 PHE B CA 1
ATOM 3322 C C . PHE B 1 181 ? -10.202 19.352 67.969 1.00 97.69 181 PHE B C 1
ATOM 3323 O O . PHE B 1 181 ? -9.454 19.132 67.029 1.00 97.69 181 PHE B O 1
ATOM 3325 N N . ASP B 1 182 ? -10.497 20.564 68.419 1.00 97.52 182 ASP B N 1
ATOM 3326 C CA . ASP B 1 182 ? -10.009 21.811 67.857 1.00 96.75 182 ASP B CA 1
ATOM 3327 C C . ASP B 1 182 ? -8.612 21.855 67.257 1.00 96.25 182 ASP B C 1
ATOM 3328 O O . ASP B 1 182 ? -8.352 22.668 66.368 1.00 94.72 182 ASP B O 1
ATOM 3330 N N . GLU B 1 183 ? -7.716 21.000 67.742 1.00 96.17 183 GLU B N 1
ATOM 3331 C CA . GLU B 1 183 ? -6.318 20.967 67.289 1.00 96.18 183 GLU B CA 1
ATOM 3332 C C . GLU B 1 183 ? -5.605 22.004 68.128 1.00 97.98 183 GLU B C 1
ATOM 3333 O O . GLU B 1 183 ? -4.380 22.121 68.114 1.00 97.60 183 GLU B O 1
ATOM 3339 N N . LYS B 1 184 ? -6.404 22.755 68.873 1.00 100.10 184 LYS B N 1
ATOM 3340 C CA . LYS B 1 184 ? -5.897 23.806 69.733 1.00 101.77 184 LYS B CA 1
ATOM 3341 C C . LYS B 1 184 ? -5.256 23.211 70.991 1.00 103.85 184 LYS B C 1
ATOM 3342 O O . LYS B 1 184 ? -4.117 23.560 71.344 1.00 103.52 184 LYS B O 1
ATOM 3348 N N . GLU B 1 185 ? -5.973 22.283 71.633 1.00 105.26 185 GLU B N 1
ATOM 3349 C CA . GLU B 1 185 ? -5.518 21.687 72.891 1.00 106.90 185 GLU B CA 1
ATOM 3350 C C . GLU B 1 185 ? -4.235 20.885 72.839 1.00 105.77 185 GLU B C 1
ATOM 3351 O O . GLU B 1 185 ? -3.810 20.297 73.842 1.00 105.05 185 GLU B O 1
ATOM 3357 N N . ILE B 1 186 ? -3.622 20.848 71.667 1.00 104.84 186 ILE B N 1
ATOM 3358 C CA . ILE B 1 186 ? -2.355 20.157 71.523 1.00 102.99 186 ILE B CA 1
ATOM 3359 C C . ILE B 1 186 ? -1.507 20.874 72.551 1.00 101.98 186 ILE B C 1
ATOM 3360 O O . ILE B 1 186 ? -0.902 20.269 73.444 1.00 99.84 186 ILE B O 1
ATOM 3365 N N . PHE B 1 187 ? -1.526 22.194 72.419 1.00 101.33 187 PHE B N 1
ATOM 3366 C CA . PHE B 1 187 ? -0.788 23.086 73.283 1.00 101.80 187 PHE B CA 1
ATOM 3367 C C . PHE B 1 187 ? -1.571 23.267 74.563 1.00 101.70 187 PHE B C 1
ATOM 3368 O O . PHE B 1 187 ? -2.799 23.203 74.563 1.00 101.48 187 PHE B O 1
ATOM 3376 N N . ALA B 1 188 ? -0.849 23.476 75.655 1.00 101.22 188 ALA B N 1
ATOM 3377 C CA . ALA B 1 188 ? -1.474 23.716 76.940 1.00 101.00 188 ALA B CA 1
ATOM 3378 C C . ALA B 1 188 ? -1.221 25.197 77.216 1.00 100.13 188 ALA B C 1
ATOM 3379 O O . ALA B 1 188 ? -0.616 25.567 78.213 1.00 98.70 188 ALA B O 1
ATOM 3381 N N . ASP B 1 189 ? -1.701 26.033 76.301 1.00 100.75 189 ASP B N 1
ATOM 3382 C CA . ASP B 1 189 ? -1.519 27.474 76.373 1.00 100.88 189 ASP B CA 1
ATOM 3383 C C . ASP B 1 189 ? -1.659 28.002 74.945 1.00 99.78 189 ASP B C 1
ATOM 3384 O O . ASP B 1 189 ? -0.664 28.118 74.221 1.00 101.11 189 ASP B O 1
ATOM 3389 N N . ALA B 1 190 ? -2.884 28.324 74.542 1.00 96.64 190 ALA B N 1
ATOM 3390 C CA . ALA B 1 190 ? -3.147 28.798 73.186 1.00 94.16 190 ALA B CA 1
ATOM 3391 C C . ALA B 1 190 ? -2.266 29.939 72.677 1.00 93.56 190 ALA B C 1
ATOM 3392 O O . ALA B 1 190 ? -2.389 30.339 71.520 1.00 90.87 190 ALA B O 1
ATOM 3394 N N . THR B 1 191 ? -1.383 30.449 73.540 1.00 95.59 191 THR B N 1
ATOM 3395 C CA . THR B 1 191 ? -0.459 31.542 73.196 1.00 96.89 191 THR B CA 1
ATOM 3396 C C . THR B 1 191 ? 0.735 31.038 72.386 1.00 97.02 191 THR B C 1
ATOM 3397 O O . THR B 1 191 ? 1.535 31.830 71.870 1.00 98.94 191 THR B O 1
ATOM 3401 N N . LEU B 1 192 ? 0.863 29.720 72.281 1.00 94.64 192 LEU B N 1
ATOM 3402 C CA . LEU B 1 192 ? 1.946 29.158 71.497 1.00 91.72 192 LEU B CA 1
ATOM 3403 C C . LEU B 1 192 ? 1.410 28.750 70.129 1.00 89.56 192 LEU B C 1
ATOM 3404 O O . LEU B 1 192 ? 2.111 28.883 69.122 1.00 88.62 192 LEU B O 1
ATOM 3409 N N . TYR B 1 193 ? 0.155 28.295 70.099 1.00 86.81 193 TYR B N 1
ATOM 3410 C CA . TYR B 1 193 ? -0.501 27.867 68.860 1.00 85.13 193 TYR B CA 1
ATOM 3411 C C . TYR B 1 193 ? -0.667 28.983 67.851 1.00 83.36 193 TYR B C 1
ATOM 3412 O O . TYR B 1 193 ? -1.364 29.953 68.139 1.00 83.43 193 TYR B O 1
ATOM 3421 N N . ALA B 1 194 ? -0.058 28.829 66.674 1.00 82.46 194 ALA B N 1
ATOM 3422 C CA . ALA B 1 194 ? -0.156 29.824 65.602 1.00 81.11 194 ALA B CA 1
ATOM 3423 C C . ALA B 1 194 ? 0.097 29.256 64.226 1.00 82.20 194 ALA B C 1
ATOM 3424 O O . ALA B 1 194 ? 1.236 29.196 63.762 1.00 82.26 194 ALA B O 1
ATOM 3426 N N . PRO B 1 195 ? -0.969 28.834 63.544 1.00 82.92 195 PRO B N 1
ATOM 3427 C CA . PRO B 1 195 ? -0.838 28.272 62.200 1.00 83.93 195 PRO B CA 1
ATOM 3428 C C . PRO B 1 195 ? -0.126 29.206 61.224 1.00 85.65 195 PRO B C 1
ATOM 3429 O O . PRO B 1 195 ? 0.937 28.877 60.707 1.00 89.14 195 PRO B O 1
ATOM 3433 N N . GLY B 1 196 ? -0.725 30.373 60.995 1.00 86.16 196 GLY B N 1
ATOM 3434 C CA . GLY B 1 196 ? -0.198 31.370 60.080 1.00 83.91 196 GLY B CA 1
ATOM 3435 C C . GLY B 1 196 ? 1.296 31.441 59.856 1.00 83.15 196 GLY B C 1
ATOM 3436 O O . GLY B 1 196 ? 1.741 31.964 58.830 1.00 83.34 196 GLY B O 1
ATOM 3437 N N . SER B 1 197 ? 2.076 30.952 60.810 1.00 82.15 197 SER B N 1
ATOM 3438 C CA . SER B 1 197 ? 3.523 30.953 60.647 1.00 82.86 197 SER B CA 1
ATOM 3439 C C . SER B 1 197 ? 3.859 30.492 59.217 1.00 80.96 197 SER B C 1
ATOM 3440 O O . SER B 1 197 ? 3.362 29.467 58.737 1.00 79.77 197 SER B O 1
ATOM 3443 N N . THR B 1 198 ? 4.681 31.264 58.523 1.00 78.15 198 THR B N 1
ATOM 3444 C CA . THR B 1 198 ? 5.038 30.892 57.163 1.00 74.85 198 THR B CA 1
ATOM 3445 C C . THR B 1 198 ? 6.161 29.843 57.173 1.00 70.56 198 THR B C 1
ATOM 3446 O O . THR B 1 198 ? 7.248 30.030 57.743 1.00 67.02 198 THR B O 1
ATOM 3450 N N . PRO B 1 199 ? 5.906 28.723 56.511 1.00 65.79 199 PRO B N 1
ATOM 3451 C CA . PRO B 1 199 ? 6.865 27.631 56.441 1.00 60.02 199 PRO B CA 1
ATOM 3452 C C . PRO B 1 199 ? 7.895 27.847 55.380 1.00 55.97 199 PRO B C 1
ATOM 3453 O O . PRO B 1 199 ? 7.721 28.672 54.487 1.00 54.67 199 PRO B O 1
ATOM 3457 N N . ASP B 1 200 ? 8.999 27.122 55.496 1.00 52.09 200 ASP B N 1
ATOM 3458 C CA . ASP B 1 200 ? 10.011 27.180 54.457 1.00 49.15 200 ASP B CA 1
ATOM 3459 C C . ASP B 1 200 ? 9.574 26.070 53.502 1.00 44.55 200 ASP B C 1
ATOM 3460 O O . ASP B 1 200 ? 9.608 24.903 53.847 1.00 44.13 200 ASP B O 1
ATOM 3465 N N . LEU B 1 201 ? 9.094 26.430 52.323 1.00 43.02 201 LEU B N 1
ATOM 3466 C CA . LEU B 1 201 ? 8.678 25.422 51.347 1.00 39.41 201 LEU B CA 1
ATOM 3467 C C . LEU B 1 201 ? 9.539 25.686 50.109 1.00 40.56 201 LEU B C 1
ATOM 3468 O O . LEU B 1 201 ? 9.185 26.470 49.227 1.00 43.14 201 LEU B O 1
ATOM 3473 N N . PRO B 1 202 ? 10.694 25.020 50.022 1.00 41.18 202 PRO B N 1
ATOM 3474 C CA . PRO B 1 202 ? 11.556 25.267 48.857 1.00 41.51 202 PRO B CA 1
ATOM 3475 C C . PRO B 1 202 ? 10.841 25.202 47.488 1.00 41.64 202 PRO B C 1
ATOM 3476 O O . PRO B 1 202 ? 9.890 24.464 47.287 1.00 41.06 202 PRO B O 1
ATOM 3480 N N . GLU B 1 203 ? 11.309 25.998 46.547 1.00 43.14 203 GLU B N 1
ATOM 3481 C CA . GLU B 1 203 ? 10.697 26.014 45.235 1.00 47.76 203 GLU B CA 1
ATOM 3482 C C . GLU B 1 203 ? 11.448 24.986 44.384 1.00 45.19 203 GLU B C 1
ATOM 3483 O O . GLU B 1 203 ? 12.656 25.100 44.193 1.00 41.55 203 GLU B O 1
ATOM 3489 N N . ARG B 1 204 ? 10.712 24.006 43.864 1.00 39.40 204 ARG B N 1
ATOM 3490 C CA . ARG B 1 204 ? 11.305 22.931 43.107 1.00 36.72 204 ARG B CA 1
ATOM 3491 C C . ARG B 1 204 ? 11.386 23.209 41.615 1.00 39.12 204 ARG B C 1
ATOM 3492 O O . ARG B 1 204 ? 10.569 23.932 41.061 1.00 37.11 204 ARG B O 1
ATOM 3500 N N . ARG B 1 205 ? 12.371 22.624 40.955 1.00 36.19 205 ARG B N 1
ATOM 3501 C CA . ARG B 1 205 ? 12.445 22.781 39.525 1.00 38.02 205 ARG B CA 1
ATOM 3502 C C . ARG B 1 205 ? 11.320 21.990 38.813 1.00 39.53 205 ARG B C 1
ATOM 3503 O O . ARG B 1 205 ? 10.763 20.997 39.332 1.00 35.92 205 ARG B O 1
ATOM 3511 N N . PRO B 1 206 ? 10.989 22.430 37.593 1.00 38.72 206 PRO B N 1
ATOM 3512 C CA . PRO B 1 206 ? 9.968 21.838 36.710 1.00 38.40 206 PRO B CA 1
ATOM 3513 C C . PRO B 1 206 ? 10.390 20.402 36.379 1.00 38.69 206 PRO B C 1
ATOM 3514 O O . PRO B 1 206 ? 11.541 20.179 36.048 1.00 34.42 206 PRO B O 1
ATOM 3518 N N . PHE B 1 207 ? 9.483 19.440 36.467 1.00 31.66 207 PHE B N 1
ATOM 3519 C CA . PHE B 1 207 ? 9.878 18.118 36.106 1.00 35.82 207 PHE B CA 1
ATOM 3520 C C . PHE B 1 207 ? 9.407 17.890 34.675 1.00 38.02 207 PHE B C 1
ATOM 3521 O O . PHE B 1 207 ? 8.207 17.909 34.395 1.00 38.56 207 PHE B O 1
ATOM 3529 N N . THR B 1 208 ? 10.340 17.676 33.757 1.00 34.89 208 THR B N 1
ATOM 3530 C CA . THR B 1 208 ? 9.950 17.517 32.372 1.00 34.68 208 THR B CA 1
ATOM 3531 C C . THR B 1 208 ? 9.946 16.095 31.813 1.00 33.78 208 THR B C 1
ATOM 3532 O O . THR B 1 208 ? 10.401 15.139 32.443 1.00 27.07 208 THR B O 1
ATOM 3536 N N . ALA B 1 209 ? 9.420 15.996 30.604 1.00 31.53 209 ALA B N 1
ATOM 3537 C CA . ALA B 1 209 ? 9.326 14.748 29.901 1.00 34.67 209 ALA B CA 1
ATOM 3538 C C . ALA B 1 209 ? 10.764 14.326 29.539 1.00 35.11 209 ALA B C 1
ATOM 3539 O O . ALA B 1 209 ? 11.073 13.161 29.514 1.00 34.48 209 ALA B O 1
ATOM 3541 N N . GLU B 1 210 ? 11.623 15.284 29.239 1.00 31.25 210 GLU B N 1
ATOM 3542 C CA . GLU B 1 210 ? 12.985 14.931 28.879 1.00 34.69 210 GLU B CA 1
ATOM 3543 C C . GLU B 1 210 ? 13.649 14.318 30.135 1.00 32.92 210 GLU B C 1
ATOM 3544 O O . GLU B 1 210 ? 14.431 13.419 30.024 1.00 34.62 210 GLU B O 1
ATOM 3550 N N . HIS B 1 211 ? 13.309 14.812 31.313 1.00 32.41 211 HIS B N 1
ATOM 3551 C CA . HIS B 1 211 ? 13.915 14.343 32.558 1.00 33.31 211 HIS B CA 1
ATOM 3552 C C . HIS B 1 211 ? 13.448 12.890 32.816 1.00 34.81 211 HIS B C 1
ATOM 3553 O O . HIS B 1 211 ? 14.249 11.966 33.180 1.00 27.31 211 HIS B O 1
ATOM 3560 N N . ARG B 1 212 ? 12.133 12.734 32.636 1.00 28.04 212 ARG B N 1
ATOM 3561 C CA . ARG B 1 212 ? 11.483 11.462 32.791 1.00 31.42 212 ARG B CA 1
ATOM 3562 C C . ARG B 1 212 ? 12.163 10.471 31.864 1.00 30.56 212 ARG B C 1
ATOM 3563 O O . ARG B 1 212 ? 12.488 9.385 32.303 1.00 29.83 212 ARG B O 1
ATOM 3571 N N . ARG B 1 213 ? 12.408 10.847 30.606 1.00 24.15 213 ARG B N 1
ATOM 3572 C CA . ARG B 1 213 ? 13.083 9.922 29.688 1.00 33.37 213 ARG B CA 1
ATOM 3573 C C . ARG B 1 213 ? 14.499 9.594 30.237 1.00 29.01 213 ARG B C 1
ATOM 3574 O O . ARG B 1 213 ? 14.926 8.452 30.234 1.00 26.03 213 ARG B O 1
ATOM 3582 N N . ARG B 1 214 ? 15.237 10.595 30.700 1.00 25.25 214 ARG B N 1
ATOM 3583 C CA . ARG B 1 214 ? 16.543 10.245 31.285 1.00 28.81 214 ARG B CA 1
ATOM 3584 C C . ARG B 1 214 ? 16.401 9.241 32.472 1.00 24.08 214 ARG B C 1
ATOM 3585 O O . ARG B 1 214 ? 17.146 8.288 32.558 1.00 28.11 214 ARG B O 1
ATOM 3593 N N . ILE B 1 215 ? 15.425 9.421 33.346 1.00 22.37 215 ILE B N 1
ATOM 3594 C CA . ILE B 1 215 ? 15.265 8.546 34.503 1.00 23.42 215 ILE B CA 1
ATOM 3595 C C . ILE B 1 215 ? 15.094 7.075 34.029 1.00 32.22 215 ILE B C 1
ATOM 3596 O O . ILE B 1 215 ? 15.677 6.119 34.605 1.00 21.59 215 ILE B O 1
ATOM 3601 N N . LEU B 1 216 ? 14.266 6.904 32.996 1.00 30.63 216 LEU B N 1
ATOM 3602 C CA . LEU B 1 216 ? 13.971 5.599 32.478 1.00 33.65 216 LEU B CA 1
ATOM 3603 C C . LEU B 1 216 ? 15.214 4.901 31.868 1.00 33.90 216 LEU B C 1
ATOM 3604 O O . LEU B 1 216 ? 15.226 3.677 31.742 1.00 33.95 216 LEU B O 1
ATOM 3609 N N . SER B 1 217 ? 16.228 5.673 31.476 1.00 31.20 217 SER B N 1
ATOM 3610 C CA . SER B 1 217 ? 17.489 5.081 30.963 1.00 31.98 217 SER B CA 1
ATOM 3611 C C . SER B 1 217 ? 18.071 4.114 32.042 1.00 31.77 217 SER B C 1
ATOM 3612 O O . SER B 1 217 ? 18.865 3.248 31.755 1.00 32.97 217 SER B O 1
ATOM 3615 N N . LEU B 1 218 ? 17.688 4.285 33.295 1.00 29.25 218 LEU B N 1
ATOM 3616 C CA . LEU B 1 218 ? 18.191 3.412 34.312 1.00 29.14 218 LEU B CA 1
ATOM 3617 C C . LEU B 1 218 ? 17.815 1.960 33.981 1.00 26.90 218 LEU B C 1
ATOM 3618 O O . LEU B 1 218 ? 18.367 1.039 34.571 1.00 23.02 218 LEU B O 1
ATOM 3623 N N . GLY B 1 219 ? 16.885 1.762 33.057 1.00 25.27 219 GLY B N 1
ATOM 3624 C CA . GLY B 1 219 ? 16.418 0.418 32.770 1.00 26.97 219 GLY B CA 1
ATOM 3625 C C . GLY B 1 219 ? 17.580 -0.357 32.226 1.00 32.74 219 GLY B C 1
ATOM 3626 O O . GLY B 1 219 ? 17.657 -1.585 32.276 1.00 30.66 219 GLY B O 1
ATOM 3627 N N . GLN B 1 220 ? 18.546 0.401 31.762 1.00 32.79 220 GLN B N 1
ATOM 3628 C CA . GLN B 1 220 ? 19.727 -0.200 31.196 1.00 32.79 220 GLN B CA 1
ATOM 3629 C C . GLN B 1 220 ? 20.798 -0.608 32.202 1.00 29.40 220 GLN B C 1
ATOM 3630 O O . GLN B 1 220 ? 21.800 -1.218 31.807 1.00 27.47 220 GLN B O 1
ATOM 3636 N N . VAL B 1 221 ? 20.639 -0.290 33.480 1.00 19.55 221 VAL B N 1
ATOM 3637 C CA . VAL B 1 221 ? 21.734 -0.683 34.341 1.00 25.69 221 VAL B CA 1
ATOM 3638 C C . VAL B 1 221 ? 21.236 -1.361 35.542 1.00 25.08 221 VAL B C 1
ATOM 3639 O O . VAL B 1 221 ? 22.023 -1.892 36.314 1.00 29.71 221 VAL B O 1
ATOM 3643 N N . ILE B 1 222 ? 19.935 -1.317 35.740 1.00 23.27 222 ILE B N 1
ATOM 3644 C CA . ILE B 1 222 ? 19.401 -1.915 36.939 1.00 26.27 222 ILE B CA 1
ATOM 3645 C C . ILE B 1 222 ? 19.660 -3.441 36.899 1.00 25.92 222 ILE B C 1
ATOM 3646 O O . ILE B 1 222 ? 19.571 -4.028 35.838 1.00 24.17 222 ILE B O 1
ATOM 3651 N N . GLU B 1 223 ? 19.952 -4.034 38.060 1.00 20.95 223 GLU B N 1
ATOM 3652 C CA . GLU B 1 223 ? 20.223 -5.456 38.217 1.00 27.19 223 GLU B CA 1
ATOM 3653 C C . GLU B 1 223 ? 19.606 -5.789 39.543 1.00 30.62 223 GLU B C 1
ATOM 3654 O O . GLU B 1 223 ? 19.246 -4.883 40.350 1.00 27.58 223 GLU B O 1
ATOM 3660 N N . ARG B 1 224 ? 19.546 -7.072 39.848 1.00 24.61 224 ARG B N 1
ATOM 3661 C CA . ARG B 1 224 ? 18.955 -7.402 41.119 1.00 26.38 224 ARG B CA 1
ATOM 3662 C C . ARG B 1 224 ? 19.711 -6.957 42.332 1.00 26.99 224 ARG B C 1
ATOM 3663 O O . ARG B 1 224 ? 19.092 -6.669 43.384 1.00 23.58 224 ARG B O 1
ATOM 3671 N N . GLU B 1 225 ? 21.035 -6.916 42.256 1.00 25.83 225 GLU B N 1
ATOM 3672 C CA . GLU B 1 225 ? 21.739 -6.460 43.428 1.00 28.10 225 GLU B CA 1
ATOM 3673 C C . GLU B 1 225 ? 21.835 -4.930 43.537 1.00 25.65 225 GLU B C 1
ATOM 3674 O O . GLU B 1 225 ? 22.428 -4.441 44.485 1.00 25.46 225 GLU B O 1
ATOM 3680 N N . ASN B 1 226 ? 21.343 -4.170 42.563 1.00 19.93 226 ASN B N 1
ATOM 3681 C CA . ASN B 1 226 ? 21.352 -2.725 42.781 1.00 28.10 226 ASN B CA 1
ATOM 3682 C C . ASN B 1 226 ? 19.901 -2.175 42.711 1.00 33.05 226 ASN B C 1
ATOM 3683 O O . ASN B 1 226 ? 19.709 -0.942 42.706 1.00 27.80 226 ASN B O 1
ATOM 3688 N N . PHE B 1 227 ? 18.911 -3.090 42.688 1.00 27.33 227 PHE B N 1
ATOM 3689 C CA . PHE B 1 227 ? 17.520 -2.690 42.585 1.00 27.66 227 PHE B CA 1
ATOM 3690 C C . PHE B 1 227 ? 17.091 -1.761 43.751 1.00 26.58 227 PHE B C 1
ATOM 3691 O O . PHE B 1 227 ? 16.490 -0.694 43.522 1.00 22.98 227 PHE B O 1
ATOM 3699 N N . ARG B 1 228 ? 17.444 -2.139 44.974 1.00 26.56 228 ARG B N 1
ATOM 3700 C CA . ARG B 1 228 ? 17.091 -1.359 46.160 1.00 32.59 228 ARG B CA 1
ATOM 3701 C C . ARG B 1 228 ? 17.718 0.056 46.061 1.00 33.36 228 ARG B C 1
ATOM 3702 O O . ARG B 1 228 ? 17.106 1.055 46.514 1.00 31.98 228 ARG B O 1
ATOM 3710 N N . ASP B 1 229 ? 18.922 0.120 45.477 1.00 26.02 229 ASP B N 1
ATOM 3711 C CA . ASP B 1 229 ? 19.652 1.358 45.302 1.00 27.51 229 ASP B CA 1
ATOM 3712 C C . ASP B 1 229 ? 18.846 2.286 44.353 1.00 30.90 229 ASP B C 1
ATOM 3713 O O . ASP B 1 229 ? 18.731 3.527 44.570 1.00 22.29 229 ASP B O 1
ATOM 3718 N N . ILE B 1 230 ? 18.321 1.702 43.279 1.00 24.67 230 ILE B N 1
ATOM 3719 C CA . ILE B 1 230 ? 17.619 2.536 42.325 1.00 26.07 230 ILE B CA 1
ATOM 3720 C C . ILE B 1 230 ? 16.293 3.053 42.962 1.00 22.92 230 ILE B C 1
ATOM 3721 O O . ILE B 1 230 ? 15.832 4.159 42.706 1.00 25.13 230 ILE B O 1
ATOM 3726 N N . LEU B 1 231 ? 15.730 2.275 43.849 1.00 18.72 231 LEU B N 1
ATOM 3727 C CA . LEU B 1 231 ? 14.508 2.684 44.532 1.00 27.06 231 LEU B CA 1
ATOM 3728 C C . LEU B 1 231 ? 14.832 3.930 45.348 1.00 27.09 231 LEU B C 1
ATOM 3729 O O . LEU B 1 231 ? 14.063 4.907 45.391 1.00 24.11 231 LEU B O 1
ATOM 3734 N N . PHE B 1 232 ? 15.961 3.856 46.053 1.00 25.66 232 PHE B N 1
ATOM 3735 C CA . PHE B 1 232 ? 16.325 4.958 46.942 1.00 28.88 232 PHE B CA 1
ATOM 3736 C C . PHE B 1 232 ? 16.681 6.176 46.173 1.00 25.30 232 PHE B C 1
ATOM 3737 O O . PHE B 1 232 ? 16.319 7.304 46.568 1.00 27.20 232 PHE B O 1
ATOM 3745 N N . LEU B 1 233 ? 17.345 5.976 45.041 1.00 24.60 233 LEU B N 1
ATOM 3746 C CA . LEU B 1 233 ? 17.690 7.138 44.261 1.00 27.51 233 LEU B CA 1
ATOM 3747 C C . LEU B 1 233 ? 16.457 7.734 43.558 1.00 28.33 233 LEU B C 1
ATOM 3748 O O . LEU B 1 233 ? 16.351 8.968 43.440 1.00 22.41 233 LEU B O 1
ATOM 3753 N N . LEU B 1 234 ? 15.508 6.895 43.140 1.00 25.28 234 LEU B N 1
ATOM 3754 C CA . LEU B 1 234 ? 14.329 7.443 42.509 1.00 26.44 234 LEU B CA 1
ATOM 3755 C C . LEU B 1 234 ? 13.537 8.204 43.573 1.00 27.09 234 LEU B C 1
ATOM 3756 O O . LEU B 1 234 ? 12.927 9.184 43.258 1.00 22.14 234 LEU B O 1
ATOM 3761 N N . SER B 1 235 ? 13.571 7.742 44.818 1.00 21.41 235 SER B N 1
ATOM 3762 C CA . SER B 1 235 ? 12.827 8.409 45.910 1.00 23.12 235 SER B CA 1
ATOM 3763 C C . SER B 1 235 ? 13.222 9.863 46.215 1.00 27.92 235 SER B C 1
ATOM 3764 O O . SER B 1 235 ? 12.432 10.611 46.819 1.00 21.89 235 SER B O 1
ATOM 3767 N N . LYS B 1 236 ? 14.393 10.279 45.708 1.00 21.71 236 LYS B N 1
ATOM 3768 C CA . LYS B 1 236 ? 14.900 11.628 45.932 1.00 21.81 236 LYS B CA 1
ATOM 3769 C C . LYS B 1 236 ? 14.499 12.650 44.877 1.00 23.54 236 LYS B C 1
ATOM 3770 O O . LYS B 1 236 ? 14.529 13.813 45.158 1.00 22.32 236 LYS B O 1
ATOM 3776 N N . VAL B 1 237 ? 14.147 12.226 43.652 1.00 22.85 237 VAL B N 1
ATOM 3777 C CA . VAL B 1 237 ? 13.885 13.222 42.633 1.00 24.22 237 VAL B CA 1
ATOM 3778 C C . VAL B 1 237 ? 12.867 14.346 43.046 1.00 26.58 237 VAL B C 1
ATOM 3779 O O . VAL B 1 237 ? 13.138 15.551 42.849 1.00 26.88 237 VAL B O 1
ATOM 3783 N N . HIS B 1 238 ? 11.763 13.927 43.673 1.00 17.50 238 HIS B N 1
ATOM 3784 C CA . HIS B 1 238 ? 10.686 14.796 44.066 1.00 26.33 238 HIS B CA 1
ATOM 3785 C C . HIS B 1 238 ? 11.100 15.855 45.039 1.00 30.35 238 HIS B C 1
ATOM 3786 O O . HIS B 1 238 ? 10.389 16.842 45.141 1.00 30.12 238 HIS B O 1
ATOM 3793 N N . TYR B 1 239 ? 12.274 15.717 45.698 1.00 28.67 239 TYR B N 1
ATOM 3794 C CA . TYR B 1 239 ? 12.637 16.763 46.645 1.00 28.75 239 TYR B CA 1
ATOM 3795 C C . TYR B 1 239 ? 13.089 18.020 45.936 1.00 32.26 239 TYR B C 1
ATOM 3796 O O . TYR B 1 239 ? 12.780 19.145 46.354 1.00 29.24 239 TYR B O 1
ATOM 3805 N N . LYS B 1 240 ? 13.807 17.809 44.844 1.00 30.14 240 LYS B N 1
ATOM 3806 C CA . LYS B 1 240 ? 14.320 18.899 44.061 1.00 32.94 240 LYS B CA 1
ATOM 3807 C C . LYS B 1 240 ? 13.455 19.149 42.803 1.00 29.31 240 LYS B C 1
ATOM 3808 O O . LYS B 1 240 ? 13.553 20.152 42.173 1.00 30.18 240 LYS B O 1
ATOM 3814 N N . TYR B 1 241 ? 12.631 18.202 42.406 1.00 29.85 241 TYR B N 1
ATOM 3815 C CA . TYR B 1 241 ? 11.868 18.433 41.191 1.00 27.86 241 TYR B CA 1
ATOM 3816 C C . TYR B 1 241 ? 10.409 18.438 41.540 1.00 29.75 241 TYR B C 1
ATOM 3817 O O . TYR B 1 241 ? 9.973 17.743 42.477 1.00 24.35 241 TYR B O 1
ATOM 3826 N N . ASP B 1 242 ? 9.652 19.273 40.830 1.00 35.15 242 ASP B N 1
ATOM 3827 C CA . ASP B 1 242 ? 8.217 19.346 41.121 1.00 35.23 242 ASP B CA 1
ATOM 3828 C C . ASP B 1 242 ? 7.429 18.206 40.486 1.00 34.40 242 ASP B C 1
ATOM 3829 O O . ASP B 1 242 ? 6.901 18.364 39.391 1.00 32.87 242 ASP B O 1
ATOM 3834 N N . VAL B 1 243 ? 7.347 17.058 41.175 1.00 32.31 243 VAL B N 1
ATOM 3835 C CA . VAL B 1 243 ? 6.616 15.912 40.649 1.00 24.97 243 VAL B CA 1
ATOM 3836 C C . VAL B 1 243 ? 6.162 15.181 41.881 1.00 24.62 243 VAL B C 1
ATOM 3837 O O . VAL B 1 243 ? 6.842 15.196 42.909 1.00 25.73 243 VAL B O 1
ATOM 3841 N N . HIS B 1 244 ? 4.979 14.578 41.806 1.00 26.46 244 HIS B N 1
ATOM 3842 C CA . HIS B 1 244 ? 4.411 13.848 42.930 1.00 29.20 244 HIS B CA 1
ATOM 3843 C C . HIS B 1 244 ? 5.384 12.746 43.426 1.00 28.50 244 HIS B C 1
ATOM 3844 O O . HIS B 1 244 ? 6.013 12.053 42.626 1.00 26.56 244 HIS B O 1
ATOM 3851 N N . PRO B 1 245 ? 5.498 12.558 44.748 1.00 27.37 245 PRO B N 1
ATOM 3852 C CA . PRO B 1 245 ? 6.418 11.496 45.161 1.00 22.92 245 PRO B CA 1
ATOM 3853 C C . PRO B 1 245 ? 5.978 10.111 44.729 1.00 29.62 245 PRO B C 1
ATOM 3854 O O . PRO B 1 245 ? 6.788 9.172 44.619 1.00 30.95 245 PRO B O 1
ATOM 3858 N N . SER B 1 246 ? 4.691 9.939 44.451 1.00 31.64 246 SER B N 1
ATOM 3859 C CA . SER B 1 246 ? 4.270 8.604 44.101 1.00 32.20 246 SER B CA 1
ATOM 3860 C C . SER B 1 246 ? 4.782 8.112 42.767 1.00 29.62 246 SER B C 1
ATOM 3861 O O . SER B 1 246 ? 4.824 6.916 42.559 1.00 33.55 246 SER B O 1
ATOM 3864 N N . GLU B 1 247 ? 5.130 9.020 41.871 1.00 28.42 247 GLU B N 1
ATOM 3865 C CA . GLU B 1 247 ? 5.640 8.627 40.563 1.00 31.67 247 GLU B CA 1
ATOM 3866 C C . GLU B 1 247 ? 6.905 7.761 40.661 1.00 29.12 247 GLU B C 1
ATOM 3867 O O . GLU B 1 247 ? 7.257 7.068 39.724 1.00 30.55 247 GLU B O 1
ATOM 3873 N N . THR B 1 248 ? 7.601 7.892 41.780 1.00 25.80 248 THR B N 1
ATOM 3874 C CA . THR B 1 248 ? 8.763 7.090 42.090 1.00 29.78 248 THR B CA 1
ATOM 3875 C C . THR B 1 248 ? 8.527 5.642 41.639 1.00 26.52 248 THR B C 1
ATOM 3876 O O . THR B 1 248 ? 9.344 5.050 40.947 1.00 30.26 248 THR B O 1
ATOM 3880 N N . TYR B 1 249 ? 7.390 5.112 42.052 1.00 26.34 249 TYR B N 1
ATOM 3881 C CA . TYR B 1 249 ? 6.988 3.757 41.798 1.00 26.93 249 TYR B CA 1
ATOM 3882 C C . TYR B 1 249 ? 6.630 3.467 40.374 1.00 30.97 249 TYR B C 1
ATOM 3883 O O . TYR B 1 249 ? 6.910 2.367 39.891 1.00 29.11 249 TYR B O 1
ATOM 3892 N N . ASP B 1 250 ? 6.050 4.439 39.689 1.00 30.45 250 ASP B N 1
ATOM 3893 C CA . ASP B 1 250 ? 5.784 4.236 38.279 1.00 37.33 250 ASP B CA 1
ATOM 3894 C C . ASP B 1 250 ? 7.153 4.112 37.538 1.00 36.88 250 ASP B C 1
ATOM 3895 O O . ASP B 1 250 ? 7.357 3.195 36.727 1.00 41.81 250 ASP B O 1
ATOM 3900 N N . TRP B 1 251 ? 8.071 5.038 37.804 1.00 27.69 251 TRP B N 1
ATOM 3901 C CA . TRP B 1 251 ? 9.389 4.975 37.186 1.00 31.22 251 TRP B CA 1
ATOM 3902 C C . TRP B 1 251 ? 10.039 3.591 37.430 1.00 30.03 251 TRP B C 1
ATOM 3903 O O . TRP B 1 251 ? 10.482 2.905 36.491 1.00 28.76 251 TRP B O 1
ATOM 3914 N N . LEU B 1 252 ? 10.079 3.201 38.693 1.00 22.86 252 LEU B N 1
ATOM 3915 C CA . LEU B 1 252 ? 10.686 1.911 39.066 1.00 27.45 252 LEU B CA 1
ATOM 3916 C C . LEU B 1 252 ? 10.069 0.741 38.305 1.00 29.75 252 LEU B C 1
ATOM 3917 O O . LEU B 1 252 ? 10.788 -0.119 37.798 1.00 25.73 252 LEU B O 1
ATOM 3922 N N . ILE B 1 253 ? 8.737 0.714 38.222 1.00 31.32 253 ILE B N 1
ATOM 3923 C CA . ILE B 1 253 ? 8.041 -0.347 37.481 1.00 30.17 253 ILE B CA 1
ATOM 3924 C C . ILE B 1 253 ? 8.477 -0.350 36.011 1.00 28.03 253 ILE B C 1
ATOM 3925 O O . ILE B 1 253 ? 8.879 -1.379 35.460 1.00 27.46 253 ILE B O 1
ATOM 3930 N N . GLU B 1 254 ? 8.416 0.820 35.377 1.00 26.87 254 GLU B N 1
ATOM 3931 C CA . GLU B 1 254 ? 8.813 0.948 33.987 1.00 24.71 254 GLU B CA 1
ATOM 3932 C C . GLU B 1 254 ? 10.312 0.623 33.732 1.00 32.20 254 GLU B C 1
ATOM 3933 O O . GLU B 1 254 ? 10.719 0.138 32.653 1.00 31.77 254 GLU B O 1
ATOM 3939 N N . ILE B 1 255 ? 11.150 0.946 34.718 1.00 31.19 255 ILE B N 1
ATOM 3940 C CA . ILE B 1 255 ? 12.564 0.680 34.614 1.00 27.99 255 ILE B CA 1
ATOM 3941 C C . ILE B 1 255 ? 12.667 -0.856 34.691 1.00 26.04 255 ILE B C 1
ATOM 3942 O O . ILE B 1 255 ? 13.401 -1.459 33.963 1.00 20.26 255 ILE B O 1
ATOM 3947 N N . SER B 1 256 ? 11.889 -1.485 35.565 1.00 24.22 256 SER B N 1
ATOM 3948 C CA . SER B 1 256 ? 11.926 -2.915 35.622 1.00 24.31 256 SER B CA 1
ATOM 3949 C C . SER B 1 256 ? 11.476 -3.546 34.300 1.00 31.17 256 SER B C 1
ATOM 3950 O O . SER B 1 256 ? 12.124 -4.461 33.822 1.00 31.65 256 SER B O 1
ATOM 3953 N N . LYS B 1 257 ? 10.430 -3.022 33.660 1.00 33.54 257 LYS B N 1
ATOM 3954 C CA . LYS B 1 257 ? 10.018 -3.640 32.424 1.00 36.69 257 LYS B CA 1
ATOM 3955 C C . LYS B 1 257 ? 11.105 -3.477 31.373 1.00 39.49 257 LYS B C 1
ATOM 3956 O O . LYS B 1 257 ? 11.429 -4.445 30.675 1.00 39.06 257 LYS B O 1
ATOM 3962 N N . GLN B 1 258 ? 11.665 -2.271 31.246 1.00 34.05 258 GLN B N 1
ATOM 3963 C CA . GLN B 1 258 ? 12.686 -2.064 30.247 1.00 37.81 258 GLN B CA 1
ATOM 3964 C C . GLN B 1 258 ? 13.853 -3.052 30.411 1.00 37.89 258 GLN B C 1
ATOM 3965 O O . GLN B 1 258 ? 14.383 -3.543 29.440 1.00 35.25 258 GLN B O 1
ATOM 3971 N N . ALA B 1 259 ? 14.228 -3.340 31.649 1.00 36.59 259 ALA B N 1
ATOM 3972 C CA . ALA B 1 259 ? 15.314 -4.244 31.921 1.00 40.77 259 ALA B CA 1
ATOM 3973 C C . ALA B 1 259 ? 14.908 -5.682 31.532 1.00 40.95 259 ALA B C 1
ATOM 3974 O O . ALA B 1 259 ? 15.763 -6.548 31.348 1.00 39.58 259 ALA B O 1
ATOM 3976 N N . GLY B 1 260 ? 13.606 -5.916 31.443 1.00 40.23 260 GLY B N 1
ATOM 3977 C CA . GLY B 1 260 ? 13.091 -7.221 31.093 1.00 40.14 260 GLY B CA 1
ATOM 3978 C C . GLY B 1 260 ? 13.208 -8.305 32.157 1.00 39.21 260 GLY B C 1
ATOM 3979 O O . GLY B 1 260 ? 13.285 -9.472 31.812 1.00 41.40 260 GLY B O 1
ATOM 3980 N N . ASP B 1 261 ? 13.189 -7.941 33.430 1.00 33.49 261 ASP B N 1
ATOM 3981 C CA . ASP B 1 261 ? 13.319 -8.903 34.506 1.00 37.57 261 ASP B CA 1
ATOM 3982 C C . ASP B 1 261 ? 11.938 -8.947 35.191 1.00 42.51 261 ASP B C 1
ATOM 3983 O O . ASP B 1 261 ? 11.430 -7.953 35.759 1.00 42.34 261 ASP B O 1
ATOM 3988 N N . GLU B 1 262 ? 11.341 -10.126 35.135 1.00 42.62 262 GLU B N 1
ATOM 3989 C CA . GLU B 1 262 ? 10.003 -10.308 35.643 1.00 43.51 262 GLU B CA 1
ATOM 3990 C C . GLU B 1 262 ? 9.975 -10.237 37.136 1.00 43.88 262 GLU B C 1
ATOM 3991 O O . GLU B 1 262 ? 9.059 -9.620 37.714 1.00 43.27 262 GLU B O 1
ATOM 3997 N N . LYS B 1 263 ? 10.965 -10.834 37.792 1.00 37.37 263 LYS B N 1
ATOM 3998 C CA . LYS B 1 263 ? 10.878 -10.811 39.231 1.00 39.03 263 LYS B CA 1
ATOM 3999 C C . LYS B 1 263 ? 10.958 -9.315 39.681 1.00 37.31 263 LYS B C 1
ATOM 4000 O O . LYS B 1 263 ? 10.414 -8.953 40.717 1.00 38.25 263 LYS B O 1
ATOM 4006 N N . MET B 1 264 ? 11.605 -8.452 38.891 1.00 38.73 264 MET B N 1
ATOM 4007 C CA . MET B 1 264 ? 11.690 -7.008 39.200 1.00 35.60 264 MET B CA 1
ATOM 4008 C C . MET B 1 264 ? 10.338 -6.311 38.980 1.00 35.37 264 MET B C 1
ATOM 4009 O O . MET B 1 264 ? 9.862 -5.552 39.848 1.00 32.01 264 MET B O 1
ATOM 4014 N N . VAL B 1 265 ? 9.729 -6.548 37.815 1.00 28.32 265 VAL B N 1
ATOM 4015 C CA . VAL B 1 265 ? 8.402 -5.919 37.555 1.00 31.44 265 VAL B CA 1
ATOM 4016 C C . VAL B 1 265 ? 7.451 -6.203 38.720 1.00 29.93 265 VAL B C 1
ATOM 4017 O O . VAL B 1 265 ? 6.808 -5.268 39.252 1.00 32.59 265 VAL B O 1
ATOM 4021 N N . VAL B 1 266 ? 7.483 -7.448 39.206 1.00 21.24 266 VAL B N 1
ATOM 4022 C CA . VAL B 1 266 ? 6.621 -7.892 40.286 1.00 26.47 266 VAL B CA 1
ATOM 4023 C C . VAL B 1 266 ? 7.009 -7.282 41.632 1.00 32.03 266 VAL B C 1
ATOM 4024 O O . VAL B 1 266 ? 6.143 -6.876 42.413 1.00 30.95 266 VAL B O 1
ATOM 4028 N N . LYS B 1 267 ? 8.314 -7.219 41.922 1.00 29.79 267 LYS B N 1
ATOM 4029 C CA . LYS B 1 267 ? 8.766 -6.605 43.186 1.00 27.81 267 LYS B CA 1
ATOM 4030 C C . LYS B 1 267 ? 8.348 -5.141 43.192 1.00 26.29 267 LYS B C 1
ATOM 4031 O O . LYS B 1 267 ? 7.868 -4.610 44.207 1.00 26.37 267 LYS B O 1
ATOM 4037 N N . ALA B 1 268 ? 8.542 -4.489 42.041 1.00 20.50 268 ALA B N 1
ATOM 4038 C CA . ALA B 1 268 ? 8.258 -3.080 41.908 1.00 22.25 268 ALA B CA 1
ATOM 4039 C C . ALA B 1 268 ? 6.754 -2.836 42.054 1.00 31.36 268 ALA B C 1
ATOM 4040 O O . ALA B 1 268 ? 6.363 -1.786 42.598 1.00 27.90 268 ALA B O 1
ATOM 4042 N N . GLU B 1 269 ? 5.926 -3.791 41.557 1.00 28.14 269 GLU B N 1
ATOM 4043 C CA . GLU B 1 269 ? 4.477 -3.659 41.687 1.00 31.11 269 GLU B CA 1
ATOM 4044 C C . GLU B 1 269 ? 4.141 -3.781 43.163 1.00 32.05 269 GLU B C 1
ATOM 4045 O O . GLU B 1 269 ? 3.311 -3.020 43.698 1.00 35.75 269 GLU B O 1
ATOM 4051 N N . GLN B 1 270 ? 4.739 -4.762 43.813 1.00 26.12 270 GLN B N 1
ATOM 4052 C CA . GLN B 1 270 ? 4.483 -4.942 45.222 1.00 31.69 270 GLN B CA 1
ATOM 4053 C C . GLN B 1 270 ? 4.871 -3.724 46.048 1.00 32.40 270 GLN B C 1
ATOM 4054 O O . GLN B 1 270 ? 4.205 -3.381 47.020 1.00 32.93 270 GLN B O 1
ATOM 4060 N N . ILE B 1 271 ? 5.953 -3.068 45.691 1.00 31.79 271 ILE B N 1
ATOM 4061 C CA . ILE B 1 271 ? 6.368 -1.951 46.523 1.00 34.01 271 ILE B CA 1
ATOM 4062 C C . ILE B 1 271 ? 5.372 -0.804 46.395 1.00 33.48 271 ILE B C 1
ATOM 4063 O O . ILE B 1 271 ? 5.043 -0.158 47.419 1.00 27.36 271 ILE B O 1
ATOM 4068 N N . ARG B 1 272 ? 4.905 -0.573 45.158 1.00 32.01 272 ARG B N 1
ATOM 4069 C CA . ARG B 1 272 ? 3.955 0.490 44.908 1.00 36.15 272 ARG B CA 1
ATOM 4070 C C . ARG B 1 272 ? 2.641 0.275 45.681 1.00 36.78 272 ARG B C 1
ATOM 4071 O O . ARG B 1 272 ? 2.048 1.249 46.193 1.00 30.92 272 ARG B O 1
ATOM 4079 N N . ASP B 1 273 ? 2.210 -0.993 45.768 1.00 34.75 273 ASP B N 1
ATOM 4080 C CA . ASP B 1 273 ? 0.964 -1.320 46.475 1.00 36.91 273 ASP B CA 1
ATOM 4081 C C . ASP B 1 273 ? 1.170 -1.003 47.926 1.00 38.76 273 ASP B C 1
ATOM 4082 O O . ASP B 1 273 ? 0.274 -0.452 48.581 1.00 37.23 273 ASP B O 1
ATOM 4087 N N . PHE B 1 274 ? 2.360 -1.341 48.423 1.00 36.22 274 PHE B N 1
ATOM 4088 C CA . PHE B 1 274 ? 2.691 -1.092 49.820 1.00 37.48 274 PHE B CA 1
ATOM 4089 C C . PHE B 1 274 ? 2.761 0.397 50.118 1.00 36.85 274 PHE B C 1
ATOM 4090 O O . PHE B 1 274 ? 2.114 0.875 51.054 1.00 36.12 274 PHE B O 1
ATOM 4098 N N . ALA B 1 275 ? 3.524 1.121 49.293 1.00 30.56 275 ALA B N 1
ATOM 4099 C CA . ALA B 1 275 ? 3.754 2.542 49.497 1.00 31.24 275 ALA B CA 1
ATOM 4100 C C . ALA B 1 275 ? 2.540 3.500 49.238 1.00 31.46 275 ALA B C 1
ATOM 4101 O O . ALA B 1 275 ? 2.136 4.295 50.089 1.00 29.33 275 ALA B O 1
ATOM 4103 N N . VAL B 1 276 ? 2.026 3.417 48.034 1.00 32.14 276 VAL B N 1
ATOM 4104 C CA . VAL B 1 276 ? 0.930 4.221 47.549 1.00 42.40 276 VAL B CA 1
ATOM 4105 C C . VAL B 1 276 ? -0.466 3.782 47.979 1.00 45.10 276 VAL B C 1
ATOM 4106 O O . VAL B 1 276 ? -1.372 4.605 48.094 1.00 49.73 276 VAL B O 1
ATOM 4110 N N . GLU B 1 277 ? -0.648 2.492 48.196 1.00 47.64 277 GLU B N 1
ATOM 4111 C CA . GLU B 1 277 ? -1.977 1.989 48.518 1.00 48.43 277 GLU B CA 1
ATOM 4112 C C . GLU B 1 277 ? -2.030 1.374 49.888 1.00 50.23 277 GLU B C 1
ATOM 4113 O O . GLU B 1 277 ? -3.035 0.777 50.264 1.00 55.43 277 GLU B O 1
ATOM 4119 N N . ALA B 1 278 ? -0.948 1.511 50.646 1.00 51.42 278 ALA B N 1
ATOM 4120 C CA . ALA B 1 278 ? -0.904 0.941 51.992 1.00 51.77 278 ALA B CA 1
ATOM 4121 C C . ALA B 1 278 ? -1.218 -0.558 52.024 1.00 51.40 278 ALA B C 1
ATOM 4122 O O . ALA B 1 278 ? -1.589 -1.091 53.079 1.00 53.17 278 ALA B O 1
ATOM 4124 N N . ARG B 1 279 ? -1.069 -1.255 50.899 1.00 48.04 279 ARG B N 1
ATOM 4125 C CA . ARG B 1 279 ? -1.348 -2.691 50.952 1.00 52.05 279 ARG B CA 1
ATOM 4126 C C . ARG B 1 279 ? -0.183 -3.296 51.750 1.00 51.05 279 ARG B C 1
ATOM 4127 O O . ARG B 1 279 ? 0.945 -2.861 51.604 1.00 52.64 279 ARG B O 1
ATOM 4135 N N . ALA B 1 280 ? -0.449 -4.269 52.616 1.00 50.54 280 ALA B N 1
ATOM 4136 C CA . ALA B 1 280 ? 0.627 -4.865 53.382 1.00 48.64 280 ALA B CA 1
ATOM 4137 C C . ALA B 1 280 ? 1.394 -5.780 52.458 1.00 48.50 280 ALA B C 1
ATOM 4138 O O . ALA B 1 280 ? 0.928 -6.113 51.368 1.00 53.21 280 ALA B O 1
ATOM 4140 N N . LEU B 1 281 ? 2.586 -6.160 52.889 1.00 47.94 281 LEU B N 1
ATOM 4141 C CA . LEU B 1 281 ? 3.480 -6.996 52.102 1.00 48.52 281 LEU B CA 1
ATOM 4142 C C . LEU B 1 281 ? 3.625 -8.334 52.791 1.00 49.73 281 LEU B C 1
ATOM 4143 O O . LEU B 1 281 ? 3.505 -8.408 54.016 1.00 43.29 281 LEU B O 1
ATOM 4148 N N . SER B 1 282 ? 3.923 -9.370 52.017 1.00 52.02 282 SER B N 1
ATOM 4149 C CA . SER B 1 282 ? 4.145 -10.695 52.583 1.00 58.55 282 SER B CA 1
ATOM 4150 C C . SER B 1 282 ? 5.287 -10.654 53.584 1.00 62.04 282 SER B C 1
ATOM 4151 O O . SER B 1 282 ? 6.058 -9.687 53.632 1.00 61.68 282 SER B O 1
ATOM 4154 N N . GLU B 1 283 ? 5.395 -11.709 54.387 1.00 63.87 283 GLU B N 1
ATOM 4155 C CA . GLU B 1 283 ? 6.491 -11.821 55.352 1.00 66.34 283 GLU B CA 1
ATOM 4156 C C . GLU B 1 283 ? 7.713 -12.356 54.560 1.00 64.40 283 GLU B C 1
ATOM 4157 O O . GLU B 1 283 ? 8.861 -12.325 55.020 1.00 61.76 283 GLU B O 1
ATOM 4159 N N . ARG B 1 284 ? 7.414 -12.854 53.361 1.00 65.10 284 ARG B N 1
ATOM 4160 C CA . ARG B 1 284 ? 8.394 -13.402 52.428 1.00 64.26 284 ARG B CA 1
ATOM 4161 C C . ARG B 1 284 ? 8.981 -12.282 51.534 1.00 63.82 284 ARG B C 1
ATOM 4162 O O . ARG B 1 284 ? 9.951 -12.509 50.808 1.00 61.64 284 ARG B O 1
ATOM 4164 N N . PHE B 1 285 ? 8.374 -11.088 51.569 1.00 62.44 285 PHE B N 1
ATOM 4165 C CA . PHE B 1 285 ? 8.848 -9.990 50.733 1.00 57.39 285 PHE B CA 1
ATOM 4166 C C . PHE B 1 285 ? 10.266 -9.639 51.107 1.00 56.47 285 PHE B C 1
ATOM 4167 O O . PHE B 1 285 ? 10.602 -9.537 52.288 1.00 54.70 285 PHE B O 1
ATOM 4175 N N . SER B 1 286 ? 11.103 -9.448 50.095 1.00 53.15 286 SER B N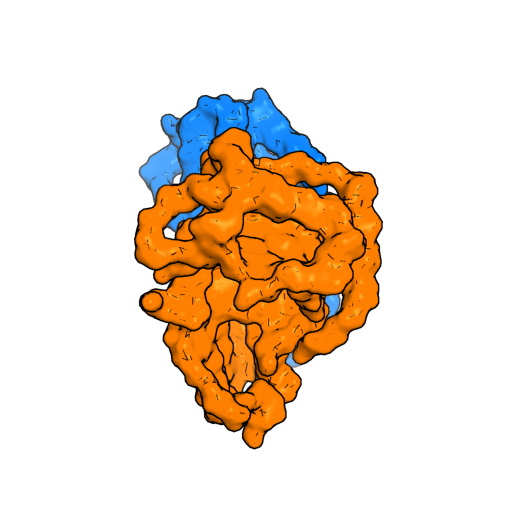 1
ATOM 4176 C CA . SER B 1 286 ? 12.484 -9.124 50.367 1.00 50.86 286 SER B CA 1
ATOM 4177 C C . SER B 1 286 ? 13.055 -8.304 49.231 1.00 47.50 286 SER B C 1
ATOM 4178 O O . SER B 1 286 ? 12.787 -8.567 48.061 1.00 42.63 286 SER B O 1
ATOM 4181 N N . LEU B 1 287 ? 13.875 -7.327 49.560 1.00 47.78 287 LEU B N 1
ATOM 4182 C CA . LEU B 1 287 ? 14.474 -6.570 48.476 1.00 49.89 287 LEU B CA 1
ATOM 4183 C C . LEU B 1 287 ? 15.759 -7.282 48.095 1.00 49.01 287 LEU B C 1
ATOM 4184 O O . LEU B 1 287 ? 16.349 -7.011 47.049 1.00 53.94 287 LEU B O 1
ATOM 4189 N N . THR B 1 288 ? 16.177 -8.225 48.922 1.00 45.00 288 THR B N 1
ATOM 4190 C CA . THR B 1 288 ? 17.419 -8.934 48.648 1.00 48.72 288 THR B CA 1
ATOM 4191 C C . THR B 1 288 ? 17.307 -10.408 48.275 1.00 51.45 288 THR B C 1
ATOM 4192 O O . THR B 1 288 ? 18.285 -11.031 47.860 1.00 55.10 288 THR B O 1
ATOM 4196 N N . SER B 1 289 ? 16.115 -10.968 48.410 1.00 56.20 289 SER B N 1
ATOM 4197 C CA . SER B 1 289 ? 15.884 -12.365 48.057 1.00 55.76 289 SER B CA 1
ATOM 4198 C C . SER B 1 289 ? 15.131 -12.387 46.738 1.00 54.89 289 SER B C 1
ATOM 4199 O O . SER B 1 289 ? 14.139 -11.685 46.591 1.00 56.23 289 SER B O 1
ATOM 4202 N N . TRP B 1 290 ? 15.618 -13.152 45.771 1.00 52.76 290 TRP B N 1
ATOM 4203 C CA . TRP B 1 290 ? 14.960 -13.235 44.483 1.00 54.20 290 TRP B CA 1
ATOM 4204 C C . TRP B 1 290 ? 14.668 -14.686 44.060 1.00 59.38 290 TRP B C 1
ATOM 4205 O O . TRP B 1 290 ? 15.036 -15.604 44.823 1.00 51.08 290 TRP B O 1
#

InterPro domains:
  IPR007803 Aspartyl/asparaginy/proline hydroxylase [PF05118] (29-175)
  IPR008035 L-proline 3-hydroxylase, C-terminal [PF05373] (183-283)
  IPR027443 Isopenicillin N synthase-like superfamily [G3DSA:2.60.120.330] (1-203)
  IPR037037 L-proline 3-hydroxylase, C-terminal domain superfamily [G3DSA:1.10.1720.10] (204-287)

Radius of gyration: 28.47 Å; Cα contacts (8 Å, |Δi|>4): 1045; chains: 2; bounding box: 58×64×87 Å

Solvent-accessible surface area: 25221 Å² total; per-residue (Å²): 86,159,18,53,4,0,0,99,20,141,28,64,126,105,104,2,49,75,2,30,65,38,5,73,76,16,118,52,150,147,178,29,21,38,37,91,125,32,56,1,46,9,32,126,98,90,34,95,36,6,117,113,41,66,15,7,66,71,11,7,74,73,6,10,54,52,126,9,31,75,44,0,56,0,57,10,11,59,84,6,3,45,9,0,41,40,76,187,97,72,14,36,2,4,2,5,4,37,94,2,69,86,7,31,13,2,10,40,66,37,6,4,17,9,92,56,0,7,1,3,4,18,13,10,23,4,9,38,2,10,0,2,78,10,116,89,39,4,7,0,1,1,2,1,0,29,38,155,41,143,72,66,24,119,107,0,12,62,64,75,122,48,34,47,72,64,39,108,54,50,101,36,174,42,145,103,46,59,87,104,18,70,195,131,12,37,64,28,5,149,81,12,95,87,148,33,0,102,80,15,0,13,83,0,0,77,19,0,11,116,46,85,18,14,1,20,50,0,0,34,0,0,10,49,0,0,120,114,38,69,29,116,98,1,23,60,10,0,60,73,0,65,32,74,0,11,74,41,137,101,47,76,109,80,39,35,25,115,57,88,75,146,5,59,6,0,0,106,26,181,24,51,97,113,103,0,54,79,3,25,65,54,0,65,76,13,119,53,154,114,106,28,51,28,46,79,86,34,55,0,51,0,45,89,113,111,30,94,34,2,115,108,0,76,14,2,79,69,7,15,80,75,9,11,34,58,82,32,42,51,70,1,68,1,40,10,5,64,85,4,7,39,5,0,30,46,65,82,113,126,124,156,16,67,1,7,2,5,0,34,96,4,71,85,7,36,9,2,2,35,76,35,4,0,19,8,83,39,0,2,2,1,18,22,12,22,19,22,0,24,2,7,2,2,72,10,103,79,36,2,5,0,2,2,2,15,3,25,42,153,49,132,41,73,32,119,110,6,4,50,80,72,125,56,55,46,60,67,42,110,46,48,83,46,147,34,56,65,41,34,74,6,18,79,110,54,13,24,59,34,6,146,89,11,104,70,142,42,0,80,73,10,0,19,92,0,0,77,20,2,11,114,33,79,11,49,1,19,42,1,0,51,1,0,6,57,0,0,112,100,40,60,25,145,119,4,35,83,19,0,62,64,0,58,32,61,0,23,90,32,146,95,47,72,120,91,21,18,3,102,70,93

Organism: Streptomyces sp. (NCBI:txid1931)

B-factor: mean 51.07, std 22.64, range [12.65, 118.91]